Protein AF-A0AA44KVN8-F1 (afdb_monomer_lite)

Sequence (624 aa):
MVNSIFKTYEVTVDTMRDSIVPQNMRYSQNDLNSAKILINVNHNGNEEDFSDATAVRVSFEKSDKKIVYQDCQPINALKGKYQTLLTTQSLTSVGFVTANVHIYFPNGKKVETRSFTFEVVESKMSDGVIESTNEFGVMQKWVEAAEVLKDVEIPPLIESKITAEKALAKSNELGNQFGILSGTKTDKAYVDTKVSAVASGAPKGVYATLTALQTAKPTGDSGVYLVTADGKWYYWNGSAWTPGGTYQATGIADKTIDVAKLQFLNVINLNLHNPATDTAGSYISQAGGLIANASYKVSDYIPIIPLGMYNNSSTLSCAFFDVDKKYISGLPAGFTNPYTAPANAVYVRHSYNATATGVLCEGPVLVDSSATFGSQKIVVTKAEFENMIQEIVVKTNTKTEGKSLLIFADSTGQTANIADDFSSHVDGWKTNWPTFTKEALKIGAIWNYGKDGAGYKERPGLLQTQWITNQIRDAISKNRPGDIIVVATGTNDGITDVGDFDTAMSKTKLEDLDKTKLYEAIRWCYWTLRQNYPNAMFYVGIPLQRTSYSPQVAEPMVTAIKKMANYYNFIIVDCMYESGIVREFEVQGGPGRDLSDGLHPNDSSGKKKHANLFTRVIRNTYTG

Radius of gyration: 52.59 Å; chains: 1; bounding box: 84×86×158 Å

pLDDT: mean 86.78, std 13.87, range [44.0, 98.88]

Structure (mmCIF, N/CA/C/O backbone):
data_AF-A0AA44KVN8-F1
#
_entry.id   AF-A0AA44KVN8-F1
#
loop_
_atom_site.group_PDB
_atom_site.id
_atom_site.type_symbol
_atom_site.label_atom_id
_atom_site.label_alt_id
_atom_site.label_comp_id
_atom_site.label_asym_id
_atom_site.label_entity_id
_atom_site.label_seq_id
_atom_site.pdbx_PDB_ins_code
_atom_site.Cartn_x
_atom_site.Cartn_y
_atom_site.Cartn_z
_atom_site.occupancy
_atom_site.B_iso_or_equiv
_atom_site.auth_seq_id
_atom_site.auth_comp_id
_atom_site.auth_asym_id
_atom_site.auth_atom_id
_atom_site.pdbx_PDB_model_num
ATOM 1 N N . MET A 1 1 ? 17.594 54.214 -74.819 1.00 52.19 1 MET A N 1
ATOM 2 C CA . MET A 1 1 ? 16.127 54.185 -74.615 1.00 52.19 1 MET A CA 1
ATOM 3 C C . MET A 1 1 ? 15.493 53.078 -75.464 1.00 52.19 1 MET A C 1
ATOM 5 O O . MET A 1 1 ? 14.823 53.378 -76.437 1.00 52.19 1 MET A O 1
ATOM 9 N N . VAL A 1 2 ? 15.733 51.800 -75.132 1.00 50.16 2 VAL A N 1
ATOM 10 C CA . VAL A 1 2 ? 15.131 50.643 -75.848 1.00 50.16 2 VAL A CA 1
ATOM 11 C C . VAL A 1 2 ? 14.446 49.653 -74.878 1.00 50.16 2 VAL A C 1
ATOM 13 O O . VAL A 1 2 ? 13.641 48.835 -75.298 1.00 50.16 2 VAL A O 1
ATOM 16 N N . ASN A 1 3 ? 14.645 49.797 -73.560 1.00 49.84 3 ASN A N 1
ATOM 17 C CA . ASN A 1 3 ? 14.081 48.920 -72.516 1.00 49.84 3 ASN A CA 1
ATOM 18 C C . ASN A 1 3 ? 12.597 49.176 -72.155 1.00 49.84 3 ASN A C 1
ATOM 20 O O . ASN A 1 3 ? 12.160 48.776 -71.082 1.00 49.84 3 ASN A O 1
ATOM 24 N N . SER A 1 4 ? 11.810 49.851 -72.998 1.00 57.22 4 SER A N 1
ATOM 25 C CA . SER A 1 4 ? 10.409 50.192 -72.674 1.00 57.22 4 SER A CA 1
ATOM 26 C C . SER A 1 4 ? 9.397 49.864 -73.774 1.00 57.22 4 SER A C 1
ATOM 28 O O . SER A 1 4 ? 8.248 50.297 -73.688 1.00 57.22 4 SER A O 1
ATOM 30 N N . ILE A 1 5 ? 9.800 49.149 -74.827 1.00 72.94 5 ILE A N 1
ATOM 31 C CA . ILE A 1 5 ? 8.906 48.846 -75.949 1.00 72.94 5 ILE A CA 1
ATOM 32 C C . ILE A 1 5 ? 8.111 47.580 -75.623 1.00 72.94 5 ILE A C 1
ATOM 34 O O . ILE A 1 5 ? 8.675 46.493 -75.544 1.00 72.94 5 ILE A O 1
ATOM 38 N N . PHE A 1 6 ? 6.794 47.736 -75.470 1.00 80.56 6 PHE A N 1
ATOM 39 C CA . PHE A 1 6 ? 5.853 46.623 -75.384 1.00 80.56 6 PHE A CA 1
ATOM 40 C C . PHE A 1 6 ? 4.958 46.594 -76.617 1.00 80.56 6 PHE A C 1
ATOM 42 O O . PHE A 1 6 ? 4.286 47.587 -76.914 1.00 80.56 6 PHE A O 1
ATOM 49 N N . LYS A 1 7 ? 4.853 45.434 -77.269 1.00 86.69 7 LYS A N 1
ATOM 50 C CA . LYS A 1 7 ? 3.767 45.156 -78.206 1.00 86.69 7 LYS A CA 1
ATOM 51 C C . LYS A 1 7 ? 2.468 45.131 -77.409 1.00 86.69 7 LYS A C 1
ATOM 53 O O . LYS A 1 7 ? 2.239 44.226 -76.608 1.00 86.69 7 LYS A O 1
ATOM 58 N N . THR A 1 8 ? 1.672 46.181 -77.567 1.00 89.12 8 THR A N 1
ATOM 59 C CA . THR A 1 8 ? 0.491 46.436 -76.743 1.00 89.12 8 THR A CA 1
ATOM 60 C C . THR A 1 8 ? -0.728 46.568 -77.634 1.00 89.12 8 THR A C 1
ATOM 62 O O . THR A 1 8 ? -0.739 47.406 -78.532 1.00 89.12 8 THR A O 1
ATOM 65 N N . TYR A 1 9 ? -1.752 45.769 -77.356 1.00 91.25 9 TYR A N 1
ATOM 66 C CA . TYR A 1 9 ? -3.073 45.910 -77.961 1.00 91.25 9 TYR A CA 1
ATOM 67 C C . TYR A 1 9 ? -4.103 46.135 -76.859 1.00 91.25 9 TYR A C 1
ATOM 69 O O . TYR A 1 9 ? -3.990 45.561 -75.775 1.00 91.25 9 TYR A O 1
ATOM 77 N N . GLU A 1 10 ? -5.081 46.991 -77.132 1.00 92.31 10 GLU A N 1
ATOM 78 C CA . GLU A 1 10 ? -6.171 47.308 -76.213 1.00 92.31 10 GLU A CA 1
ATOM 79 C C . GLU A 1 10 ? -7.449 46.619 -76.682 1.00 92.31 10 GLU A C 1
ATOM 81 O O . GLU A 1 10 ? -7.797 46.702 -77.856 1.00 92.31 10 GLU A O 1
ATOM 86 N N . VAL A 1 11 ? -8.133 45.926 -75.779 1.00 94.12 11 VAL A N 1
ATOM 87 C CA . VAL A 1 11 ? -9.398 45.239 -76.049 1.00 94.12 11 VAL A CA 1
ATOM 88 C C . VAL A 1 11 ? -10.464 45.731 -75.092 1.00 94.12 11 VAL A C 1
ATOM 90 O O . VAL A 1 11 ? -10.177 45.992 -73.923 1.00 94.12 11 VAL A O 1
ATOM 93 N N . THR A 1 12 ? -11.700 45.808 -75.572 1.00 93.94 12 THR A N 1
ATOM 94 C CA . THR A 1 12 ? -12.857 46.060 -74.714 1.00 93.94 12 THR A CA 1
ATOM 95 C C . THR A 1 12 ? -13.694 44.794 -74.647 1.00 93.94 12 THR A C 1
ATOM 97 O O . THR A 1 12 ? -14.232 44.345 -75.656 1.00 93.94 12 THR A O 1
ATOM 100 N N . VAL A 1 13 ? -13.792 44.208 -73.462 1.00 95.19 13 VAL A N 1
ATOM 101 C CA . VAL A 1 13 ? -14.611 43.029 -73.177 1.00 95.19 13 VAL A CA 1
ATOM 102 C C . VAL A 1 13 ? -15.827 43.442 -72.360 1.00 95.19 13 VAL A C 1
ATOM 104 O O . VAL A 1 13 ? -15.779 44.409 -71.601 1.00 95.19 13 VAL A O 1
ATOM 107 N N . ASP A 1 14 ? -16.924 42.708 -72.501 1.00 93.94 14 ASP A N 1
ATOM 108 C CA . ASP A 1 14 ? -18.168 43.016 -71.804 1.00 93.94 14 ASP A CA 1
ATOM 109 C C . ASP A 1 14 ? -18.762 41.755 -71.174 1.00 93.94 14 ASP A C 1
ATOM 111 O O . ASP A 1 14 ? -18.608 40.638 -71.672 1.00 93.94 14 ASP A O 1
ATOM 115 N N . THR A 1 15 ? -19.423 41.933 -70.037 1.00 91.06 15 THR A N 1
ATOM 116 C CA . THR A 1 15 ? -20.079 40.846 -69.289 1.00 91.06 15 THR A CA 1
ATOM 117 C C . THR A 1 15 ? -21.385 40.368 -69.928 1.00 91.06 15 THR A C 1
ATOM 119 O O . THR A 1 15 ? -21.867 39.286 -69.606 1.00 91.06 15 THR A O 1
ATOM 122 N N . MET A 1 16 ? -21.957 41.138 -70.856 1.00 89.06 16 MET A N 1
ATOM 123 C CA . MET A 1 16 ? -23.197 40.799 -71.560 1.00 89.06 16 MET A CA 1
ATOM 124 C C . MET A 1 16 ? -23.076 40.907 -73.084 1.00 89.06 16 MET A C 1
ATOM 126 O O . MET A 1 16 ? -23.687 40.107 -73.798 1.00 89.06 16 MET A O 1
ATOM 130 N N . ARG A 1 17 ? -22.301 41.874 -73.592 1.00 89.19 17 ARG A N 1
ATOM 131 C CA . ARG A 1 17 ? -22.138 42.146 -75.032 1.00 89.19 17 ARG A CA 1
ATOM 132 C C . ARG A 1 17 ? -20.884 41.499 -75.616 1.00 89.19 17 ARG A C 1
ATOM 134 O O . ARG A 1 17 ? -19.986 41.082 -74.891 1.00 89.19 17 ARG A O 1
ATOM 141 N N . ASP A 1 18 ? -20.840 41.391 -76.941 1.00 88.19 18 ASP A N 1
ATOM 142 C CA . ASP A 1 18 ? -19.658 40.888 -77.644 1.00 88.19 18 ASP A CA 1
ATOM 143 C C . ASP A 1 18 ? -18.457 41.813 -77.469 1.00 88.19 18 ASP A C 1
ATOM 145 O O . ASP A 1 18 ? -18.585 43.039 -77.477 1.00 88.19 18 ASP A O 1
ATOM 149 N N . SER A 1 19 ? -17.284 41.200 -77.313 1.00 88.12 19 SER A N 1
ATOM 150 C CA . SER A 1 19 ? -16.023 41.912 -77.144 1.00 88.12 19 SER A CA 1
ATOM 151 C C . SER A 1 19 ? -15.666 42.695 -78.406 1.00 88.12 19 SER A C 1
ATOM 153 O O . SER A 1 19 ? -15.765 42.191 -79.525 1.00 88.12 19 SER A O 1
ATOM 155 N N . ILE A 1 20 ? -15.183 43.918 -78.218 1.00 85.88 20 ILE A N 1
ATOM 156 C CA . ILE A 1 20 ? -14.700 44.791 -79.282 1.00 85.88 20 ILE A CA 1
ATOM 157 C C . ILE A 1 20 ? -13.177 44.702 -79.306 1.00 85.88 20 ILE A C 1
ATOM 159 O O . ILE A 1 20 ? -12.491 45.109 -78.366 1.00 85.88 20 ILE A O 1
ATOM 163 N N . VAL A 1 21 ? -12.652 44.175 -80.408 1.00 82.81 21 VAL A N 1
ATOM 164 C CA . VAL A 1 21 ? -11.217 43.976 -80.619 1.00 82.81 21 VAL A CA 1
ATOM 165 C C . VAL A 1 21 ? -10.773 44.821 -81.815 1.00 82.81 21 VAL A C 1
ATOM 167 O O . VAL A 1 21 ? -11.346 44.667 -82.898 1.00 82.81 21 VAL A O 1
ATOM 170 N N . PRO A 1 22 ? -9.771 45.708 -81.677 1.00 68.88 22 PRO A N 1
ATOM 171 C CA . PRO A 1 22 ? -9.184 46.383 -82.830 1.00 68.88 22 PRO A CA 1
ATOM 172 C C . PRO A 1 22 ? -8.495 45.339 -83.726 1.00 68.88 22 PRO A C 1
ATOM 174 O O . PRO A 1 22 ? -7.828 44.434 -83.227 1.00 68.88 22 PRO A O 1
ATOM 177 N N . GLN A 1 23 ? -8.705 45.407 -85.045 1.00 65.25 23 GLN A N 1
ATOM 178 C CA . GLN A 1 23 ? -8.393 44.297 -85.961 1.00 65.25 23 GLN A CA 1
ATOM 179 C C . GLN A 1 23 ? -6.950 43.745 -85.859 1.00 65.25 23 GLN A C 1
ATOM 181 O O . GLN A 1 23 ? -5.982 44.488 -85.717 1.00 65.25 23 GLN A O 1
ATOM 186 N N . ASN A 1 24 ? -6.845 42.418 -86.030 1.00 70.75 24 ASN A N 1
ATOM 187 C CA . ASN A 1 24 ? -5.644 41.576 -86.164 1.00 70.75 24 ASN A CA 1
ATOM 188 C C . ASN A 1 24 ? -4.585 41.698 -85.050 1.00 70.75 24 ASN A C 1
ATOM 190 O O . ASN A 1 24 ? -3.406 41.945 -85.317 1.00 70.75 24 ASN A O 1
ATOM 194 N N . MET A 1 25 ? -4.982 41.428 -83.801 1.00 90.44 25 MET A N 1
ATOM 195 C CA . MET A 1 25 ? -4.042 41.208 -82.695 1.00 90.44 25 MET A CA 1
ATOM 196 C C . MET A 1 25 ? -3.133 40.004 -82.971 1.00 90.44 25 MET A C 1
ATOM 198 O O . MET A 1 25 ? -3.603 38.867 -83.052 1.00 90.44 25 MET A O 1
ATOM 202 N N . ARG A 1 26 ? -1.826 40.258 -83.094 1.00 89.81 26 ARG A N 1
ATOM 203 C CA . ARG A 1 26 ? -0.809 39.237 -83.382 1.00 89.81 26 ARG A CA 1
ATOM 204 C C . ARG A 1 26 ? 0.392 39.372 -82.462 1.00 89.81 26 ARG A C 1
ATOM 206 O O . ARG A 1 26 ? 0.941 40.466 -82.358 1.00 89.81 26 ARG A O 1
ATOM 213 N N . TYR A 1 27 ? 0.877 38.275 -81.896 1.00 90.56 27 TYR A N 1
ATOM 214 C CA . TYR A 1 27 ? 2.096 38.219 -81.075 1.00 90.56 27 TYR A CA 1
ATOM 215 C C . TYR A 1 27 ? 3.038 37.128 -81.584 1.00 90.56 27 TYR A C 1
ATOM 217 O O . TYR A 1 27 ? 2.565 36.112 -82.078 1.00 90.56 27 TYR A O 1
ATOM 225 N N . SER A 1 28 ? 4.352 37.324 -81.494 1.00 87.62 28 SER A N 1
ATOM 226 C CA . SER A 1 28 ? 5.332 36.303 -81.892 1.00 87.62 28 SER A CA 1
ATOM 227 C C . SER A 1 28 ? 5.640 35.368 -80.718 1.00 87.62 28 SER A C 1
ATOM 229 O O . SER A 1 28 ? 5.698 35.823 -79.578 1.00 87.62 28 SER A O 1
ATOM 231 N N . GLN A 1 29 ? 5.907 34.082 -80.981 1.00 84.00 29 GLN A N 1
ATOM 232 C CA . GLN A 1 29 ? 6.220 33.066 -79.953 1.00 84.00 29 GLN A CA 1
ATOM 233 C C . GLN A 1 29 ? 7.352 33.488 -78.985 1.00 84.00 29 GLN A C 1
ATOM 235 O O . GLN A 1 29 ? 7.325 33.133 -77.808 1.00 84.00 29 GLN A O 1
ATOM 240 N N . ASN A 1 30 ? 8.299 34.307 -79.465 1.00 79.06 30 ASN A N 1
ATOM 241 C CA . ASN A 1 30 ? 9.459 34.793 -78.706 1.00 79.06 30 ASN A CA 1
ATOM 242 C C . ASN A 1 30 ? 9.323 36.238 -78.183 1.00 79.06 30 ASN A C 1
ATOM 244 O O . ASN A 1 30 ? 10.332 36.818 -77.781 1.00 79.06 30 ASN A O 1
ATOM 248 N N . ASP A 1 31 ? 8.121 36.831 -78.146 1.00 81.44 31 ASP A N 1
ATOM 249 C CA . ASP A 1 31 ? 7.885 38.153 -77.527 1.00 81.44 31 ASP A CA 1
ATOM 250 C C . ASP A 1 31 ? 7.958 38.069 -75.973 1.00 81.44 31 ASP A C 1
ATOM 252 O O . ASP A 1 31 ? 7.008 38.374 -75.246 1.00 81.44 31 ASP A O 1
ATOM 256 N N . LEU A 1 32 ? 9.099 37.606 -75.444 1.00 72.31 32 LEU A N 1
ATOM 257 C CA . LEU A 1 32 ? 9.351 37.366 -74.023 1.00 72.31 32 LEU A CA 1
ATOM 258 C C . LEU A 1 32 ? 9.518 38.685 -73.269 1.00 72.31 32 LEU A C 1
ATOM 260 O O . LEU A 1 32 ? 10.409 39.477 -73.569 1.00 72.31 32 LEU A O 1
ATOM 264 N N . ASN A 1 33 ? 8.680 38.905 -72.252 1.00 73.25 33 ASN A N 1
ATOM 265 C CA . ASN A 1 33 ? 8.665 40.125 -71.435 1.00 73.25 33 ASN A CA 1
ATOM 266 C C . ASN A 1 33 ? 8.454 41.426 -72.238 1.00 73.25 33 ASN A C 1
ATOM 268 O O . ASN A 1 33 ? 8.743 42.509 -71.735 1.00 73.25 33 ASN A O 1
ATOM 272 N N . SER A 1 34 ? 7.937 41.331 -73.467 1.00 81.00 34 SER A N 1
ATOM 273 C CA . SER A 1 34 ? 7.766 42.462 -74.387 1.00 81.00 34 SER A CA 1
ATOM 274 C C . SER A 1 34 ? 6.375 42.526 -75.033 1.00 81.00 34 SER A C 1
ATOM 276 O O . SER A 1 34 ? 6.127 43.403 -75.858 1.00 81.00 34 SER A O 1
ATOM 278 N N . ALA A 1 35 ? 5.428 41.670 -74.628 1.00 89.56 35 ALA A N 1
ATOM 279 C CA . ALA A 1 35 ? 4.051 41.646 -75.129 1.00 89.56 35 ALA A CA 1
ATOM 280 C C . ALA A 1 35 ? 3.016 41.758 -74.002 1.00 89.56 35 ALA A C 1
ATOM 282 O O . ALA A 1 35 ? 3.048 40.989 -73.043 1.00 89.56 35 ALA A O 1
ATOM 283 N N . LYS A 1 36 ? 2.057 42.683 -74.127 1.00 91.94 36 LYS A N 1
ATOM 284 C CA . LYS A 1 36 ? 0.962 42.851 -73.157 1.00 91.94 36 LYS A CA 1
ATOM 285 C C . LYS A 1 36 ? -0.371 43.181 -73.825 1.00 91.94 36 LYS A C 1
ATOM 287 O O . LYS A 1 36 ? -0.400 43.684 -74.949 1.00 91.94 36 LYS A O 1
ATOM 292 N N . ILE A 1 37 ? -1.465 42.933 -73.113 1.00 94.00 37 ILE A N 1
ATOM 293 C CA . ILE A 1 37 ? -2.825 43.321 -73.509 1.00 94.00 37 ILE A CA 1
ATOM 294 C C . ILE A 1 37 ? -3.365 44.305 -72.468 1.00 94.00 37 ILE A C 1
ATOM 296 O O . ILE A 1 37 ? -3.269 44.041 -71.267 1.00 94.00 37 ILE A O 1
ATOM 300 N N . LEU A 1 38 ? -3.918 45.430 -72.923 1.00 93.62 38 LEU A N 1
ATOM 301 C CA . LEU A 1 38 ? -4.739 46.326 -72.107 1.00 93.62 38 LEU A CA 1
ATOM 302 C C . LEU A 1 38 ? -6.200 45.907 -72.261 1.00 93.62 38 LEU A C 1
ATOM 304 O O . LEU A 1 38 ? -6.663 45.695 -73.376 1.00 93.62 38 LEU A O 1
ATOM 308 N N . ILE A 1 39 ? -6.913 45.756 -71.153 1.00 96.12 39 ILE A N 1
ATOM 309 C CA . ILE A 1 39 ? -8.268 45.209 -71.118 1.00 96.12 39 ILE A CA 1
ATOM 310 C C . ILE A 1 39 ? -9.180 46.240 -70.455 1.00 96.12 39 ILE A C 1
ATOM 312 O O . ILE A 1 39 ? -9.008 46.541 -69.274 1.00 96.12 39 ILE A O 1
ATOM 316 N N . ASN A 1 40 ? -10.154 46.754 -71.203 1.00 95.31 40 ASN A N 1
ATOM 317 C CA . ASN A 1 40 ? -11.282 47.508 -70.665 1.00 95.31 40 ASN A CA 1
ATOM 318 C C . ASN A 1 40 ? -12.451 46.545 -70.457 1.00 95.31 40 ASN A C 1
ATOM 320 O O . ASN A 1 40 ? -12.878 45.879 -71.398 1.00 95.31 40 ASN A O 1
ATOM 324 N N . VAL A 1 41 ? -12.953 46.457 -69.234 1.00 96.06 41 VAL A N 1
ATOM 325 C CA . VAL A 1 41 ? -14.072 45.600 -68.854 1.00 96.06 41 VAL A CA 1
ATOM 326 C C . VAL A 1 41 ? -15.308 46.467 -68.648 1.00 96.06 41 VAL A C 1
ATOM 328 O O . VAL A 1 41 ? -15.308 47.339 -67.784 1.00 96.06 41 VAL A O 1
ATOM 331 N N . ASN A 1 42 ? -16.363 46.188 -69.412 1.00 94.44 42 ASN A N 1
ATOM 332 C CA . ASN A 1 42 ? -17.639 46.896 -69.354 1.00 94.44 42 ASN A CA 1
ATOM 333 C C . ASN A 1 42 ? -18.786 45.992 -68.870 1.00 94.44 42 ASN A C 1
ATOM 335 O O . ASN A 1 42 ? -18.740 44.755 -68.957 1.00 94.44 42 ASN A O 1
ATOM 339 N N . HIS A 1 43 ? -19.854 46.626 -68.386 1.00 92.88 43 HIS A N 1
ATOM 340 C CA . HIS A 1 43 ? -21.124 45.963 -68.113 1.00 92.88 43 HIS A CA 1
ATOM 341 C C . HIS A 1 43 ? -22.220 46.508 -69.030 1.00 92.88 43 HIS A C 1
ATOM 343 O O . HIS A 1 43 ? -22.612 47.673 -68.953 1.00 92.88 43 HIS A O 1
ATOM 349 N N . ASN A 1 44 ? -22.715 45.650 -69.927 1.00 90.38 44 ASN A N 1
ATOM 350 C CA . ASN A 1 44 ? -23.801 45.952 -70.856 1.00 90.38 44 ASN A CA 1
ATOM 351 C C . ASN A 1 44 ? -23.582 47.246 -71.673 1.00 90.38 44 ASN A C 1
ATOM 353 O O . ASN A 1 44 ? -24.505 48.029 -71.908 1.00 90.38 44 ASN A O 1
ATOM 357 N N . GLY A 1 45 ? -22.356 47.447 -72.147 1.00 87.69 45 GLY A N 1
ATOM 358 C CA . GLY A 1 45 ? -21.945 48.543 -73.017 1.00 87.69 45 GLY A CA 1
ATOM 359 C C . GLY A 1 45 ? -21.419 49.789 -72.305 1.00 87.69 45 GLY A C 1
ATOM 360 O O . GLY A 1 45 ? -20.979 50.698 -73.004 1.00 87.69 45 GLY A O 1
ATOM 361 N N . ASN A 1 46 ? -21.425 49.838 -70.969 1.00 90.31 46 ASN A N 1
ATOM 362 C CA . ASN A 1 46 ? -20.982 51.001 -70.193 1.00 90.31 46 ASN A CA 1
ATOM 363 C C . ASN A 1 46 ? -19.748 50.686 -69.331 1.00 90.31 46 ASN A C 1
ATOM 365 O O . ASN A 1 46 ? -19.554 49.537 -68.928 1.00 90.31 46 ASN A O 1
ATOM 369 N N . GLU A 1 47 ? -18.934 51.712 -69.041 1.00 92.31 47 GLU A N 1
ATOM 370 C CA . GLU A 1 47 ? -17.874 51.624 -68.022 1.00 92.31 47 GLU A CA 1
ATOM 371 C C . GLU A 1 47 ? -18.513 51.325 -66.654 1.00 92.31 47 GLU A C 1
ATOM 373 O O . GLU A 1 47 ? -19.521 51.936 -66.298 1.00 92.31 47 GLU A O 1
ATOM 378 N N . GLU A 1 48 ? -17.926 50.397 -65.899 1.00 92.38 48 GLU A N 1
ATOM 379 C CA . GLU A 1 48 ? -18.445 49.917 -64.612 1.00 92.38 48 GLU A CA 1
ATOM 380 C C . GLU A 1 48 ? -17.323 49.896 -63.561 1.00 92.38 48 GLU A C 1
ATOM 382 O O . GLU A 1 48 ? -16.142 49.738 -63.895 1.00 92.38 48 GLU A O 1
ATOM 387 N N . ASP A 1 49 ? -17.694 50.070 -62.291 1.00 92.31 49 ASP A N 1
ATOM 388 C CA . ASP A 1 49 ? -16.759 50.043 -61.168 1.00 92.31 49 ASP A CA 1
ATOM 389 C C . ASP A 1 49 ? -16.512 48.599 -60.698 1.00 92.31 49 ASP A C 1
ATOM 391 O O . ASP A 1 49 ? -17.418 47.887 -60.264 1.00 92.31 49 ASP A O 1
ATOM 395 N N . PHE A 1 50 ? -15.251 48.171 -60.766 1.00 91.69 50 PHE A N 1
ATOM 396 C CA . PHE A 1 50 ? -14.791 46.857 -60.317 1.00 91.69 50 PHE A CA 1
ATOM 397 C C . PHE A 1 50 ? -13.787 46.946 -59.156 1.00 91.69 50 PHE A C 1
ATOM 399 O O . PHE A 1 50 ? -13.022 46.008 -58.924 1.00 91.69 50 PHE A O 1
ATOM 406 N N . SER A 1 51 ? -13.750 48.062 -58.426 1.00 91.25 51 SER A N 1
ATOM 407 C CA . SER A 1 51 ? -12.818 48.281 -57.308 1.00 91.25 51 SER A CA 1
ATOM 408 C C . SER A 1 51 ? -12.997 47.301 -56.147 1.00 91.25 51 SER A C 1
ATOM 410 O O . SER A 1 51 ? -12.014 46.947 -55.500 1.00 91.25 51 SER A O 1
ATOM 412 N N . ASP A 1 52 ? -14.209 46.779 -55.960 1.00 92.12 52 ASP A N 1
ATOM 413 C CA . ASP A 1 52 ? -14.510 45.748 -54.962 1.00 92.12 52 ASP A CA 1
ATOM 414 C C . ASP A 1 52 ? -14.074 44.330 -55.382 1.00 92.12 52 ASP A C 1
ATOM 416 O O . ASP A 1 52 ? -14.258 43.370 -54.628 1.00 92.12 52 ASP A O 1
ATOM 420 N N . ALA A 1 53 ? -13.519 44.143 -56.585 1.00 93.19 53 ALA A N 1
ATOM 421 C CA . ALA A 1 53 ? -13.032 42.839 -57.021 1.00 93.19 53 ALA A CA 1
ATOM 422 C C . ALA A 1 53 ? -11.783 42.419 -56.223 1.00 93.19 53 ALA A C 1
ATOM 424 O O . ALA A 1 53 ? -10.778 43.125 -56.175 1.00 93.19 53 ALA A O 1
ATOM 425 N N . THR A 1 54 ? -11.804 41.213 -55.652 1.00 94.31 54 THR A N 1
ATOM 426 C CA . THR A 1 54 ? -10.657 40.626 -54.940 1.00 94.31 54 THR A CA 1
ATOM 427 C C . THR A 1 54 ? -9.571 40.124 -55.889 1.00 94.31 54 THR A C 1
ATOM 429 O O . THR A 1 54 ? -8.411 40.034 -55.499 1.00 94.31 54 THR A O 1
ATOM 432 N N . ALA A 1 55 ? -9.939 39.748 -57.118 1.00 94.69 55 ALA A N 1
ATOM 433 C CA . ALA A 1 55 ? -9.000 39.349 -58.162 1.00 94.69 55 ALA A CA 1
ATOM 434 C C . ALA A 1 55 ? -9.641 39.470 -59.550 1.00 94.69 55 ALA A C 1
ATOM 436 O O . ALA A 1 55 ? -10.832 39.200 -59.715 1.00 94.69 55 ALA A O 1
ATOM 437 N N . VAL A 1 56 ? -8.831 39.788 -60.561 1.00 95.81 56 VAL A N 1
ATOM 438 C CA . VAL A 1 56 ? -9.219 39.705 -61.975 1.00 95.81 56 VAL A CA 1
ATOM 439 C C . VAL A 1 56 ? -8.204 38.837 -62.699 1.00 95.81 56 VAL A C 1
ATOM 441 O O . VAL A 1 56 ? -6.999 39.033 -62.552 1.00 95.81 56 VAL A O 1
ATOM 444 N N . ARG A 1 57 ? -8.685 37.846 -63.448 1.00 97.19 57 ARG A N 1
ATOM 445 C CA . ARG A 1 57 ? -7.859 36.866 -64.161 1.00 97.19 57 ARG A CA 1
ATOM 446 C C . ARG A 1 57 ? -8.304 36.723 -65.601 1.00 97.19 57 ARG A C 1
ATOM 448 O O . ARG A 1 57 ? -9.480 36.873 -65.901 1.00 97.19 57 ARG A O 1
ATOM 455 N N . VAL A 1 58 ? -7.390 36.330 -66.472 1.00 96.38 58 VAL A N 1
ATOM 456 C CA . VAL A 1 58 ? -7.681 35.946 -67.852 1.00 96.38 58 VAL A CA 1
ATOM 457 C C . VAL A 1 58 ? -7.275 34.496 -68.080 1.00 96.38 58 VAL A C 1
ATOM 459 O O . VAL A 1 58 ? -6.219 34.052 -67.627 1.00 96.38 58 VAL A O 1
ATOM 462 N N . SER A 1 59 ? -8.131 33.742 -68.759 1.00 95.94 59 SER A N 1
ATOM 463 C CA . SER A 1 59 ? -7.821 32.399 -69.246 1.00 95.94 59 SER A CA 1
ATOM 464 C C . SER A 1 59 ? -7.508 32.459 -70.733 1.00 95.94 59 SER A C 1
ATOM 466 O O . SER A 1 59 ? -8.338 32.957 -71.489 1.00 95.94 59 SER A O 1
ATOM 468 N N . PHE A 1 60 ? -6.370 31.911 -71.146 1.00 96.12 60 PHE A N 1
ATOM 469 C CA . PHE A 1 60 ? -5.959 31.767 -72.538 1.00 96.12 60 PHE A CA 1
ATOM 470 C C . PHE A 1 60 ? -6.035 30.298 -72.950 1.00 96.12 60 PHE A C 1
ATOM 472 O O . PHE A 1 60 ? -5.180 29.506 -72.553 1.00 96.12 60 PHE A O 1
ATOM 479 N N . GLU A 1 61 ? -7.045 29.926 -73.735 1.00 95.56 61 GLU A N 1
ATOM 480 C CA . GLU A 1 61 ? -7.071 28.641 -74.439 1.00 95.56 61 GLU A CA 1
ATOM 481 C C . GLU A 1 61 ? -6.233 28.766 -75.708 1.00 95.56 61 GLU A C 1
ATOM 483 O O . GLU A 1 61 ? -6.566 29.533 -76.614 1.00 95.56 61 GLU A O 1
ATOM 488 N N . LYS A 1 62 ? -5.133 28.020 -75.763 1.00 92.94 62 LYS A N 1
ATOM 489 C CA . LYS A 1 62 ? -4.194 28.041 -76.883 1.00 92.94 62 LYS A CA 1
ATOM 490 C C . LYS A 1 62 ? -4.653 27.119 -78.016 1.00 92.94 62 LYS A C 1
ATOM 492 O O . LYS A 1 62 ? -5.554 26.295 -77.851 1.00 92.94 62 LYS A O 1
ATOM 497 N N . SER A 1 63 ? -3.968 27.192 -79.156 1.00 87.25 63 SER A N 1
ATOM 498 C CA . SER A 1 63 ? -4.236 26.329 -80.316 1.00 87.25 63 SER A CA 1
ATOM 499 C C . SER A 1 63 ? -4.080 24.830 -80.016 1.00 87.25 63 SER A C 1
ATOM 501 O O . SER A 1 63 ? -4.801 24.018 -80.592 1.00 87.25 63 SER A O 1
ATOM 503 N N . ASP A 1 64 ? -3.216 24.461 -79.062 1.00 87.75 64 ASP A N 1
ATOM 504 C CA . ASP A 1 64 ? -3.023 23.085 -78.570 1.00 87.75 64 ASP A CA 1
ATOM 505 C C . ASP A 1 64 ? -4.098 22.615 -77.567 1.00 87.75 64 ASP A C 1
ATOM 507 O O . ASP A 1 64 ? -3.966 21.542 -76.978 1.00 87.75 64 ASP A O 1
ATOM 511 N N . LYS A 1 65 ? -5.149 23.419 -77.357 1.00 87.50 65 LYS A N 1
ATOM 512 C CA . LYS A 1 65 ? -6.258 23.187 -76.418 1.00 87.50 65 LYS A CA 1
ATOM 513 C C . LYS A 1 65 ? -5.888 23.196 -74.937 1.00 87.50 65 LYS A C 1
ATOM 515 O O . LYS A 1 65 ? -6.746 22.934 -74.096 1.00 87.50 65 LYS A O 1
ATOM 520 N N . LYS A 1 66 ? -4.653 23.556 -74.578 1.00 89.38 66 LYS A N 1
ATOM 521 C CA . LYS A 1 66 ? -4.283 23.790 -73.177 1.00 89.38 66 LYS A CA 1
ATOM 522 C C . LYS A 1 66 ? -4.649 25.211 -72.761 1.00 89.38 66 LYS A C 1
ATOM 524 O O . LYS A 1 66 ? -4.501 26.156 -73.536 1.00 89.38 66 LYS A O 1
ATOM 529 N N . ILE A 1 67 ? -5.082 25.351 -71.509 1.00 90.38 67 ILE A N 1
ATOM 530 C CA . ILE A 1 67 ? -5.491 26.630 -70.924 1.00 90.38 67 ILE A CA 1
ATOM 531 C C . ILE A 1 67 ? -4.414 27.132 -69.963 1.00 90.38 67 ILE A C 1
ATOM 533 O O . ILE A 1 67 ? -3.957 26.394 -69.091 1.00 90.38 67 ILE A O 1
ATOM 537 N N . VAL A 1 68 ? -4.043 28.404 -70.103 1.00 90.62 68 VAL A N 1
ATOM 538 C CA . VAL A 1 68 ? -3.160 29.126 -69.178 1.00 90.62 68 VAL A CA 1
ATOM 539 C C . VAL A 1 68 ? -3.967 30.213 -68.474 1.00 90.62 68 VAL A C 1
ATOM 541 O O . VAL A 1 68 ? -4.635 31.005 -69.133 1.00 90.62 68 VAL A O 1
ATOM 544 N N . TYR A 1 69 ? -3.898 30.273 -67.145 1.00 92.31 69 TYR A N 1
ATOM 545 C CA . TYR A 1 69 ? -4.512 31.344 -66.357 1.00 92.31 69 TYR A CA 1
ATOM 546 C C . TYR A 1 69 ? -3.464 32.380 -65.963 1.00 92.31 69 TYR A C 1
ATOM 548 O O . TYR A 1 69 ? -2.370 32.019 -65.530 1.00 92.31 69 TYR A O 1
ATOM 556 N N . GLN A 1 70 ? -3.809 33.659 -66.081 1.00 93.25 70 GLN A N 1
ATOM 557 C CA . GLN A 1 70 ? -2.955 34.765 -65.660 1.00 93.25 70 GLN A CA 1
ATOM 558 C C . GLN A 1 70 ? -3.740 35.798 -64.861 1.00 93.25 70 GLN A C 1
ATOM 560 O O . GLN A 1 70 ? -4.898 36.080 -65.166 1.00 93.25 70 GLN A O 1
ATOM 565 N N . ASP A 1 71 ? -3.092 36.387 -63.860 1.00 94.12 71 ASP A N 1
ATOM 566 C CA . ASP A 1 71 ? -3.643 37.528 -63.135 1.00 94.12 71 ASP A CA 1
ATOM 567 C C . ASP A 1 71 ? -3.561 38.795 -64.000 1.00 94.12 71 ASP A C 1
ATOM 569 O O . ASP A 1 71 ? -2.550 39.080 -64.652 1.00 94.12 71 ASP A O 1
ATOM 573 N N . CYS A 1 72 ? -4.638 39.574 -63.994 1.00 94.38 72 CYS A N 1
ATOM 574 C CA . CYS A 1 72 ? -4.689 40.894 -64.597 1.00 94.38 72 CYS A CA 1
ATOM 575 C C . CYS A 1 72 ? -4.352 41.942 -63.533 1.00 94.38 72 CYS A C 1
ATOM 577 O O . CYS A 1 72 ? -4.951 41.978 -62.461 1.00 94.38 72 CYS A O 1
ATOM 579 N N . GLN A 1 73 ? -3.406 42.822 -63.841 1.00 94.12 73 GLN A N 1
ATOM 580 C CA . GLN A 1 73 ? -3.013 43.912 -62.958 1.00 94.12 73 GLN A CA 1
ATOM 581 C C . GLN A 1 73 ? -3.948 45.111 -63.166 1.00 94.12 73 GLN A C 1
ATOM 583 O O . GLN A 1 73 ? -4.136 45.523 -64.317 1.00 94.12 73 GLN A O 1
ATOM 588 N N . PRO A 1 74 ? -4.540 45.684 -62.103 1.00 92.56 74 PRO A N 1
ATOM 589 C CA . PRO A 1 74 ? -5.405 46.849 -62.232 1.00 92.56 74 PRO A CA 1
ATOM 590 C C . PRO A 1 74 ? -4.599 48.067 -62.685 1.00 92.56 74 PRO A C 1
ATOM 592 O O . PRO A 1 74 ? -3.553 48.383 -62.123 1.00 92.56 74 PRO A O 1
ATOM 595 N N . ILE A 1 75 ? -5.109 48.765 -63.697 1.00 93.56 75 ILE A N 1
ATOM 596 C CA . ILE A 1 75 ? -4.644 50.107 -64.074 1.00 93.56 75 ILE A CA 1
ATOM 597 C C . ILE A 1 75 ? -5.581 51.142 -63.455 1.00 93.56 75 ILE A C 1
ATOM 599 O O . ILE A 1 75 ? -5.133 52.110 -62.848 1.00 93.56 75 ILE A O 1
ATOM 603 N N . ASN A 1 76 ? -6.890 50.931 -63.607 1.00 92.06 76 ASN A N 1
ATOM 604 C CA . ASN A 1 76 ? -7.926 51.728 -62.969 1.00 92.06 76 ASN A CA 1
ATOM 605 C C . ASN A 1 76 ? -9.183 50.869 -62.787 1.00 92.06 76 ASN A C 1
ATOM 607 O O . ASN A 1 76 ? -10.021 50.784 -63.686 1.00 92.06 76 ASN A O 1
ATOM 611 N N . ALA A 1 77 ? -9.299 50.225 -61.625 1.00 89.94 77 ALA A N 1
ATOM 612 C CA . ALA A 1 77 ? -10.416 49.333 -61.320 1.00 89.94 77 ALA A CA 1
ATOM 613 C C . ALA A 1 77 ? -11.772 50.064 -61.267 1.00 89.94 77 ALA A C 1
ATOM 615 O O . ALA A 1 77 ? -12.775 49.486 -61.671 1.00 89.94 77 ALA A O 1
ATOM 616 N N . LEU A 1 78 ? -11.790 51.353 -60.891 1.00 91.38 78 LEU A N 1
ATOM 617 C CA . LEU A 1 78 ? -13.001 52.195 -60.879 1.00 91.38 78 LEU A CA 1
ATOM 618 C C . LEU A 1 78 ? -13.597 52.418 -62.279 1.00 91.38 78 LEU A C 1
ATOM 620 O O . LEU A 1 78 ? -14.720 52.890 -62.407 1.00 91.38 78 LEU A O 1
ATOM 624 N N . LYS A 1 79 ? -12.824 52.132 -63.334 1.00 90.69 79 LYS A N 1
ATOM 625 C CA . LYS A 1 79 ? -13.244 52.227 -64.740 1.00 90.69 79 LYS A CA 1
ATOM 626 C C . LYS A 1 79 ? -13.095 50.903 -65.492 1.00 90.69 79 LYS A C 1
ATOM 628 O O . LYS A 1 79 ? -12.980 50.905 -66.715 1.00 90.69 79 LYS A O 1
ATOM 633 N N . GLY A 1 80 ? -12.955 49.792 -64.769 1.00 92.50 80 GLY A N 1
ATOM 634 C CA . GLY A 1 80 ? -12.764 48.467 -65.357 1.00 92.50 80 GLY A CA 1
ATOM 635 C C . GLY A 1 80 ? -11.498 48.296 -66.205 1.00 92.50 80 GLY A C 1
ATOM 636 O O . GLY A 1 80 ? -11.488 47.464 -67.107 1.00 92.50 80 GLY A O 1
ATOM 637 N N . LYS A 1 81 ? -10.421 49.055 -65.960 1.00 95.88 81 LYS A N 1
ATOM 638 C CA . LYS A 1 81 ? -9.192 48.993 -66.775 1.00 95.88 81 LYS A CA 1
ATOM 639 C C . LYS A 1 81 ? -8.101 48.149 -66.132 1.00 95.88 81 LYS A C 1
ATOM 641 O O . LYS A 1 81 ? -7.626 48.461 -65.036 1.00 95.88 81 LYS A O 1
ATOM 646 N N . TYR A 1 82 ? -7.626 47.150 -66.867 1.00 96.62 82 TYR A N 1
ATOM 647 C CA . TYR A 1 82 ? -6.609 46.194 -66.435 1.00 96.62 82 TYR A CA 1
ATOM 648 C C . TYR A 1 82 ? -5.546 45.971 -67.515 1.00 96.62 82 TYR A C 1
ATOM 650 O O . TYR A 1 82 ? -5.723 46.329 -68.677 1.00 96.62 82 TYR A O 1
ATOM 658 N N . GLN A 1 83 ? -4.431 45.346 -67.143 1.00 94.94 83 GLN A N 1
ATOM 659 C CA . GLN A 1 83 ? -3.436 44.845 -68.089 1.00 94.94 83 GLN A CA 1
ATOM 660 C C . GLN A 1 83 ? -2.957 43.446 -67.730 1.00 94.94 83 GLN A C 1
ATOM 662 O O . GLN A 1 83 ? -2.955 43.051 -66.567 1.00 94.94 83 GLN A O 1
ATOM 667 N N . THR A 1 84 ? -2.476 42.716 -68.726 1.00 93.62 84 THR A N 1
ATOM 668 C CA . THR A 1 84 ? -1.818 41.425 -68.526 1.00 93.62 84 THR A CA 1
ATOM 669 C C . THR A 1 84 ? -0.592 41.309 -69.426 1.00 93.62 84 THR A C 1
ATOM 671 O O . THR A 1 84 ? -0.630 41.707 -70.593 1.00 93.62 84 THR A O 1
ATOM 674 N N . LEU A 1 85 ? 0.515 40.826 -68.860 1.00 90.69 85 LEU A N 1
ATOM 675 C CA . LEU A 1 85 ? 1.761 40.578 -69.582 1.00 90.69 85 LEU A CA 1
ATOM 676 C C . LEU A 1 85 ? 1.753 39.134 -70.086 1.00 90.69 85 LEU A C 1
ATOM 678 O O . LEU A 1 85 ? 1.655 38.200 -69.290 1.00 90.69 85 LEU A O 1
ATOM 682 N N . LEU A 1 86 ? 1.884 38.943 -71.398 1.00 91.00 86 LEU A N 1
ATOM 683 C CA . LEU A 1 86 ? 1.891 37.609 -71.985 1.00 91.00 86 LEU A CA 1
ATOM 684 C C . LEU A 1 86 ? 3.187 36.884 -71.605 1.00 91.00 86 LEU A C 1
ATOM 686 O O . LEU A 1 86 ? 4.283 37.434 -71.705 1.00 91.00 86 LEU A O 1
ATOM 690 N N . THR A 1 87 ? 3.055 35.641 -71.142 1.00 88.31 87 THR A N 1
ATOM 691 C CA . THR A 1 87 ? 4.197 34.804 -70.754 1.00 88.31 87 THR A CA 1
ATOM 692 C C . THR A 1 87 ? 4.578 33.874 -71.895 1.00 88.31 87 THR A C 1
ATOM 694 O O . THR A 1 87 ? 3.776 33.632 -72.799 1.00 88.31 87 THR A O 1
ATOM 697 N N . THR A 1 88 ? 5.764 33.263 -71.808 1.00 83.44 88 THR A N 1
ATOM 698 C CA . THR A 1 88 ? 6.188 32.186 -72.718 1.00 83.44 88 THR A CA 1
ATOM 699 C C . THR A 1 88 ? 5.102 31.130 -72.873 1.00 83.44 88 THR A C 1
ATOM 701 O O . THR A 1 88 ? 4.812 30.703 -73.980 1.00 83.44 88 THR A O 1
ATOM 704 N N . GLN A 1 89 ? 4.439 30.752 -71.777 1.00 83.31 89 GLN A N 1
ATOM 705 C CA . GLN A 1 89 ? 3.392 29.734 -71.807 1.00 83.31 89 GLN A CA 1
ATOM 706 C C . GLN A 1 89 ? 2.150 30.175 -72.585 1.00 83.31 89 GLN A C 1
ATOM 708 O O . GLN A 1 89 ? 1.576 29.356 -73.293 1.00 83.31 89 GLN A O 1
ATOM 713 N N . SER A 1 90 ? 1.764 31.451 -72.522 1.00 84.00 90 SER A N 1
ATOM 714 C CA . SER A 1 90 ? 0.635 31.983 -73.304 1.00 84.00 90 SER A CA 1
ATOM 715 C C . SER A 1 90 ? 0.958 32.141 -74.793 1.00 84.00 90 SER A C 1
ATOM 717 O O . SER A 1 90 ? 0.039 32.198 -75.605 1.00 84.00 90 SER A O 1
ATOM 719 N N . LEU A 1 91 ? 2.246 32.190 -75.151 1.00 87.62 91 LEU A N 1
ATOM 720 C CA . LEU A 1 91 ? 2.738 32.379 -76.519 1.00 87.62 91 LEU A CA 1
ATOM 721 C C . LEU A 1 91 ? 3.379 31.119 -77.126 1.00 87.62 91 LEU A C 1
ATOM 723 O O . LEU A 1 91 ? 3.782 31.148 -78.278 1.00 87.62 91 LEU A O 1
ATOM 727 N N . THR A 1 92 ? 3.482 30.005 -76.392 1.00 84.06 92 THR A N 1
ATOM 728 C CA . THR A 1 92 ? 4.275 28.833 -76.818 1.00 84.06 92 THR A CA 1
ATOM 729 C C . THR A 1 92 ? 3.660 28.050 -77.983 1.00 84.06 92 THR A C 1
ATOM 731 O O . THR A 1 92 ? 4.375 27.329 -78.671 1.00 84.06 92 THR A O 1
ATOM 734 N N . SER A 1 93 ? 2.355 28.179 -78.230 1.00 82.44 93 SER A N 1
ATOM 735 C CA . SER A 1 93 ? 1.650 27.429 -79.277 1.00 82.44 93 SER A CA 1
ATOM 736 C C . SER A 1 93 ? 1.227 28.368 -80.402 1.00 82.44 93 SER A C 1
ATOM 738 O O . SER A 1 93 ? 0.387 29.240 -80.191 1.00 82.44 93 SER A O 1
ATOM 740 N N . VAL A 1 94 ? 1.794 28.176 -81.595 1.00 85.81 94 VAL A N 1
ATOM 741 C CA . VAL A 1 94 ? 1.448 28.943 -82.803 1.00 85.81 94 VAL A CA 1
ATOM 742 C C . VAL A 1 94 ? -0.016 28.685 -83.187 1.00 85.81 94 VAL A C 1
ATOM 744 O O . VAL A 1 94 ? -0.481 27.542 -83.155 1.00 85.81 94 VAL A O 1
ATOM 747 N N . GLY A 1 95 ? -0.755 29.740 -83.534 1.00 88.31 95 GLY A N 1
ATOM 748 C CA . GLY A 1 95 ? -2.175 29.698 -83.900 1.00 88.31 95 GLY A CA 1
ATOM 749 C C . GLY A 1 95 ? -3.061 30.629 -83.064 1.00 88.31 95 GLY A C 1
ATOM 750 O O . GLY A 1 95 ? -2.577 31.479 -82.319 1.00 88.31 95 GLY A O 1
ATOM 751 N N . PHE A 1 96 ? -4.383 30.494 -83.205 1.00 90.88 96 PHE A N 1
ATOM 752 C CA . PHE A 1 96 ? -5.345 31.338 -82.488 1.00 90.88 96 PHE A CA 1
ATOM 753 C C . PHE A 1 96 ? -5.458 30.964 -81.007 1.00 90.88 96 PHE A C 1
ATOM 755 O O . PHE A 1 96 ? -5.581 29.790 -80.654 1.00 90.88 96 PHE A O 1
ATOM 762 N N . VAL A 1 97 ? -5.476 31.990 -80.158 1.00 93.25 97 VAL A N 1
ATOM 763 C CA . VAL A 1 97 ? -5.695 31.914 -78.714 1.00 93.25 97 VAL A CA 1
ATOM 764 C C . VAL A 1 97 ? -7.026 32.585 -78.389 1.00 93.25 97 VAL A C 1
ATOM 766 O O . VAL A 1 97 ? -7.261 33.726 -78.791 1.00 93.25 97 VAL A O 1
ATOM 769 N N . THR A 1 98 ? -7.889 31.889 -77.647 1.00 94.25 98 THR A N 1
ATOM 770 C CA . THR A 1 98 ? -9.174 32.422 -77.166 1.00 94.25 98 THR A CA 1
ATOM 771 C C . THR A 1 98 ? -9.058 32.814 -75.698 1.00 94.25 98 THR A C 1
ATOM 773 O O . THR A 1 98 ? -8.642 32.012 -74.864 1.00 94.25 98 THR A O 1
ATOM 776 N N . ALA A 1 99 ? -9.427 34.050 -75.378 1.00 95.12 99 ALA A N 1
ATOM 777 C CA . ALA A 1 99 ? -9.269 34.662 -74.069 1.00 95.12 99 ALA A CA 1
ATOM 778 C C . ALA A 1 99 ? -10.623 34.996 -73.430 1.00 95.12 99 ALA A C 1
ATOM 780 O O . ALA A 1 99 ? -11.489 35.545 -74.105 1.00 95.12 99 ALA A O 1
ATOM 781 N N . ASN A 1 100 ? -10.803 34.696 -72.139 1.00 94.56 100 ASN A N 1
ATOM 782 C CA . ASN A 1 100 ? -11.980 35.087 -71.340 1.00 94.56 100 ASN A CA 1
ATOM 783 C C . ASN A 1 100 ? -11.518 35.716 -70.022 1.00 94.56 100 ASN A C 1
ATOM 785 O O . ASN A 1 100 ? -10.570 35.217 -69.409 1.00 94.56 100 ASN A O 1
ATOM 789 N N . VAL A 1 101 ? -12.175 36.794 -69.587 1.00 96.81 101 VAL A N 1
ATOM 790 C CA . VAL A 1 101 ? -11.833 37.501 -68.346 1.00 96.81 101 VAL A CA 1
ATOM 791 C C . VAL A 1 101 ? -12.790 37.089 -67.230 1.00 96.81 101 VAL A C 1
ATOM 793 O O . VAL A 1 101 ? -14.001 37.015 -67.416 1.00 96.81 101 VAL A O 1
ATOM 796 N N . HIS A 1 102 ? -12.217 36.827 -66.059 1.00 96.88 102 HIS A N 1
ATOM 797 C CA . HIS A 1 102 ? -12.855 36.300 -64.859 1.00 96.88 102 HIS A CA 1
ATOM 798 C C . HIS A 1 102 ? -12.650 37.281 -63.708 1.00 96.88 102 HIS A C 1
ATOM 800 O O . HIS A 1 102 ? -11.512 37.549 -63.318 1.00 96.88 102 HIS A O 1
ATOM 806 N N . ILE A 1 103 ? -13.739 37.784 -63.139 1.00 96.50 103 ILE A N 1
ATOM 807 C CA . ILE A 1 103 ? -13.741 38.784 -62.068 1.00 96.50 103 ILE A CA 1
ATOM 808 C C . ILE A 1 103 ? -14.288 38.125 -60.807 1.00 96.50 103 ILE A C 1
ATOM 810 O O . ILE A 1 103 ? -15.389 37.569 -60.814 1.00 96.50 103 ILE A O 1
ATOM 814 N N . TYR A 1 104 ? -13.519 38.182 -59.726 1.00 95.69 104 TYR A N 1
ATOM 815 C CA . TYR A 1 104 ? -13.849 37.576 -58.441 1.00 95.69 104 TYR A CA 1
ATOM 816 C C . TYR A 1 104 ? -14.118 38.670 -57.415 1.00 95.69 104 TYR A C 1
ATOM 818 O O . TYR A 1 104 ? -13.324 39.598 -57.288 1.00 95.69 104 TYR A O 1
ATOM 826 N N . PHE A 1 105 ? -15.206 38.534 -56.666 1.00 94.25 105 PHE A N 1
ATOM 827 C CA . PHE A 1 105 ? -15.624 39.443 -55.600 1.00 94.25 105 PHE A CA 1
ATOM 828 C C . PHE A 1 105 ? -15.669 38.707 -54.247 1.00 94.25 105 PHE A C 1
ATOM 830 O O . PHE A 1 105 ? -15.675 37.468 -54.215 1.00 94.25 105 PHE A O 1
ATOM 837 N N . PRO A 1 106 ? -15.761 39.437 -53.117 1.00 91.88 106 PRO A N 1
ATOM 838 C CA . PRO A 1 106 ? -15.990 38.835 -51.810 1.00 91.88 106 PRO A CA 1
ATOM 839 C C . PRO A 1 106 ? -17.238 37.939 -51.792 1.00 91.88 106 PRO A C 1
ATOM 841 O O . PRO A 1 106 ? -18.153 38.079 -52.606 1.00 91.88 106 PRO A O 1
ATOM 844 N N . ASN A 1 107 ? -17.287 37.014 -50.832 1.00 86.12 107 ASN A N 1
ATOM 845 C CA . ASN A 1 107 ? -18.395 36.067 -50.637 1.00 86.12 107 ASN A CA 1
ATOM 846 C C . ASN A 1 107 ? -18.615 35.081 -51.803 1.00 86.12 107 ASN A C 1
ATOM 848 O O . ASN A 1 107 ? -19.700 34.527 -51.953 1.00 86.12 107 ASN A O 1
ATOM 852 N N . GLY A 1 108 ? -17.587 34.848 -52.627 1.00 84.12 108 GLY A N 1
ATOM 853 C CA . GLY A 1 108 ? -17.611 33.840 -53.691 1.00 84.12 108 GLY A CA 1
ATOM 854 C C . GLY A 1 108 ? -18.368 34.254 -54.957 1.00 84.12 108 GLY A C 1
ATOM 855 O O . GLY A 1 108 ? -18.543 33.425 -55.849 1.00 84.12 108 GLY A O 1
ATOM 856 N N . LYS A 1 109 ? -18.802 35.519 -55.072 1.00 92.00 109 LYS A N 1
ATOM 857 C CA . LYS A 1 109 ? -19.430 36.040 -56.296 1.00 92.00 109 LYS A CA 1
ATOM 858 C C . LYS A 1 109 ? -18.388 36.122 -57.421 1.00 92.00 109 LYS A C 1
ATOM 860 O O . LYS A 1 109 ? -17.319 36.702 -57.242 1.00 92.00 109 LYS A O 1
ATOM 865 N N . LYS A 1 110 ? -18.721 35.577 -58.595 1.00 92.75 110 LYS A N 1
ATOM 866 C CA . LYS A 1 110 ? -17.878 35.590 -59.801 1.00 92.75 110 LYS A CA 1
ATOM 867 C C . LYS A 1 110 ? -18.670 36.104 -61.001 1.00 92.75 110 LYS A C 1
ATOM 869 O O . LYS A 1 110 ? -19.839 35.757 -61.153 1.00 92.75 110 LYS A O 1
ATOM 874 N N . VAL A 1 111 ? -18.029 36.906 -61.845 1.00 92.88 111 VAL A N 1
ATOM 875 C CA . VAL A 1 111 ? -18.573 37.374 -63.127 1.00 92.88 111 VAL A CA 1
ATOM 876 C C . VAL A 1 111 ? -17.560 37.079 -64.231 1.00 92.88 111 VAL A C 1
ATOM 878 O O . VAL A 1 111 ? -16.360 37.254 -64.030 1.00 92.88 111 VAL A O 1
ATOM 881 N N . GLU A 1 112 ? -18.032 36.623 -65.388 1.00 93.38 112 GLU A N 1
ATOM 882 C CA . GLU A 1 112 ? -17.200 36.362 -66.567 1.00 93.38 112 GLU A CA 1
ATOM 883 C C . GLU A 1 112 ? -17.608 37.275 -67.723 1.00 93.38 112 GLU A C 1
ATOM 885 O O . GLU A 1 112 ? -18.772 37.662 -67.848 1.00 93.38 112 GLU A O 1
ATOM 890 N N . THR A 1 113 ? -16.638 37.642 -68.557 1.00 95.06 113 THR A N 1
ATOM 891 C CA . THR A 1 113 ? -16.881 38.399 -69.788 1.00 95.06 113 THR A CA 1
ATOM 892 C C . THR A 1 113 ? -17.074 37.466 -70.971 1.00 95.06 113 THR A C 1
ATOM 894 O O . THR A 1 113 ? -16.651 36.311 -70.939 1.00 95.06 113 THR A O 1
ATOM 897 N N . ARG A 1 114 ? -17.622 37.983 -72.073 1.00 91.75 114 ARG A N 1
ATOM 898 C CA . ARG A 1 114 ? -17.495 37.298 -73.361 1.00 91.75 114 ARG A CA 1
ATOM 899 C C . ARG A 1 114 ? -16.028 37.194 -73.785 1.00 91.75 114 ARG A C 1
ATOM 901 O O . ARG A 1 114 ? -15.161 37.946 -73.326 1.00 91.75 114 ARG A O 1
ATOM 908 N N . SER A 1 115 ? -15.759 36.233 -74.663 1.00 92.12 115 SER A N 1
ATOM 909 C CA . SER A 1 115 ? -14.415 35.926 -75.134 1.00 92.12 115 SER A CA 1
ATOM 910 C C . SER A 1 115 ? -13.907 36.918 -76.181 1.00 92.12 115 SER A C 1
ATOM 912 O O . SER A 1 115 ? -14.695 37.568 -76.869 1.00 92.12 115 SER A O 1
ATOM 914 N N . PHE A 1 116 ? -12.593 36.976 -76.369 1.00 93.50 116 PHE A N 1
ATOM 915 C CA . PHE A 1 116 ? -11.940 37.595 -77.525 1.00 93.50 116 PHE A CA 1
ATOM 916 C C . PHE A 1 116 ? -10.775 36.725 -78.013 1.00 93.50 116 PHE A C 1
ATOM 918 O O . PHE A 1 116 ? -10.344 35.821 -77.301 1.00 93.50 116 PHE A O 1
ATOM 925 N N . THR A 1 117 ? -10.258 36.967 -79.219 1.00 93.12 117 THR A N 1
ATOM 926 C CA . THR A 1 117 ? -9.198 36.134 -79.815 1.00 93.12 117 THR A CA 1
ATOM 927 C C . THR A 1 117 ? -8.011 36.951 -80.306 1.00 93.12 117 THR A C 1
ATOM 929 O O . THR A 1 117 ? -8.190 38.051 -80.828 1.00 93.12 117 THR A O 1
ATOM 932 N N . PHE A 1 118 ? -6.813 36.374 -80.227 1.00 93.25 118 PHE A N 1
ATOM 933 C CA . PHE A 1 118 ? -5.611 36.870 -80.903 1.00 93.25 118 PHE A CA 1
ATOM 934 C C . PHE A 1 118 ? -4.812 35.712 -81.512 1.00 93.25 118 PHE A C 1
ATOM 936 O O . PHE A 1 118 ? -5.057 34.552 -81.193 1.00 93.25 118 PHE A O 1
ATOM 943 N N . GLU A 1 119 ? -3.868 36.008 -82.400 1.00 92.56 119 GLU A N 1
ATOM 944 C CA . GLU A 1 119 ? -3.051 35.001 -83.087 1.00 92.56 119 GLU A CA 1
ATOM 945 C C . GLU A 1 119 ? -1.595 35.036 -82.601 1.00 92.56 119 GLU A C 1
ATOM 947 O O . GLU A 1 119 ? -0.978 36.099 -82.496 1.00 92.56 119 GLU A O 1
ATOM 952 N N . VAL A 1 120 ? -1.037 33.861 -82.321 1.00 91.12 120 VAL A N 1
ATOM 953 C CA . VAL A 1 120 ? 0.390 33.663 -82.060 1.00 91.12 120 VAL A CA 1
ATOM 954 C C . VAL A 1 120 ? 1.066 33.211 -83.349 1.00 91.12 120 VAL A C 1
ATOM 956 O O . VAL A 1 120 ? 0.677 32.195 -83.925 1.00 91.12 120 VAL A O 1
ATOM 959 N N . VAL A 1 121 ? 2.089 33.941 -83.790 1.00 88.69 121 VAL A N 1
ATOM 960 C CA . VAL A 1 121 ? 2.857 33.650 -85.007 1.00 88.69 121 VAL A CA 1
ATOM 961 C C . VAL A 1 121 ? 4.233 33.067 -84.678 1.00 88.69 121 VAL A C 1
ATOM 963 O O . VAL A 1 121 ? 4.858 33.418 -83.674 1.00 88.69 121 VAL A O 1
ATOM 966 N N . GLU A 1 122 ? 4.701 32.161 -85.534 1.00 82.19 122 GLU A N 1
ATOM 967 C CA . GLU A 1 122 ? 5.991 31.477 -85.399 1.00 82.19 122 GLU A CA 1
ATOM 968 C C . GLU A 1 122 ? 7.178 32.458 -85.443 1.00 82.19 122 GLU A C 1
ATOM 970 O O . GLU A 1 122 ? 7.210 33.388 -86.254 1.00 82.19 122 GLU A O 1
ATOM 975 N N . SER A 1 123 ? 8.176 32.232 -84.582 1.00 73.12 123 SER A N 1
ATOM 976 C CA . SER A 1 123 ? 9.452 32.957 -84.588 1.00 73.12 123 SER A CA 1
ATOM 977 C C . SER A 1 123 ? 10.497 32.178 -85.396 1.00 73.12 123 SER A C 1
ATOM 979 O O . SER A 1 123 ? 10.718 31.005 -85.134 1.00 73.12 123 SER A O 1
ATOM 981 N N . LYS A 1 124 ? 11.184 32.818 -86.355 1.00 60.72 124 LYS A N 1
ATOM 982 C CA . LYS A 1 124 ? 12.194 32.163 -87.220 1.00 60.72 124 LYS A CA 1
ATOM 983 C C . LYS A 1 124 ? 13.621 32.103 -86.633 1.00 60.72 124 LYS A C 1
ATOM 985 O O . LYS A 1 124 ? 14.570 31.894 -87.386 1.00 60.72 124 LYS A O 1
ATOM 990 N N . MET A 1 125 ? 13.814 32.314 -85.326 1.00 58.06 125 MET A N 1
ATOM 991 C CA . MET A 1 125 ? 15.110 32.018 -84.687 1.00 58.06 125 MET A CA 1
ATOM 992 C C . MET A 1 125 ? 15.292 30.494 -84.612 1.00 58.06 125 MET A C 1
ATOM 994 O O . MET A 1 125 ? 14.434 29.820 -84.062 1.00 58.06 125 MET A O 1
ATOM 998 N N . SER A 1 126 ? 16.371 29.944 -85.177 1.00 44.12 126 SER A N 1
ATOM 999 C CA . SER A 1 126 ? 16.604 28.493 -85.218 1.00 44.12 126 SER A CA 1
ATOM 1000 C C . SER A 1 126 ? 17.334 27.986 -83.964 1.00 44.12 126 SER A C 1
ATOM 1002 O O . SER A 1 126 ? 18.497 28.334 -83.750 1.00 44.12 126 SER A O 1
ATOM 1004 N N . ASP A 1 127 ? 16.677 27.117 -83.194 1.00 50.56 127 ASP A N 1
ATOM 1005 C CA . ASP A 1 127 ? 17.113 26.597 -81.884 1.00 50.56 127 ASP A CA 1
ATOM 1006 C C . ASP A 1 127 ? 18.357 25.681 -81.896 1.00 50.56 127 ASP A C 1
ATOM 1008 O O . ASP A 1 127 ? 18.961 25.438 -80.855 1.00 50.56 127 ASP A O 1
ATOM 1012 N N . GLY A 1 128 ? 18.833 25.231 -83.060 1.00 51.81 128 GLY A N 1
ATOM 1013 C CA . GLY A 1 128 ? 19.905 24.226 -83.140 1.00 51.81 128 GLY A CA 1
ATOM 1014 C C . GLY A 1 128 ? 21.309 24.661 -82.680 1.00 51.81 128 GLY A C 1
ATOM 1015 O O . GLY A 1 128 ? 22.187 23.814 -82.573 1.00 51.81 128 GLY A O 1
ATOM 1016 N N . VAL A 1 129 ? 21.561 25.952 -82.430 1.00 44.00 129 VAL A N 1
ATOM 1017 C CA . VAL A 1 129 ? 22.907 26.464 -82.069 1.00 44.00 129 VAL A CA 1
ATOM 1018 C C . VAL A 1 129 ? 23.000 26.918 -80.602 1.00 44.00 129 VAL A C 1
ATOM 1020 O O . VAL A 1 129 ? 24.096 27.026 -80.056 1.00 44.00 129 VAL A O 1
ATOM 1023 N N . ILE A 1 130 ? 21.871 27.149 -79.922 1.00 51.78 130 ILE A N 1
ATOM 1024 C CA . ILE A 1 130 ? 21.850 27.702 -78.555 1.00 51.78 130 ILE A CA 1
ATOM 1025 C C . ILE A 1 130 ? 21.758 26.598 -77.480 1.00 51.78 130 ILE A C 1
ATOM 1027 O O . ILE A 1 130 ? 22.300 26.780 -76.388 1.00 51.78 130 ILE A O 1
ATOM 1031 N N . GLU A 1 131 ? 21.167 25.434 -77.777 1.00 52.47 131 GLU A N 1
ATOM 1032 C CA . GLU A 1 131 ? 20.969 24.358 -76.786 1.00 52.47 131 GLU A CA 1
ATOM 1033 C C . GLU A 1 131 ? 22.286 23.780 -76.230 1.00 52.47 131 GLU A C 1
ATOM 1035 O O . GLU A 1 131 ? 22.455 23.712 -75.011 1.00 52.47 131 GLU A O 1
ATOM 1040 N N . SER A 1 132 ? 23.290 23.496 -77.069 1.00 46.72 132 SER A N 1
ATOM 1041 C CA . SER A 1 132 ? 24.538 22.857 -76.604 1.00 46.72 132 SER A CA 1
ATOM 1042 C C . SER A 1 132 ? 25.423 23.737 -75.706 1.00 46.72 132 SER A C 1
ATOM 1044 O O . SER A 1 132 ? 26.264 23.220 -74.972 1.00 46.72 132 SER A O 1
ATOM 1046 N N . THR A 1 133 ? 25.248 25.064 -75.725 1.00 54.81 133 THR A N 1
ATOM 1047 C CA . THR A 1 133 ? 26.063 25.982 -74.900 1.00 54.81 133 THR A CA 1
ATOM 1048 C C . THR A 1 133 ? 25.490 26.137 -73.486 1.00 54.81 133 THR A C 1
ATOM 1050 O O . THR A 1 133 ? 26.238 26.292 -72.520 1.00 54.81 133 THR A O 1
ATOM 1053 N N . ASN A 1 134 ? 24.165 26.036 -73.334 1.00 56.34 134 ASN A N 1
ATOM 1054 C CA . ASN A 1 134 ? 23.497 26.154 -72.035 1.00 56.34 134 ASN A CA 1
ATOM 1055 C C . ASN A 1 134 ? 23.624 24.873 -71.197 1.00 56.34 134 ASN A C 1
ATOM 1057 O O . ASN A 1 134 ? 23.777 24.947 -69.978 1.00 56.34 134 ASN A O 1
ATOM 1061 N N . GLU A 1 135 ? 23.627 23.704 -71.838 1.00 57.31 135 GLU A N 1
ATOM 1062 C CA . GLU A 1 135 ? 23.773 22.413 -71.155 1.00 57.31 135 GLU A CA 1
ATOM 1063 C C . GLU A 1 135 ? 25.162 22.240 -70.518 1.00 57.31 135 GLU A C 1
ATOM 1065 O O . GLU A 1 135 ? 25.278 21.703 -69.414 1.00 57.31 135 GLU A O 1
ATOM 1070 N N . PHE A 1 136 ? 26.212 22.785 -71.143 1.00 59.59 136 PHE A N 1
ATOM 1071 C CA . PHE A 1 136 ? 27.575 22.738 -70.603 1.00 59.59 136 PHE A CA 1
ATOM 1072 C C . PHE A 1 136 ? 27.731 23.577 -69.320 1.00 59.59 136 PHE A C 1
ATOM 1074 O O . PHE A 1 136 ? 28.351 23.136 -68.350 1.00 59.59 136 PHE A O 1
ATOM 1081 N N . GLY A 1 137 ? 27.105 24.759 -69.266 1.00 65.00 137 GLY A N 1
ATOM 1082 C CA . GLY A 1 137 ? 27.106 25.612 -68.070 1.00 65.00 137 GLY A CA 1
ATOM 1083 C C . GLY A 1 137 ? 26.285 25.037 -66.912 1.00 65.00 137 GLY A C 1
ATOM 1084 O O . GLY A 1 137 ? 26.620 25.241 -65.744 1.00 65.00 137 GLY A O 1
ATOM 1085 N N . VAL A 1 138 ? 25.229 24.275 -67.215 1.00 62.38 138 VAL A N 1
ATOM 1086 C CA . VAL A 1 138 ? 24.483 23.522 -66.201 1.00 62.38 138 VAL A CA 1
ATOM 1087 C C . VAL A 1 138 ? 25.372 22.417 -65.631 1.00 62.38 138 VAL A C 1
ATOM 1089 O O . VAL A 1 138 ? 25.510 22.354 -64.412 1.00 62.38 138 VAL A O 1
ATOM 1092 N N . MET A 1 139 ? 26.059 21.623 -66.462 1.00 59.00 139 MET A N 1
ATOM 1093 C CA . MET A 1 139 ? 26.963 20.573 -65.969 1.00 59.00 139 MET A CA 1
ATOM 1094 C C . MET A 1 139 ? 28.085 21.102 -65.060 1.00 59.00 139 MET A C 1
ATOM 1096 O O . MET A 1 139 ? 28.360 20.479 -64.039 1.00 59.00 139 MET A O 1
ATOM 1100 N N . GLN A 1 140 ? 28.681 22.266 -65.349 1.00 68.75 140 GLN A N 1
ATOM 1101 C CA . GLN A 1 140 ? 29.675 22.878 -64.449 1.00 68.75 140 GLN A CA 1
ATOM 1102 C C . GLN A 1 140 ? 29.108 23.188 -63.056 1.00 68.75 140 GLN A C 1
ATOM 1104 O O . GLN A 1 140 ? 29.755 22.892 -62.055 1.00 68.75 140 GLN A O 1
ATOM 1109 N N . LYS A 1 141 ? 27.875 23.702 -62.973 1.00 67.81 141 LYS A N 1
ATOM 1110 C CA . LYS A 1 141 ? 27.213 23.955 -61.682 1.00 67.81 141 LYS A CA 1
ATOM 1111 C C . LYS A 1 141 ? 26.899 22.671 -60.918 1.00 67.81 141 LYS A C 1
ATOM 1113 O O . LYS A 1 141 ? 26.955 22.667 -59.692 1.00 67.81 141 LYS A O 1
ATOM 1118 N N . TRP A 1 142 ? 26.570 21.585 -61.621 1.00 67.69 142 TRP A N 1
ATOM 1119 C CA . TRP A 1 142 ? 26.381 20.273 -60.993 1.00 67.69 142 TRP A CA 1
ATOM 1120 C C . TRP A 1 142 ? 27.690 19.721 -60.425 1.00 67.69 142 TRP A C 1
ATOM 1122 O O . TRP A 1 142 ? 27.676 19.161 -59.332 1.00 67.69 142 TRP A O 1
ATOM 1132 N N . VAL A 1 143 ? 28.813 19.917 -61.123 1.00 74.00 143 VAL A N 1
ATOM 1133 C CA . VAL A 1 143 ? 30.144 19.521 -60.638 1.00 74.00 143 VAL A CA 1
ATOM 1134 C C . VAL A 1 143 ? 30.537 20.342 -59.404 1.00 74.00 143 VAL A C 1
ATOM 1136 O O . VAL A 1 143 ? 30.873 19.751 -58.384 1.00 74.00 143 VAL A O 1
ATOM 1139 N N . GLU A 1 144 ? 30.377 21.670 -59.428 1.00 74.94 144 GLU A N 1
ATOM 1140 C CA . GLU A 1 144 ? 30.639 22.529 -58.258 1.00 74.94 144 GLU A CA 1
ATOM 1141 C C . GLU A 1 144 ? 29.758 22.168 -57.047 1.00 74.94 144 GLU A C 1
ATOM 1143 O O . GLU A 1 144 ? 30.245 22.104 -55.918 1.00 74.94 144 GLU A O 1
ATOM 1148 N N . ALA A 1 145 ? 28.470 21.876 -57.261 1.00 65.81 145 ALA A N 1
ATOM 1149 C CA . ALA A 1 145 ? 27.570 21.447 -56.190 1.00 65.81 145 ALA A CA 1
ATOM 1150 C C . ALA A 1 145 ? 27.947 20.067 -55.619 1.00 65.81 145 ALA A C 1
ATOM 1152 O O . ALA A 1 145 ? 27.855 19.859 -54.409 1.00 65.81 145 ALA A O 1
ATOM 1153 N N . ALA A 1 146 ? 28.391 19.133 -56.466 1.00 67.62 146 ALA A N 1
ATOM 1154 C CA . ALA A 1 146 ? 28.864 17.822 -56.031 1.00 67.62 146 ALA A CA 1
ATOM 1155 C C . ALA A 1 146 ? 30.170 17.921 -55.223 1.00 67.62 146 ALA A C 1
ATOM 1157 O O . ALA A 1 146 ? 30.320 17.222 -54.224 1.00 67.62 146 ALA A O 1
ATOM 1158 N N . GLU A 1 147 ? 31.077 18.825 -55.602 1.00 74.94 147 GLU A N 1
ATOM 1159 C CA . GLU A 1 147 ? 32.326 19.092 -54.878 1.00 74.94 147 GLU A CA 1
ATOM 1160 C C . GLU A 1 147 ? 32.058 19.640 -53.465 1.00 74.94 147 GLU A C 1
ATOM 1162 O O . GLU A 1 147 ? 32.668 19.189 -52.496 1.00 74.94 147 GLU A O 1
ATOM 1167 N N . VAL A 1 148 ? 31.100 20.567 -53.333 1.00 71.06 148 VAL A N 1
ATOM 1168 C CA . VAL A 1 148 ? 30.693 21.170 -52.048 1.00 71.06 148 VAL A CA 1
ATOM 1169 C C . VAL A 1 148 ? 30.003 20.159 -51.123 1.00 71.06 148 VAL A C 1
ATOM 1171 O O . VAL A 1 148 ? 30.086 20.281 -49.902 1.00 71.06 148 VAL A O 1
ATOM 1174 N N . LEU A 1 149 ? 29.327 19.154 -51.683 1.00 69.62 149 LEU A N 1
ATOM 1175 C CA . LEU A 1 149 ? 28.577 18.149 -50.925 1.00 69.62 149 LEU A CA 1
ATOM 1176 C C . LEU A 1 149 ? 29.361 16.858 -50.656 1.00 69.62 149 LEU A C 1
ATOM 1178 O O . LEU A 1 149 ? 28.863 16.006 -49.923 1.00 69.62 149 LEU A O 1
ATOM 1182 N N . LYS A 1 150 ? 30.570 16.695 -51.213 1.00 72.06 150 LYS A N 1
ATOM 1183 C CA . LYS A 1 150 ? 31.300 15.415 -51.179 1.00 72.06 150 LYS A CA 1
ATOM 1184 C C . LYS A 1 150 ? 31.642 14.939 -49.759 1.00 72.06 150 LYS A C 1
ATOM 1186 O O . LYS A 1 150 ? 31.696 13.737 -49.525 1.00 72.06 150 LYS A O 1
ATOM 1191 N N . ASP A 1 151 ? 31.845 15.879 -48.837 1.00 68.06 151 ASP A N 1
ATOM 1192 C CA . ASP A 1 151 ? 32.222 15.612 -47.442 1.00 68.06 151 ASP A CA 1
ATOM 1193 C C . ASP A 1 151 ? 31.059 15.891 -46.464 1.00 68.06 151 ASP A C 1
ATOM 1195 O O . ASP A 1 151 ? 31.241 15.900 -45.246 1.00 68.06 151 ASP A O 1
ATOM 1199 N N . VAL A 1 152 ? 29.849 16.144 -46.982 1.00 69.19 152 VAL A N 1
ATOM 1200 C CA . VAL A 1 152 ? 28.657 16.424 -46.174 1.00 69.19 152 VAL A CA 1
ATOM 1201 C C . VAL A 1 152 ? 27.871 15.134 -45.964 1.00 69.19 152 VAL A C 1
ATOM 1203 O O . VAL A 1 152 ? 27.215 14.626 -46.874 1.00 69.19 152 VAL A O 1
ATOM 1206 N N . GLU A 1 153 ? 27.874 14.618 -44.737 1.00 75.56 153 GLU A N 1
ATOM 1207 C CA . GLU A 1 153 ? 27.017 13.491 -44.370 1.00 75.56 153 GLU A CA 1
ATOM 1208 C C . GLU A 1 153 ? 25.545 13.942 -44.312 1.00 75.56 153 GLU A C 1
ATOM 1210 O O . GLU A 1 153 ? 25.069 14.527 -43.336 1.00 75.56 153 GLU A O 1
ATOM 1215 N N . ILE A 1 154 ? 24.799 13.677 -45.386 1.00 69.94 154 ILE A N 1
ATOM 1216 C CA . ILE A 1 154 ? 23.387 14.070 -45.513 1.00 69.94 154 ILE A CA 1
ATOM 1217 C C . ILE A 1 154 ? 22.445 13.314 -44.548 1.00 69.94 154 ILE A C 1
ATOM 1219 O O . ILE A 1 154 ? 21.556 13.964 -43.989 1.00 69.94 154 ILE A O 1
ATOM 1223 N N . PRO A 1 155 ? 22.599 11.997 -44.285 1.00 79.25 155 PRO A N 1
ATOM 1224 C CA . PRO A 1 155 ? 21.706 11.293 -43.359 1.00 79.25 155 PRO A CA 1
ATOM 1225 C C . PRO A 1 155 ? 21.727 11.854 -41.918 1.00 79.25 155 PRO A C 1
ATOM 1227 O O . PRO A 1 155 ? 20.647 12.138 -41.394 1.00 79.25 155 PRO A O 1
ATOM 1230 N N . PRO A 1 156 ? 22.893 12.151 -41.304 1.00 76.81 156 PRO A N 1
ATOM 1231 C CA . PRO A 1 156 ? 22.956 12.817 -39.998 1.00 76.81 156 PRO A CA 1
ATOM 1232 C C . PRO A 1 156 ? 22.324 14.213 -39.961 1.00 76.81 156 PRO A C 1
ATOM 1234 O O . PRO A 1 156 ? 21.750 14.601 -38.945 1.00 76.81 156 PRO A O 1
ATOM 1237 N N . LEU A 1 157 ? 22.382 14.986 -41.052 1.00 76.44 157 LEU A N 1
ATOM 1238 C CA . LEU A 1 157 ? 21.732 16.303 -41.120 1.00 76.44 157 LEU A CA 1
ATOM 1239 C C . LEU A 1 157 ? 20.202 16.192 -41.116 1.00 76.44 157 LEU A C 1
ATOM 1241 O O . LEU A 1 157 ? 19.522 17.000 -40.478 1.00 76.44 157 LEU A O 1
ATOM 1245 N N . ILE A 1 158 ? 19.657 15.174 -41.785 1.00 76.88 158 ILE A N 1
ATOM 1246 C CA . ILE A 1 158 ? 18.221 14.869 -41.760 1.00 76.88 158 ILE A CA 1
ATOM 1247 C C . ILE A 1 158 ? 17.802 14.436 -40.349 1.00 76.88 158 ILE A C 1
ATOM 1249 O O . ILE A 1 158 ? 16.814 14.946 -39.817 1.00 76.88 158 ILE A O 1
ATOM 1253 N N . GLU A 1 159 ? 18.577 13.559 -39.707 1.00 80.19 159 GLU A N 1
ATOM 1254 C CA . GLU A 1 159 ? 18.330 13.136 -38.323 1.00 80.19 159 GLU A CA 1
ATOM 1255 C C . GLU A 1 159 ? 18.436 14.298 -37.329 1.00 80.19 159 GLU A C 1
ATOM 1257 O O . GLU A 1 159 ? 17.612 14.412 -36.418 1.00 80.19 159 GLU A O 1
ATOM 1262 N N . SER A 1 160 ? 19.393 15.206 -37.529 1.00 76.56 160 SER A N 1
ATOM 1263 C CA . SER A 1 160 ? 19.569 16.413 -36.718 1.00 76.56 160 SER A CA 1
ATOM 1264 C C . SER A 1 160 ? 18.366 17.351 -36.832 1.00 76.56 160 SER A C 1
ATOM 1266 O O . SER A 1 160 ? 17.845 17.808 -35.813 1.00 76.56 160 SER A O 1
ATOM 1268 N N . LYS A 1 161 ? 17.833 17.563 -38.045 1.00 85.19 161 LYS A N 1
ATOM 1269 C CA . LYS A 1 161 ? 16.602 18.342 -38.254 1.00 85.19 161 LYS A CA 1
ATOM 1270 C C . LYS A 1 161 ? 15.402 17.710 -37.545 1.00 85.19 161 LYS A C 1
ATOM 1272 O O . LYS A 1 161 ? 14.703 18.401 -36.807 1.00 85.19 161 LYS A O 1
ATOM 1277 N N . ILE A 1 162 ? 15.194 16.403 -37.713 1.00 85.19 162 ILE A N 1
ATOM 1278 C CA . ILE A 1 162 ? 14.106 15.670 -37.043 1.00 85.19 162 ILE A CA 1
ATOM 1279 C C . ILE A 1 162 ? 14.255 15.765 -35.517 1.00 85.19 162 ILE A C 1
ATOM 1281 O O . ILE A 1 162 ? 13.271 15.932 -34.795 1.00 85.19 162 ILE A O 1
ATOM 1285 N N . THR A 1 163 ? 15.486 15.681 -35.009 1.00 85.25 163 THR A N 1
ATOM 1286 C CA . THR A 1 163 ? 15.789 15.808 -33.579 1.00 85.25 163 THR A CA 1
ATOM 1287 C C . THR A 1 163 ? 15.505 17.220 -33.067 1.00 85.25 163 THR A C 1
ATOM 1289 O O . THR A 1 163 ? 14.890 17.366 -32.012 1.00 85.25 163 THR A O 1
ATOM 1292 N N . ALA A 1 164 ? 15.872 18.258 -33.823 1.00 81.12 164 ALA A N 1
ATOM 1293 C CA . ALA A 1 164 ? 15.592 19.652 -33.486 1.00 81.12 164 ALA A CA 1
ATOM 1294 C C . ALA A 1 164 ? 14.084 19.958 -33.480 1.00 81.12 164 ALA A C 1
ATOM 1296 O O . ALA A 1 164 ? 13.591 20.605 -32.557 1.00 81.12 164 ALA A O 1
ATOM 1297 N N . GLU A 1 165 ? 13.329 19.439 -34.451 1.00 88.25 165 GLU A N 1
ATOM 1298 C CA . GLU A 1 165 ? 11.868 19.580 -34.509 1.00 88.25 165 GLU A CA 1
ATOM 1299 C C . GLU A 1 165 ? 11.183 18.874 -33.324 1.00 88.25 165 GLU A C 1
ATOM 1301 O O . GLU A 1 165 ? 10.301 19.448 -32.679 1.00 88.25 165 GLU A O 1
ATOM 1306 N N . LYS A 1 166 ? 11.641 17.667 -32.958 1.00 86.44 166 LYS A N 1
ATOM 1307 C CA . LYS A 1 166 ? 11.174 16.954 -31.753 1.00 86.44 166 LYS A CA 1
ATOM 1308 C C . LYS A 1 166 ? 11.523 17.702 -30.462 1.00 86.44 166 LYS A C 1
ATOM 1310 O O . LYS A 1 166 ? 10.699 17.762 -29.548 1.00 86.44 166 LYS A O 1
ATOM 1315 N N . ALA A 1 167 ? 12.719 18.282 -30.376 1.00 83.06 167 ALA A N 1
ATOM 1316 C CA . ALA A 1 167 ? 13.142 19.079 -29.226 1.00 83.06 167 ALA A CA 1
ATOM 1317 C C . ALA A 1 167 ? 12.303 20.360 -29.081 1.00 83.06 167 ALA A C 1
ATOM 1319 O O . ALA A 1 167 ? 11.900 20.697 -27.968 1.00 83.06 167 ALA A O 1
ATOM 1320 N N . LEU A 1 168 ? 11.974 21.030 -30.192 1.00 90.00 168 LEU A N 1
ATOM 1321 C CA . LEU A 1 168 ? 11.097 22.202 -30.203 1.00 90.00 168 LEU A CA 1
ATOM 1322 C C . LEU A 1 168 ? 9.681 21.856 -29.717 1.00 90.00 168 LEU A C 1
ATOM 1324 O O . LEU A 1 168 ? 9.132 22.567 -28.876 1.00 90.00 168 LEU A O 1
ATOM 1328 N N . ALA A 1 169 ? 9.113 20.735 -30.174 1.00 88.06 169 ALA A N 1
ATOM 1329 C CA . ALA A 1 169 ? 7.815 20.256 -29.696 1.00 88.06 169 ALA A CA 1
ATOM 1330 C C . ALA A 1 169 ? 7.823 20.005 -28.177 1.00 88.06 169 ALA A C 1
ATOM 1332 O O . ALA A 1 169 ? 6.948 20.491 -27.460 1.00 88.06 169 ALA A O 1
ATOM 1333 N N . LYS A 1 170 ? 8.866 19.339 -27.667 1.00 86.44 170 LYS A N 1
ATOM 1334 C CA . LYS A 1 170 ? 9.011 19.057 -26.232 1.00 86.44 170 LYS A CA 1
ATOM 1335 C C . LYS A 1 170 ? 9.268 20.317 -25.399 1.00 86.44 170 LYS A C 1
ATOM 1337 O O . LYS A 1 170 ? 8.808 20.407 -24.264 1.00 86.44 170 LYS A O 1
ATOM 1342 N N . SER A 1 171 ? 9.957 21.312 -25.961 1.00 84.31 171 SER A N 1
ATOM 1343 C CA . SER A 1 171 ? 10.142 22.629 -25.339 1.00 84.31 171 SER A CA 1
ATOM 1344 C C . SER A 1 171 ? 8.813 23.377 -25.186 1.00 84.31 171 SER A C 1
ATOM 1346 O O . SER A 1 171 ? 8.554 23.934 -24.119 1.00 84.31 171 SER A O 1
ATOM 1348 N N . ASN A 1 172 ? 7.936 23.319 -26.193 1.00 84.19 172 ASN A N 1
ATOM 1349 C CA . ASN A 1 172 ? 6.595 23.905 -26.123 1.00 84.19 172 ASN A CA 1
ATOM 1350 C C . ASN A 1 172 ? 5.704 23.189 -25.093 1.00 84.19 172 ASN A C 1
ATOM 1352 O O . ASN A 1 172 ? 5.019 23.844 -24.308 1.00 84.19 172 ASN A O 1
ATOM 1356 N N . GLU A 1 173 ? 5.747 21.852 -25.040 1.00 83.75 173 GLU A N 1
ATOM 1357 C CA . GLU A 1 173 ? 5.057 21.069 -24.003 1.00 83.75 173 GLU A CA 1
ATOM 1358 C C . GLU A 1 173 ? 5.539 21.438 -22.594 1.00 83.75 173 GLU A C 1
ATOM 1360 O O . GLU A 1 173 ? 4.722 21.652 -21.696 1.00 83.75 173 GLU A O 1
ATOM 1365 N N . LEU A 1 174 ? 6.854 21.573 -22.405 1.00 81.81 174 LEU A N 1
ATOM 1366 C CA . LEU A 1 174 ? 7.441 21.980 -21.131 1.00 81.81 174 LEU A CA 1
ATOM 1367 C C . LEU A 1 174 ? 7.014 23.405 -20.743 1.00 81.81 174 LEU A C 1
ATOM 1369 O O . LEU A 1 174 ? 6.688 23.649 -19.583 1.00 81.81 174 LEU A O 1
ATOM 1373 N N . GLY A 1 175 ? 6.951 24.334 -21.703 1.00 78.38 175 GLY A N 1
ATOM 1374 C CA . GLY A 1 175 ? 6.426 25.689 -21.496 1.00 78.38 175 GLY A CA 1
ATOM 1375 C C . GLY A 1 175 ? 4.968 25.695 -21.021 1.00 78.38 175 GLY A C 1
ATOM 1376 O O . GLY A 1 175 ? 4.632 26.387 -20.058 1.00 78.38 175 GLY A O 1
ATOM 1377 N N . ASN A 1 176 ? 4.120 24.854 -21.618 1.00 75.56 176 ASN A N 1
ATOM 1378 C CA . ASN A 1 176 ? 2.726 24.682 -21.199 1.00 75.56 176 ASN A CA 1
ATOM 1379 C C . ASN A 1 176 ? 2.620 24.074 -19.790 1.00 75.56 176 ASN A C 1
ATOM 1381 O O . ASN A 1 176 ? 1.822 24.539 -18.974 1.00 75.56 176 ASN A O 1
ATOM 1385 N N . GLN A 1 177 ? 3.458 23.083 -19.468 1.00 75.62 177 GLN A N 1
ATOM 1386 C CA . GLN A 1 177 ? 3.532 22.508 -18.122 1.00 75.62 177 GLN A CA 1
ATOM 1387 C C . GLN A 1 177 ? 3.996 23.540 -17.083 1.00 75.62 177 GLN A C 1
ATOM 1389 O O . GLN A 1 177 ? 3.406 23.612 -16.007 1.00 75.62 177 GLN A O 1
ATOM 1394 N N . PHE A 1 178 ? 4.981 24.390 -17.400 1.00 69.00 178 PHE A N 1
ATOM 1395 C CA . PHE A 1 178 ? 5.393 25.504 -16.535 1.00 69.00 178 PHE A CA 1
ATOM 1396 C C . PHE A 1 178 ? 4.267 26.518 -16.308 1.00 69.00 178 PHE A C 1
ATOM 1398 O O . PHE A 1 178 ? 4.097 26.990 -15.182 1.00 69.00 178 PHE A O 1
ATOM 1405 N N . GLY A 1 179 ? 3.473 26.818 -17.341 1.00 68.94 179 GLY A N 1
ATOM 1406 C CA . GLY A 1 179 ? 2.264 27.636 -17.231 1.00 68.94 179 GLY A CA 1
ATOM 1407 C C . GLY A 1 179 ? 1.271 27.063 -16.214 1.00 68.94 179 GLY A C 1
ATOM 1408 O O . GLY A 1 179 ? 0.867 27.764 -15.285 1.00 68.94 179 GLY A O 1
ATOM 1409 N N . ILE A 1 180 ? 0.973 25.764 -16.312 1.00 68.31 180 ILE A N 1
ATOM 1410 C CA . ILE A 1 180 ? 0.095 25.038 -15.376 1.00 68.31 180 ILE A CA 1
ATOM 1411 C C . ILE A 1 180 ? 0.677 25.043 -13.950 1.00 68.31 180 ILE A C 1
ATOM 1413 O O . ILE A 1 180 ? -0.013 25.422 -13.004 1.00 68.31 180 ILE A O 1
ATOM 1417 N N . LEU A 1 181 ? 1.967 24.716 -13.798 1.00 63.44 181 LEU A N 1
ATOM 1418 C CA . LEU A 1 181 ? 2.687 24.727 -12.516 1.00 63.44 181 LEU A CA 1
ATOM 1419 C C . LEU A 1 181 ? 2.705 26.116 -11.858 1.00 63.44 181 LEU A C 1
ATOM 1421 O O . LEU A 1 181 ? 2.635 26.224 -10.631 1.00 63.44 181 LEU A O 1
ATOM 1425 N N . SER A 1 182 ? 2.783 27.189 -12.651 1.00 61.38 182 SER A N 1
ATOM 1426 C CA . SER A 1 182 ? 2.710 28.562 -12.143 1.00 61.38 182 SER A CA 1
ATOM 1427 C C . SER A 1 182 ? 1.311 28.932 -11.632 1.00 61.38 182 SER A C 1
ATOM 1429 O O . SER A 1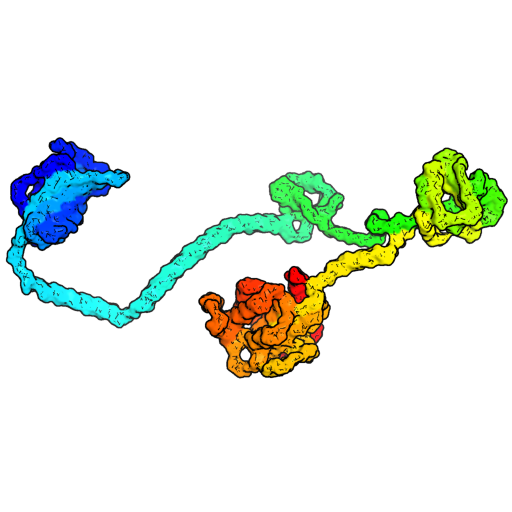 182 ? 1.222 29.627 -10.622 1.00 61.38 182 SER A O 1
ATOM 1431 N N . GLY A 1 183 ? 0.240 28.400 -12.237 1.00 59.78 183 GLY A N 1
ATOM 1432 C CA . GLY A 1 183 ? -1.144 28.581 -11.778 1.00 59.78 183 GLY A CA 1
ATOM 1433 C C . GLY A 1 183 ? -1.454 27.864 -10.457 1.00 59.78 183 GLY A C 1
ATOM 1434 O O . GLY A 1 183 ? -2.157 28.406 -9.604 1.00 59.78 183 GLY A O 1
ATOM 1435 N N . THR A 1 184 ? -0.847 26.697 -10.217 1.00 56.44 184 THR A N 1
ATOM 1436 C CA . THR A 1 184 ? -0.935 25.963 -8.935 1.00 56.44 184 THR A CA 1
ATOM 1437 C C . THR A 1 184 ? -0.176 26.612 -7.771 1.00 56.44 184 THR A C 1
ATOM 1439 O O . THR A 1 184 ? -0.361 26.216 -6.623 1.00 56.44 184 THR A O 1
ATOM 1442 N N . LYS A 1 185 ? 0.650 27.648 -7.990 1.00 55.84 185 LYS A N 1
ATOM 1443 C CA . LYS A 1 185 ? 1.314 28.372 -6.879 1.00 55.84 185 LYS A CA 1
ATOM 1444 C C . LYS A 1 185 ? 0.334 29.127 -5.972 1.00 55.84 185 LYS A C 1
ATOM 1446 O O . LYS A 1 185 ? 0.702 29.479 -4.852 1.00 55.84 185 LYS A O 1
ATOM 1451 N N . THR A 1 186 ? -0.909 29.307 -6.409 1.00 52.50 186 THR A N 1
ATOM 1452 C CA . THR A 1 186 ? -2.017 29.800 -5.581 1.00 52.50 186 THR A CA 1
ATOM 1453 C C . THR A 1 186 ? -2.290 28.859 -4.392 1.00 52.50 186 THR A C 1
ATOM 1455 O O . THR A 1 186 ? -2.550 29.332 -3.285 1.00 52.50 186 THR A O 1
ATOM 1458 N N . ASP A 1 187 ? -2.079 27.544 -4.558 1.00 57.50 187 ASP A N 1
ATOM 1459 C CA . ASP A 1 187 ? -2.192 26.558 -3.474 1.00 57.50 187 ASP A CA 1
ATOM 1460 C C . ASP A 1 187 ? -1.016 26.626 -2.499 1.00 57.50 187 ASP A C 1
ATOM 1462 O O . ASP A 1 187 ? -1.202 26.403 -1.307 1.00 57.50 187 ASP A O 1
ATOM 1466 N N . LYS A 1 188 ? 0.189 27.013 -2.947 1.00 59.91 188 LYS A N 1
ATOM 1467 C CA . LYS A 1 188 ? 1.318 27.240 -2.031 1.00 59.91 188 LYS A CA 1
ATOM 1468 C C . LYS A 1 188 ? 1.041 28.420 -1.101 1.00 59.91 188 LYS A C 1
ATOM 1470 O O . LYS A 1 188 ? 1.332 28.312 0.076 1.00 59.91 188 LYS A O 1
ATOM 1475 N N . ALA A 1 189 ? 0.440 29.510 -1.582 1.00 62.84 189 ALA A N 1
ATOM 1476 C CA . ALA A 1 189 ? 0.062 30.635 -0.720 1.00 62.84 189 ALA A CA 1
ATOM 1477 C C . ALA A 1 189 ? -1.023 30.242 0.301 1.00 62.84 189 ALA A C 1
ATOM 1479 O O . ALA A 1 189 ? -0.957 30.643 1.465 1.00 62.84 189 ALA A O 1
ATOM 1480 N N . TYR A 1 190 ? -1.989 29.411 -0.105 1.00 63.06 190 TYR A N 1
ATOM 1481 C CA . TYR A 1 190 ? -3.000 28.846 0.791 1.00 63.06 190 TYR A CA 1
ATOM 1482 C C . TYR A 1 190 ? -2.383 27.899 1.835 1.00 63.06 190 TYR A C 1
ATOM 1484 O O . TYR A 1 190 ? -2.661 28.025 3.029 1.00 63.06 190 TYR A O 1
ATOM 1492 N N . VAL A 1 191 ? -1.494 26.999 1.407 1.00 64.38 191 VAL A N 1
ATOM 1493 C CA . VAL A 1 191 ? -0.765 26.069 2.278 1.00 64.38 191 VAL A CA 1
ATOM 1494 C C . VAL A 1 191 ? 0.189 26.822 3.203 1.00 64.38 191 VAL A C 1
ATOM 1496 O O . VAL A 1 191 ? 0.160 26.563 4.395 1.00 64.38 191 VAL A O 1
ATOM 1499 N N . ASP A 1 192 ? 0.951 27.802 2.721 1.00 65.62 192 ASP A N 1
ATOM 1500 C CA . ASP A 1 192 ? 1.836 28.648 3.531 1.00 65.62 192 ASP A CA 1
ATOM 1501 C C . ASP A 1 192 ? 1.024 29.444 4.568 1.00 65.62 192 ASP A C 1
ATOM 1503 O O . ASP A 1 192 ? 1.402 29.488 5.733 1.00 65.62 192 ASP A O 1
ATOM 1507 N N . THR A 1 193 ? -0.143 29.990 4.201 1.00 62.59 193 THR A N 1
ATOM 1508 C CA . THR A 1 193 ? -1.037 30.694 5.142 1.00 62.59 193 THR A CA 1
ATOM 1509 C C . THR A 1 193 ? -1.568 29.753 6.230 1.00 62.59 193 THR A C 1
ATOM 1511 O O . THR A 1 193 ? -1.611 30.117 7.407 1.00 62.59 193 THR A O 1
ATOM 1514 N N . LYS A 1 194 ? -1.947 28.520 5.868 1.00 62.12 194 LYS A N 1
ATOM 1515 C CA . LYS A 1 194 ? -2.408 27.497 6.822 1.00 62.12 194 LYS A CA 1
ATOM 1516 C C . LYS A 1 194 ? -1.266 26.939 7.676 1.00 62.12 194 LYS A C 1
ATOM 1518 O O . LYS A 1 194 ? -1.467 26.709 8.863 1.00 62.12 194 LYS A O 1
ATOM 1523 N N . VAL A 1 195 ? -0.074 26.766 7.111 1.00 65.81 195 VAL A N 1
ATOM 1524 C CA . VAL A 1 195 ? 1.120 26.269 7.806 1.00 65.81 195 VAL A CA 1
ATOM 1525 C C . VAL A 1 195 ? 1.645 27.330 8.769 1.00 65.81 195 VAL A C 1
ATOM 1527 O O . VAL A 1 195 ? 1.842 27.020 9.937 1.00 65.81 195 VAL A O 1
ATOM 1530 N N . SER A 1 196 ? 1.764 28.597 8.364 1.00 60.19 196 SER A N 1
ATOM 1531 C CA . SER A 1 196 ? 2.164 29.696 9.256 1.00 60.19 196 SER A CA 1
ATOM 1532 C C . SER A 1 196 ? 1.182 29.930 10.412 1.00 60.19 196 SER A C 1
ATOM 1534 O O . SER A 1 196 ? 1.601 30.378 11.477 1.00 60.19 196 SER A O 1
ATOM 1536 N N . ALA A 1 197 ? -0.102 29.588 10.252 1.00 57.28 197 ALA A N 1
ATOM 1537 C CA . ALA A 1 197 ? -1.088 29.669 11.331 1.00 57.28 197 ALA A CA 1
ATOM 1538 C C . ALA A 1 197 ? -0.949 28.556 12.394 1.00 57.28 197 ALA A C 1
ATOM 1540 O O . ALA A 1 197 ? -1.467 28.723 13.496 1.00 57.28 197 ALA A O 1
ATOM 1541 N N . VAL A 1 198 ? -0.254 27.446 12.100 1.00 58.66 198 VAL A N 1
ATOM 1542 C CA . VAL A 1 198 ? -0.159 26.256 12.982 1.00 58.66 198 VAL A CA 1
ATOM 1543 C C . VAL A 1 198 ? 1.300 25.857 13.306 1.00 58.66 198 VAL A C 1
ATOM 1545 O O . VAL A 1 198 ? 1.543 25.054 14.204 1.00 58.66 198 VAL A O 1
ATOM 1548 N N . ALA A 1 199 ? 2.298 26.447 12.636 1.00 57.00 199 ALA A N 1
ATOM 1549 C CA . ALA A 1 199 ? 3.703 26.015 12.660 1.00 57.00 199 ALA A CA 1
ATOM 1550 C C . ALA A 1 199 ? 4.428 26.113 14.015 1.00 57.00 199 ALA A C 1
ATOM 1552 O O . ALA A 1 199 ? 5.468 25.480 14.173 1.00 57.00 199 ALA A O 1
ATOM 1553 N N . SER A 1 200 ? 3.933 26.873 14.999 1.00 59.53 200 SER A N 1
ATOM 1554 C CA . SER A 1 200 ? 4.655 27.023 16.272 1.00 59.53 200 SER A CA 1
ATOM 1555 C C . SER A 1 200 ? 4.557 25.804 17.189 1.00 59.53 200 SER A C 1
ATOM 1557 O O . SER A 1 200 ? 5.341 25.719 18.130 1.00 59.53 200 SER A O 1
ATOM 1559 N N . GLY A 1 201 ? 3.602 24.885 16.975 1.00 59.72 201 GLY A N 1
ATOM 1560 C CA . GLY A 1 201 ? 3.348 23.718 17.839 1.00 59.72 201 GLY A CA 1
ATOM 1561 C C . GLY A 1 201 ? 2.879 24.049 19.270 1.00 59.72 201 GLY A C 1
ATOM 1562 O O . GLY A 1 201 ? 2.152 23.265 19.873 1.00 59.72 201 GLY A O 1
ATOM 1563 N N . ALA A 1 202 ? 3.233 25.225 19.794 1.00 74.31 202 ALA A N 1
ATOM 1564 C CA . ALA A 1 202 ? 2.842 25.768 21.085 1.00 74.31 202 ALA A CA 1
ATOM 1565 C C . ALA A 1 202 ? 1.830 26.924 20.924 1.00 74.31 202 ALA A C 1
ATOM 1567 O O . ALA A 1 202 ? 1.996 27.756 20.018 1.00 74.31 202 ALA A O 1
ATOM 1568 N N . PRO A 1 203 ? 0.815 27.022 21.807 1.00 86.00 203 PRO A N 1
ATOM 1569 C CA . PRO A 1 203 ? -0.092 28.158 21.870 1.00 86.00 203 PRO A CA 1
ATOM 1570 C C . PRO A 1 203 ? 0.657 29.461 22.139 1.00 86.00 203 PRO A C 1
ATOM 1572 O O . PRO A 1 203 ? 1.448 29.549 23.076 1.00 86.00 203 PRO A O 1
ATOM 1575 N N . LYS A 1 204 ? 0.361 30.501 21.356 1.00 88.62 204 LYS A N 1
ATOM 1576 C CA . LYS A 1 204 ? 0.898 31.859 21.556 1.00 88.62 204 LYS A CA 1
ATOM 1577 C C . LYS A 1 204 ? 0.299 32.564 22.774 1.00 88.62 204 LYS A C 1
ATOM 1579 O O . LYS A 1 204 ? 0.827 33.581 23.213 1.00 88.62 204 LYS A O 1
ATOM 1584 N N . GLY A 1 205 ? -0.811 32.057 23.300 1.00 89.50 205 GLY A N 1
ATOM 1585 C CA . GLY A 1 205 ? -1.468 32.590 24.483 1.00 89.50 205 GLY A CA 1
ATOM 1586 C C . GLY A 1 205 ? -2.593 31.685 24.962 1.00 89.50 205 GLY A C 1
ATOM 1587 O O . GLY A 1 205 ? -3.053 30.800 24.236 1.00 89.50 205 GLY A O 1
ATOM 1588 N N . VAL A 1 206 ? -3.026 31.927 26.196 1.00 92.06 206 VAL A N 1
ATOM 1589 C CA . VAL A 1 206 ? -4.095 31.187 26.867 1.00 92.06 206 VAL A CA 1
ATOM 1590 C C . VAL A 1 206 ? -5.140 32.186 27.357 1.00 92.06 206 VAL A C 1
ATOM 1592 O O . VAL A 1 206 ? -4.793 33.174 28.000 1.00 92.06 206 VAL A O 1
ATOM 1595 N N . TYR A 1 207 ? -6.409 31.929 27.058 1.00 95.12 207 TYR A N 1
ATOM 1596 C CA . TYR A 1 207 ? -7.550 32.753 27.446 1.00 95.12 207 TYR A CA 1
ATOM 1597 C C . TYR A 1 207 ? -8.599 31.901 28.159 1.00 95.12 207 TYR A C 1
ATOM 1599 O O . TYR A 1 207 ? -8.789 30.732 27.834 1.00 95.12 207 TYR A O 1
ATOM 1607 N N . ALA A 1 208 ? -9.308 32.488 29.124 1.00 93.00 208 ALA A N 1
ATOM 1608 C CA . ALA A 1 208 ? -10.333 31.763 29.871 1.00 93.00 208 ALA A CA 1
ATOM 1609 C C . ALA A 1 208 ? -11.535 31.380 28.992 1.00 93.00 208 ALA A C 1
ATOM 1611 O O . ALA A 1 208 ? -12.028 30.264 29.076 1.00 93.00 208 ALA A O 1
ATOM 1612 N N . THR A 1 209 ? -11.991 32.287 28.123 1.00 96.06 209 THR A N 1
ATOM 1613 C CA . THR A 1 209 ? -13.169 32.099 27.261 1.00 96.06 209 THR A CA 1
ATOM 1614 C C . THR A 1 209 ? -12.895 32.578 25.837 1.00 96.06 209 THR A C 1
ATOM 1616 O O . THR A 1 209 ? -12.005 33.402 25.609 1.00 96.06 209 THR A O 1
ATOM 1619 N N . LEU A 1 210 ? -13.696 32.112 24.871 1.00 93.94 210 LEU A N 1
ATOM 1620 C CA . LEU A 1 210 ? -13.619 32.589 23.487 1.00 93.94 210 LEU A CA 1
ATOM 1621 C C . LEU A 1 210 ? -13.892 34.097 23.392 1.00 93.94 210 LEU A C 1
ATOM 1623 O O . LEU A 1 210 ? -13.210 34.797 22.650 1.00 93.94 210 LEU A O 1
ATOM 1627 N N . THR A 1 211 ? -14.822 34.618 24.195 1.00 96.75 211 THR A N 1
ATOM 1628 C CA . THR A 1 211 ? -15.089 36.060 24.274 1.00 96.75 211 THR A CA 1
ATOM 1629 C C . THR A 1 211 ? -13.855 36.835 24.727 1.00 96.75 211 THR A C 1
ATOM 1631 O O . THR A 1 211 ? -13.554 37.874 24.154 1.00 96.75 211 THR A O 1
ATOM 1634 N N . ALA A 1 212 ? -13.095 36.330 25.705 1.00 96.75 212 ALA A N 1
ATOM 1635 C CA . ALA A 1 212 ? -11.863 36.987 26.142 1.00 96.75 212 ALA A CA 1
ATOM 1636 C C . ALA A 1 212 ? -10.805 37.032 25.024 1.00 96.75 212 ALA A C 1
ATOM 1638 O O . ALA A 1 212 ? -10.152 38.060 24.847 1.00 96.75 212 ALA A O 1
ATOM 1639 N N . LEU A 1 213 ? -10.680 35.957 24.235 1.00 95.94 213 LEU A N 1
ATOM 1640 C CA . LEU A 1 213 ? -9.819 35.927 23.047 1.00 95.94 213 LEU A CA 1
ATOM 1641 C C . LEU A 1 213 ? -10.298 36.924 21.977 1.00 95.94 213 LEU A C 1
ATOM 1643 O O . LEU A 1 213 ? -9.499 37.706 21.471 1.00 95.94 213 LEU A O 1
ATOM 1647 N N . GLN A 1 214 ? -11.596 36.941 21.666 1.00 96.12 214 GLN A N 1
ATOM 1648 C CA . GLN A 1 214 ? -12.195 37.857 20.688 1.00 96.12 214 GLN A CA 1
ATOM 1649 C C . GLN A 1 214 ? -12.027 39.325 21.095 1.00 96.12 214 GLN A C 1
ATOM 1651 O O . GLN A 1 214 ? -11.665 40.148 20.262 1.00 96.12 214 GLN A O 1
ATOM 1656 N N . THR A 1 215 ? -12.219 39.652 22.374 1.00 95.69 215 THR A N 1
ATOM 1657 C CA . THR A 1 215 ? -12.017 41.009 22.901 1.00 95.69 215 THR A CA 1
ATOM 1658 C C . THR A 1 215 ? -10.550 41.420 22.852 1.00 95.69 215 THR A C 1
ATOM 1660 O O . THR A 1 215 ? -10.237 42.544 22.470 1.00 95.69 215 THR A O 1
ATOM 1663 N N . ALA A 1 216 ? -9.633 40.519 23.215 1.00 94.94 216 ALA A N 1
ATOM 1664 C CA . ALA A 1 216 ? -8.202 40.805 23.168 1.00 94.94 216 ALA A CA 1
ATOM 1665 C C . ALA A 1 216 ? -7.669 40.914 21.729 1.00 94.94 216 ALA A C 1
ATOM 1667 O O . ALA A 1 216 ? -6.675 41.604 21.497 1.00 94.94 216 ALA A O 1
ATOM 1668 N N . LYS A 1 217 ? -8.298 40.212 20.775 1.00 93.25 217 LYS A N 1
ATOM 1669 C CA . LYS A 1 217 ? -7.868 40.089 19.375 1.00 93.25 217 LYS A CA 1
ATOM 1670 C C . LYS A 1 217 ? -9.061 40.192 18.403 1.00 93.25 217 LYS A C 1
ATOM 1672 O O . LYS A 1 217 ? -9.409 39.202 17.747 1.00 93.25 217 LYS A O 1
ATOM 1677 N N . PRO A 1 218 ? -9.674 41.382 18.271 1.00 92.81 218 PRO A N 1
ATOM 1678 C CA . PRO A 1 218 ? -10.930 41.559 17.535 1.00 92.81 218 PRO A CA 1
ATOM 1679 C C . PRO A 1 218 ? -10.797 41.375 16.019 1.00 92.81 218 PRO A C 1
ATOM 1681 O O . PRO A 1 218 ? -11.744 40.948 15.368 1.00 92.81 218 PRO A O 1
ATOM 1684 N N . THR A 1 219 ? -9.620 41.642 15.453 1.00 91.88 219 THR A N 1
ATOM 1685 C CA . THR A 1 219 ? -9.320 41.468 14.019 1.00 91.88 219 THR A CA 1
ATOM 1686 C C . THR A 1 219 ? -8.539 40.183 13.720 1.00 91.88 219 THR A C 1
ATOM 1688 O O . THR A 1 219 ? -8.009 40.031 12.621 1.00 91.88 219 THR A O 1
ATOM 1691 N N . GLY A 1 220 ? -8.416 39.282 14.701 1.00 89.12 220 GLY A N 1
ATOM 1692 C CA . GLY A 1 220 ? -7.585 38.085 14.596 1.00 89.12 220 GLY A CA 1
ATOM 1693 C C . GLY A 1 220 ? -6.104 38.295 14.914 1.00 89.12 220 GLY A C 1
ATOM 1694 O O . GLY A 1 220 ? -5.638 39.413 15.127 1.00 89.12 220 GLY A O 1
ATOM 1695 N N . ASP A 1 221 ? -5.361 37.190 14.958 1.00 88.19 221 ASP A N 1
ATOM 1696 C CA . ASP A 1 221 ? -3.898 37.147 15.055 1.00 88.19 221 ASP A CA 1
ATOM 1697 C C . ASP A 1 221 ? -3.393 35.861 14.377 1.00 88.19 221 ASP A C 1
ATOM 1699 O O . ASP A 1 221 ? -4.135 34.892 14.200 1.00 88.19 221 ASP A O 1
ATOM 1703 N N . SER A 1 222 ? -2.121 35.853 14.000 1.00 83.88 222 SER A N 1
ATOM 1704 C CA . SER A 1 222 ? -1.420 34.668 13.502 1.00 83.88 222 SER A CA 1
ATOM 1705 C C . SER A 1 222 ? -1.149 33.672 14.637 1.00 83.88 222 SER A C 1
ATOM 1707 O O . SER A 1 222 ? -0.843 34.081 15.758 1.00 83.88 222 SER A O 1
ATOM 1709 N N . GLY A 1 223 ? -1.192 32.369 14.350 1.00 83.31 223 GLY A N 1
ATOM 1710 C CA . GLY A 1 223 ? -0.902 31.301 15.315 1.00 83.31 223 GLY A CA 1
ATOM 1711 C C . GLY A 1 223 ? -2.134 30.744 16.038 1.00 83.31 223 GLY A C 1
ATOM 1712 O O . GLY A 1 223 ? -3.274 31.096 15.729 1.00 83.31 223 GLY A O 1
ATOM 1713 N N . VAL A 1 224 ? -1.888 29.862 17.013 1.00 88.38 224 VAL A N 1
ATOM 1714 C CA . VAL A 1 224 ? -2.935 29.187 17.795 1.00 88.38 224 VAL A CA 1
ATOM 1715 C C . VAL A 1 224 ? -2.999 29.704 19.233 1.00 88.38 224 VAL A C 1
ATOM 1717 O O . VAL A 1 224 ? -1.973 30.010 19.841 1.00 88.38 224 VAL A O 1
ATOM 1720 N N . TYR A 1 225 ? -4.206 29.777 19.788 1.00 91.38 225 TYR A N 1
ATOM 1721 C CA . TYR A 1 225 ? -4.490 30.257 21.144 1.00 91.38 225 TYR A CA 1
ATOM 1722 C C . TYR A 1 225 ? -5.344 29.246 21.890 1.00 91.38 225 TYR A C 1
ATOM 1724 O O . TYR A 1 225 ? -6.297 28.721 21.330 1.00 91.38 225 TYR A O 1
ATOM 1732 N N . LEU A 1 226 ? -5.031 28.966 23.149 1.00 90.88 226 LEU A N 1
ATOM 1733 C CA . LEU A 1 226 ? -5.796 28.020 23.957 1.00 90.88 226 LEU A CA 1
ATOM 1734 C C . LEU A 1 226 ? -6.950 28.735 24.660 1.00 90.88 226 LEU A C 1
ATOM 1736 O O . LEU A 1 226 ? -6.721 29.735 25.337 1.00 90.88 226 LEU A O 1
ATOM 1740 N N . VAL A 1 227 ? -8.165 28.205 24.545 1.00 92.00 227 VAL A N 1
ATOM 1741 C CA . VAL A 1 227 ? -9.310 28.615 25.361 1.00 92.00 227 VAL A CA 1
ATOM 1742 C C . VAL A 1 227 ? -9.546 27.543 26.422 1.00 92.00 227 VAL A C 1
ATOM 1744 O O . VAL A 1 227 ? -9.802 26.385 26.107 1.00 92.00 227 VAL A O 1
ATOM 1747 N N . THR A 1 228 ? -9.414 27.896 27.701 1.00 89.44 228 THR A N 1
ATOM 1748 C CA . THR A 1 228 ? -9.467 26.898 28.783 1.00 89.44 228 THR A CA 1
ATOM 1749 C C . THR A 1 228 ? -10.885 26.469 29.146 1.00 89.44 228 THR A C 1
ATOM 1751 O O . THR A 1 228 ? -11.051 25.346 29.611 1.00 89.44 228 THR A O 1
ATOM 1754 N N . ALA A 1 229 ? -11.906 27.301 28.905 1.00 88.50 229 ALA A N 1
ATOM 1755 C CA . ALA A 1 229 ? -13.300 26.947 29.190 1.00 88.50 229 ALA A CA 1
ATOM 1756 C C . ALA A 1 229 ? -13.807 25.734 28.392 1.00 88.50 229 ALA A C 1
ATOM 1758 O O . ALA A 1 229 ? -14.645 24.995 28.901 1.00 88.50 229 ALA A O 1
ATOM 1759 N N . ASP A 1 230 ? -13.322 25.521 27.165 1.00 85.94 230 ASP A N 1
ATOM 1760 C CA . ASP A 1 230 ? -13.698 24.376 26.322 1.00 85.94 230 ASP A CA 1
ATOM 1761 C C . ASP A 1 230 ? -12.523 23.430 26.009 1.00 85.94 230 ASP A C 1
ATOM 1763 O O . ASP A 1 230 ? -12.715 22.389 25.377 1.00 85.94 230 ASP A O 1
ATOM 1767 N N . GLY A 1 231 ? -11.311 23.774 26.459 1.00 85.06 231 GLY A N 1
ATOM 1768 C CA . GLY A 1 231 ? -10.094 22.987 26.265 1.00 85.06 231 GLY A CA 1
ATOM 1769 C C . GLY A 1 231 ? -9.599 22.948 24.818 1.00 85.06 231 GLY A C 1
ATOM 1770 O O . GLY A 1 231 ? -8.759 22.108 24.480 1.00 85.06 231 GLY A O 1
ATOM 1771 N N . LYS A 1 232 ? -10.117 23.812 23.938 1.00 88.94 232 LYS A N 1
ATOM 1772 C CA . LYS A 1 232 ? -9.763 23.820 22.517 1.00 88.94 232 LYS A CA 1
ATOM 1773 C C . LYS A 1 232 ? -8.712 24.872 22.221 1.00 88.94 232 LYS A C 1
ATOM 1775 O O . LYS A 1 232 ? -8.686 25.951 22.813 1.00 88.94 232 LYS A O 1
ATOM 1780 N N . TRP A 1 233 ? -7.856 24.582 21.250 1.00 90.12 233 TRP A N 1
ATOM 1781 C CA . TRP A 1 233 ? -7.075 25.638 20.619 1.00 90.12 233 TRP A CA 1
ATOM 1782 C C . TRP A 1 233 ? -7.902 26.308 19.515 1.00 90.12 233 TRP A C 1
ATOM 1784 O O . TRP A 1 233 ? -8.742 25.671 18.891 1.00 90.12 233 TRP A O 1
ATOM 1794 N N . TYR A 1 234 ? -7.672 27.591 19.273 1.00 91.38 234 TYR A N 1
ATOM 1795 C CA . TYR A 1 234 ? -8.356 28.424 18.292 1.00 91.38 234 TYR A CA 1
ATOM 1796 C C . TYR A 1 234 ? -7.335 29.084 17.370 1.00 91.38 234 TYR A C 1
ATOM 1798 O O . TYR A 1 234 ? -6.253 29.467 17.814 1.00 91.38 234 TYR A O 1
ATOM 1806 N N . TYR A 1 235 ? -7.689 29.248 16.099 1.00 89.69 235 TYR A N 1
ATOM 1807 C CA . TYR A 1 235 ? -6.881 29.956 15.104 1.00 89.69 235 TYR A CA 1
ATOM 1808 C C . TYR A 1 235 ? -7.739 30.954 14.327 1.00 89.69 235 TYR A C 1
ATOM 1810 O O . TYR A 1 235 ? -8.951 30.772 14.183 1.00 89.69 235 TYR A O 1
ATOM 1818 N N . TRP A 1 236 ? -7.124 32.016 13.811 1.00 89.81 236 TRP A N 1
ATOM 1819 C CA . TRP A 1 236 ? -7.819 32.965 12.948 1.00 89.81 236 TRP A CA 1
ATOM 1820 C C . TRP A 1 236 ? -7.858 32.448 11.509 1.00 89.81 236 TRP A C 1
ATOM 1822 O O . TRP A 1 236 ? -6.817 32.168 10.915 1.00 89.81 236 TRP A O 1
ATOM 1832 N N . ASN A 1 237 ? -9.052 32.320 10.924 1.00 79.69 237 ASN A N 1
ATOM 1833 C CA . ASN A 1 237 ? -9.210 31.814 9.553 1.00 79.69 237 ASN A CA 1
ATOM 1834 C C . ASN A 1 237 ? -9.215 32.913 8.469 1.00 79.69 237 ASN A C 1
ATOM 1836 O O . ASN A 1 237 ? -9.411 32.595 7.299 1.00 79.69 237 ASN A O 1
ATOM 1840 N N . GLY A 1 238 ? -9.036 34.180 8.862 1.00 82.56 238 GLY A N 1
ATOM 1841 C CA . GLY A 1 238 ? -9.168 35.363 8.003 1.00 82.56 238 GLY A CA 1
ATOM 1842 C C . GLY A 1 238 ? -10.436 36.183 8.267 1.00 82.56 238 GLY A C 1
ATOM 1843 O O . GLY A 1 238 ? -10.455 37.371 7.967 1.00 82.56 238 GLY A O 1
ATOM 1844 N N . SER A 1 239 ? -11.459 35.581 8.878 1.00 86.19 239 SER A N 1
ATOM 1845 C CA . SER A 1 239 ? -12.760 36.217 9.153 1.00 86.19 239 SER A CA 1
ATOM 1846 C C . SER A 1 239 ? -13.298 35.966 10.564 1.00 86.19 239 SER A C 1
ATOM 1848 O O . SER A 1 239 ? -14.030 36.797 11.096 1.00 86.19 239 SER A O 1
ATOM 1850 N N . ALA A 1 240 ? -12.941 34.835 11.180 1.00 89.25 240 ALA A N 1
ATOM 1851 C CA . ALA A 1 240 ? -13.391 34.455 12.511 1.00 89.25 240 ALA A CA 1
ATOM 1852 C C . ALA A 1 240 ? -12.368 33.567 13.235 1.00 89.25 240 ALA A C 1
ATOM 1854 O O . ALA A 1 240 ? -11.592 32.823 12.620 1.00 89.25 240 ALA A O 1
ATOM 1855 N N . TRP A 1 241 ? -12.427 33.600 14.568 1.00 92.12 241 TRP A N 1
ATOM 1856 C CA . TRP A 1 241 ? -11.752 32.634 15.429 1.00 92.12 241 TRP A CA 1
ATOM 1857 C C . TRP A 1 241 ? -12.425 31.271 15.271 1.00 92.12 241 TRP A C 1
ATOM 1859 O O . TRP A 1 241 ? -13.598 31.108 15.598 1.00 92.12 241 TRP A O 1
ATOM 1869 N N . THR A 1 242 ? -11.684 30.302 14.740 1.00 91.38 242 THR A N 1
ATOM 1870 C CA . THR A 1 242 ? -12.173 28.950 14.455 1.00 91.38 242 THR A CA 1
ATOM 1871 C C . THR A 1 242 ? -11.618 27.969 15.487 1.00 91.38 242 THR A C 1
ATOM 1873 O O . THR A 1 242 ? -10.406 27.991 15.724 1.00 91.38 242 THR A O 1
ATOM 1876 N N . PRO A 1 243 ? -12.459 27.112 16.096 1.00 90.75 243 PRO A N 1
ATOM 1877 C CA . PRO A 1 243 ? -11.992 26.091 17.021 1.00 90.75 243 PRO A CA 1
ATOM 1878 C C . PRO A 1 243 ? -11.258 24.976 16.273 1.00 90.75 243 PRO A C 1
ATOM 1880 O O . PRO A 1 243 ? -11.728 24.467 15.256 1.00 90.75 243 PRO A O 1
ATOM 1883 N N . GLY A 1 244 ? -10.117 24.575 16.811 1.00 85.31 244 GLY A N 1
ATOM 1884 C CA . GLY A 1 244 ? -9.418 23.348 16.477 1.00 85.31 244 GLY A CA 1
ATOM 1885 C C . GLY A 1 244 ? -9.799 22.197 17.411 1.00 85.31 244 GLY A C 1
ATOM 1886 O O . GLY A 1 244 ? -10.885 22.157 17.997 1.00 85.31 244 GLY A O 1
ATOM 1887 N N . GLY A 1 245 ? -8.886 21.235 17.532 1.00 80.94 245 GLY A N 1
ATOM 1888 C CA . GLY A 1 245 ? -9.027 20.102 18.446 1.00 80.94 245 GLY A CA 1
ATOM 1889 C C . GLY A 1 245 ? -8.802 20.474 19.915 1.00 80.94 245 GLY A C 1
ATOM 1890 O O . GLY A 1 245 ? -8.410 21.591 20.256 1.00 80.94 245 GLY A O 1
ATOM 1891 N N . THR A 1 246 ? -9.016 19.503 20.796 1.00 81.25 246 THR A N 1
ATOM 1892 C CA . THR A 1 246 ? -8.653 19.620 22.212 1.00 81.25 246 THR A CA 1
ATOM 1893 C C . THR A 1 246 ? -7.131 19.654 22.349 1.00 81.25 246 THR A C 1
ATOM 1895 O O . THR A 1 246 ? -6.437 18.783 21.824 1.00 81.25 246 THR A O 1
ATOM 1898 N N . TYR A 1 247 ? -6.599 20.668 23.030 1.00 72.94 247 TYR A N 1
ATOM 1899 C CA . TYR A 1 247 ? -5.167 20.789 23.303 1.00 72.94 247 TYR A CA 1
ATOM 1900 C C . TYR A 1 247 ? -4.871 20.158 24.664 1.00 72.94 247 TYR A C 1
ATOM 1902 O O . TYR A 1 247 ? -5.461 20.577 25.654 1.00 72.94 247 TYR A O 1
ATOM 1910 N N . GLN A 1 248 ? -3.969 19.168 24.711 1.00 64.50 248 GLN A N 1
ATOM 1911 C CA . GLN A 1 248 ? -3.720 18.338 25.900 1.00 64.50 248 GLN A CA 1
ATOM 1912 C C . GLN A 1 248 ? -5.019 17.710 26.421 1.00 64.50 248 GLN A C 1
ATOM 1914 O O . GLN A 1 248 ? -5.517 18.088 27.478 1.00 64.50 248 GLN A O 1
ATOM 1919 N N . ALA A 1 249 ? -5.587 16.760 25.667 1.00 55.03 249 ALA A N 1
ATOM 1920 C CA . ALA A 1 249 ? -6.670 15.937 26.192 1.00 55.03 249 ALA A CA 1
ATOM 1921 C C . ALA A 1 249 ? -6.193 15.330 27.517 1.00 55.03 249 ALA A C 1
ATOM 1923 O O . ALA A 1 249 ? -5.303 14.479 27.522 1.00 55.03 249 ALA A O 1
ATOM 1924 N N . THR A 1 250 ? -6.732 15.809 28.638 1.00 53.72 250 THR A N 1
ATOM 1925 C CA . THR A 1 250 ? -6.502 15.180 29.930 1.00 53.72 250 THR A CA 1
ATOM 1926 C C . THR A 1 250 ? -6.947 13.740 29.747 1.00 53.72 250 THR A C 1
ATOM 1928 O O . THR A 1 250 ? -8.113 13.491 29.430 1.00 53.72 250 THR A O 1
ATOM 1931 N N . GLY A 1 251 ? -6.014 12.793 29.858 1.00 54.56 251 GLY A N 1
ATOM 1932 C CA . GLY A 1 251 ? -6.380 11.386 29.915 1.00 54.56 251 GLY A CA 1
ATOM 1933 C C . GLY A 1 251 ? -7.466 11.194 30.972 1.00 54.56 251 GLY A C 1
ATOM 1934 O O . GLY A 1 251 ? -7.611 12.008 31.888 1.00 54.56 251 GLY A O 1
ATOM 1935 N N . ILE A 1 252 ? -8.248 10.126 30.852 1.00 62.41 252 ILE A N 1
ATOM 1936 C CA . ILE A 1 252 ? -9.148 9.732 31.934 1.00 62.41 252 ILE A CA 1
ATOM 1937 C C . ILE A 1 252 ? -8.261 9.493 33.155 1.00 62.41 252 ILE A C 1
ATOM 1939 O O . ILE A 1 252 ? -7.477 8.547 33.174 1.00 62.41 252 ILE A O 1
ATOM 1943 N N . ALA A 1 253 ? -8.319 10.399 34.128 1.00 55.66 253 ALA A N 1
ATOM 1944 C CA . ALA A 1 253 ? -7.489 10.286 35.312 1.00 55.66 253 ALA A CA 1
ATOM 1945 C C . ALA A 1 253 ? -7.899 9.036 36.098 1.00 55.66 253 ALA A C 1
ATOM 1947 O O . ALA A 1 253 ? -9.066 8.616 36.058 1.00 55.66 253 ALA A O 1
ATOM 1948 N N . ASP A 1 254 ? -6.944 8.449 36.814 1.00 49.84 254 ASP A N 1
ATOM 1949 C CA . ASP A 1 254 ? -7.194 7.271 37.636 1.00 49.84 254 ASP A CA 1
ATOM 1950 C C . ASP A 1 254 ? -8.441 7.476 38.506 1.00 49.84 254 ASP A C 1
ATOM 1952 O O . ASP A 1 254 ? -8.588 8.488 39.192 1.00 49.84 254 ASP A O 1
ATOM 1956 N N . LYS A 1 255 ? -9.347 6.490 38.469 1.00 57.09 255 LYS A N 1
ATOM 1957 C CA . LYS A 1 255 ? -10.582 6.443 39.274 1.00 57.09 255 LYS A CA 1
ATOM 1958 C C . LYS A 1 255 ? -11.617 7.546 38.976 1.00 57.09 255 LYS A C 1
ATOM 1960 O O . LYS A 1 255 ? -12.458 7.822 39.824 1.00 57.09 255 LYS A O 1
ATOM 1965 N N . THR A 1 256 ? -11.606 8.155 37.786 1.00 63.44 256 THR A N 1
ATOM 1966 C CA . THR A 1 256 ? -12.591 9.202 37.413 1.00 63.44 256 THR A CA 1
ATOM 1967 C C . THR A 1 256 ? -13.828 8.711 36.648 1.00 63.44 256 THR A C 1
ATOM 1969 O O . THR A 1 256 ? -14.788 9.473 36.461 1.00 63.44 256 THR A O 1
ATOM 1972 N N . ILE A 1 257 ? -13.843 7.441 36.230 1.00 68.12 257 ILE A N 1
ATOM 1973 C CA . ILE A 1 257 ? -15.027 6.793 35.653 1.00 68.12 257 ILE A CA 1
ATOM 1974 C C . ILE A 1 257 ? -15.869 6.219 36.789 1.00 68.12 257 ILE A C 1
ATOM 1976 O O . ILE A 1 257 ? -15.484 5.242 37.427 1.00 68.12 257 ILE A O 1
ATOM 1980 N N . ASP A 1 258 ? -17.006 6.857 37.048 1.00 63.31 258 ASP A N 1
ATOM 1981 C CA . ASP A 1 258 ? -18.030 6.352 37.958 1.00 63.31 258 ASP A CA 1
ATOM 1982 C C . ASP A 1 258 ? -18.994 5.409 37.219 1.00 63.31 258 ASP A C 1
ATOM 1984 O O . ASP A 1 258 ? -18.995 5.317 35.989 1.00 63.31 258 ASP A O 1
ATOM 1988 N N . VAL A 1 259 ? -19.829 4.699 37.978 1.00 56.38 259 VAL A N 1
ATOM 1989 C CA . VAL A 1 259 ? -20.788 3.731 37.424 1.00 56.38 259 VAL A CA 1
ATOM 1990 C C . VAL A 1 259 ? -21.819 4.404 36.507 1.00 56.38 259 VAL A C 1
ATOM 1992 O O . VAL A 1 259 ? -22.261 3.794 35.539 1.00 56.38 259 VAL A O 1
ATOM 1995 N N . ALA A 1 260 ? -22.143 5.684 36.727 1.00 58.03 260 ALA A N 1
ATOM 1996 C CA . ALA A 1 260 ? -23.070 6.428 35.870 1.00 58.03 260 ALA A CA 1
ATOM 1997 C C . ALA A 1 260 ? -22.513 6.660 34.453 1.00 58.03 260 ALA A C 1
ATOM 1999 O O . ALA A 1 260 ? -23.285 6.789 33.503 1.00 58.03 260 ALA A O 1
ATOM 2000 N N . LYS A 1 261 ? -21.184 6.665 34.294 1.00 64.44 261 LYS A N 1
ATOM 2001 C CA . LYS A 1 261 ? -20.493 6.715 32.996 1.00 64.44 261 LYS A CA 1
ATOM 2002 C C . LYS A 1 261 ? -20.399 5.349 32.299 1.00 64.44 261 LYS A C 1
ATOM 2004 O O . LYS A 1 261 ? -19.959 5.291 31.154 1.00 64.44 261 LYS A O 1
ATOM 2009 N N . LEU A 1 262 ? -20.833 4.260 32.942 1.00 66.69 262 LEU A N 1
ATOM 2010 C CA . LEU A 1 262 ? -20.837 2.895 32.397 1.00 66.69 262 LEU A CA 1
ATOM 2011 C C . LEU A 1 262 ? -22.227 2.487 31.876 1.00 66.69 262 LEU A C 1
ATOM 2013 O O . LEU A 1 262 ? -22.676 1.371 32.111 1.00 66.69 262 LEU A O 1
ATOM 2017 N N . GLN A 1 263 ? -22.916 3.380 31.155 1.00 59.72 263 GLN A N 1
ATOM 2018 C CA . GLN A 1 263 ? -24.316 3.180 30.725 1.00 59.72 263 GLN A CA 1
ATOM 2019 C C . GLN A 1 263 ? -24.556 1.978 29.795 1.00 59.72 263 GLN A C 1
ATOM 2021 O O . GLN A 1 263 ? -25.699 1.618 29.542 1.00 59.72 263 GLN A O 1
ATOM 2026 N N . PHE A 1 264 ? -23.492 1.361 29.284 1.00 60.12 264 PHE A N 1
ATOM 2027 C CA . PHE A 1 264 ? -23.552 0.140 28.481 1.00 60.12 264 PHE A CA 1
ATOM 2028 C C . PHE A 1 264 ? -23.593 -1.146 29.326 1.00 60.12 264 PHE A C 1
ATOM 2030 O O . PHE A 1 264 ? -23.787 -2.225 28.775 1.00 60.12 264 PHE A O 1
ATOM 2037 N N . LEU A 1 265 ? -23.390 -1.057 30.644 1.00 56.78 265 LEU A N 1
ATOM 2038 C CA . LEU A 1 265 ? -23.532 -2.178 31.567 1.00 56.78 265 LEU A CA 1
ATOM 2039 C C . LEU A 1 265 ? -24.928 -2.150 32.191 1.00 56.78 265 LEU A C 1
ATOM 2041 O O . LEU A 1 265 ? -25.391 -1.105 32.646 1.00 56.78 265 LEU A O 1
ATOM 2045 N N . ASN A 1 266 ? -25.579 -3.312 32.265 1.00 55.62 266 ASN A N 1
ATOM 2046 C CA . ASN A 1 266 ? -26.813 -3.470 33.029 1.00 55.62 266 ASN A CA 1
ATOM 2047 C C . ASN A 1 266 ? -26.505 -3.326 34.528 1.00 55.62 266 ASN A C 1
ATOM 2049 O O . ASN A 1 266 ? -26.109 -4.278 35.204 1.00 55.62 266 ASN A O 1
ATOM 2053 N N . VAL A 1 267 ? -26.672 -2.113 35.054 1.00 54.88 267 VAL A N 1
ATOM 2054 C CA . VAL A 1 267 ? -26.611 -1.840 36.492 1.00 54.88 267 VAL A CA 1
ATOM 2055 C C . VAL A 1 267 ? -27.937 -2.281 37.100 1.00 54.88 267 VAL A C 1
ATOM 2057 O O . VAL A 1 267 ? -28.924 -1.554 37.077 1.00 54.88 267 VAL A O 1
ATOM 2060 N N . ILE A 1 268 ? -27.964 -3.498 37.627 1.00 59.38 268 ILE A N 1
ATOM 2061 C CA . ILE A 1 268 ? -29.090 -4.036 38.393 1.00 59.38 268 ILE A CA 1
ATOM 2062 C C . ILE A 1 268 ? -28.627 -4.353 39.816 1.00 59.38 268 ILE A C 1
ATOM 2064 O O . ILE A 1 268 ? -27.458 -4.681 40.030 1.00 59.38 268 ILE A O 1
ATOM 2068 N N . ASN A 1 269 ? -29.555 -4.314 40.780 1.00 69.50 269 ASN A N 1
ATOM 2069 C CA . ASN A 1 269 ? -29.347 -4.655 42.194 1.00 69.50 269 ASN A CA 1
ATOM 2070 C C . ASN A 1 269 ? -28.701 -3.525 43.026 1.00 69.50 269 ASN A C 1
ATOM 2072 O O . ASN A 1 269 ? -27.599 -3.665 43.551 1.00 69.50 269 ASN A O 1
ATOM 2076 N N . LEU A 1 270 ? -29.388 -2.386 43.156 1.00 75.00 270 LEU A N 1
ATOM 2077 C CA . LEU A 1 270 ? -29.057 -1.360 44.155 1.00 75.00 270 LEU A CA 1
ATOM 2078 C C . LEU A 1 270 ? -29.517 -1.828 45.545 1.00 75.00 270 LEU A C 1
ATOM 2080 O O . LEU A 1 270 ? -30.686 -2.181 45.702 1.00 75.00 270 LEU A O 1
ATOM 2084 N N . ASN A 1 271 ? -28.637 -1.799 46.554 1.00 86.38 271 ASN A N 1
ATOM 2085 C CA . ASN A 1 271 ? -29.056 -2.005 47.944 1.00 86.38 271 ASN A CA 1
ATOM 2086 C C . ASN A 1 271 ? -29.779 -0.759 48.479 1.00 86.38 271 ASN A C 1
ATOM 2088 O O . ASN A 1 271 ? -29.153 0.272 48.743 1.00 86.38 271 ASN A O 1
ATOM 2092 N N . LEU A 1 272 ? -31.090 -0.880 48.676 1.00 88.88 272 LEU A N 1
ATOM 2093 C CA . LEU A 1 272 ? -31.969 0.170 49.188 1.00 88.88 272 LEU A CA 1
ATOM 2094 C C . LEU A 1 272 ? -32.022 0.221 50.723 1.00 88.88 272 LEU A C 1
ATOM 2096 O O . LEU A 1 272 ? -32.600 1.146 51.290 1.00 88.88 272 LEU A O 1
ATOM 2100 N N . HIS A 1 273 ? -31.452 -0.765 51.419 1.00 90.50 273 HIS A N 1
ATOM 2101 C CA . HIS A 1 273 ? -31.558 -0.867 52.870 1.00 90.50 273 HIS A CA 1
ATOM 2102 C C . HIS A 1 273 ? -30.468 -0.066 53.595 1.00 90.50 273 HIS A C 1
ATOM 2104 O O . HIS A 1 273 ? -29.274 -0.311 53.412 1.00 90.50 273 HIS A O 1
ATOM 2110 N N . ASN A 1 274 ? -30.889 0.853 54.469 1.00 89.69 274 ASN A N 1
ATOM 2111 C CA . ASN A 1 274 ? -30.010 1.585 55.375 1.00 89.69 274 ASN A CA 1
ATOM 2112 C C . ASN A 1 274 ? -30.134 1.042 56.814 1.00 89.69 274 ASN A C 1
ATOM 2114 O O . ASN A 1 274 ? -31.079 1.412 57.511 1.00 89.69 274 ASN A O 1
ATOM 2118 N N . PRO A 1 275 ? -29.172 0.241 57.305 1.00 87.81 275 PRO A N 1
ATOM 2119 C CA . PRO A 1 275 ? -29.276 -0.381 58.626 1.00 87.81 275 PRO A CA 1
ATOM 2120 C C . PRO A 1 275 ? -29.155 0.620 59.787 1.00 87.81 275 PRO A C 1
ATOM 2122 O O . PRO A 1 275 ? -29.484 0.291 60.925 1.00 87.81 275 PRO A O 1
ATOM 2125 N N . ALA A 1 276 ? -28.685 1.850 59.532 1.00 87.44 276 ALA A N 1
ATOM 2126 C CA . ALA A 1 276 ? -28.542 2.880 60.563 1.00 87.44 276 ALA A CA 1
ATOM 2127 C C . ALA A 1 276 ? -29.892 3.412 61.080 1.00 87.44 276 ALA A C 1
ATOM 2129 O O . ALA A 1 276 ? -29.937 4.032 62.140 1.00 87.44 276 ALA A O 1
ATOM 2130 N N . THR A 1 277 ? -30.978 3.184 60.337 1.00 91.06 277 THR A N 1
ATOM 2131 C CA . THR A 1 277 ? -32.332 3.665 60.666 1.00 91.06 277 THR A CA 1
ATOM 2132 C C . THR A 1 277 ? -33.236 2.581 61.253 1.00 91.06 277 THR A C 1
ATOM 2134 O O . THR A 1 277 ? -34.430 2.795 61.453 1.00 91.06 277 THR A O 1
ATOM 2137 N N . ASP A 1 278 ? -32.687 1.401 61.520 1.00 94.31 278 ASP A N 1
ATOM 2138 C CA . ASP A 1 278 ? -33.485 0.243 61.888 1.00 94.31 278 ASP A CA 1
ATOM 2139 C C . ASP A 1 278 ? -33.990 0.299 63.326 1.00 94.31 278 ASP A C 1
ATOM 2141 O O . ASP A 1 278 ? -33.306 0.728 64.256 1.00 94.31 278 ASP A O 1
ATOM 2145 N N . THR A 1 279 ? -35.198 -0.222 63.528 1.00 95.69 279 THR A N 1
ATOM 2146 C CA . THR A 1 279 ? -35.747 -0.420 64.869 1.00 95.69 279 THR A CA 1
ATOM 2147 C C . THR A 1 279 ? -35.343 -1.804 65.372 1.00 95.69 279 THR A C 1
ATOM 2149 O O . THR A 1 279 ? -35.735 -2.826 64.805 1.00 95.69 279 THR A O 1
ATOM 2152 N N . ALA A 1 280 ? -34.549 -1.848 66.442 1.00 95.50 280 ALA A N 1
ATOM 2153 C CA . ALA A 1 280 ? -34.139 -3.092 67.085 1.00 95.50 280 ALA A CA 1
ATOM 2154 C C . ALA A 1 280 ? -35.215 -3.636 68.036 1.00 95.50 280 ALA A C 1
ATOM 2156 O O . ALA A 1 280 ? -36.008 -2.886 68.604 1.00 95.50 280 ALA A O 1
ATOM 2157 N N . GLY A 1 281 ? -35.209 -4.952 68.246 1.00 96.19 281 GLY A N 1
ATOM 2158 C CA . GLY A 1 281 ? -36.070 -5.612 69.224 1.00 96.19 281 GLY A CA 1
ATOM 2159 C C . GLY A 1 281 ? -37.519 -5.770 68.776 1.00 96.19 281 GLY A C 1
ATOM 2160 O O . GLY A 1 281 ? -38.411 -5.935 69.608 1.00 96.19 281 GLY A O 1
ATOM 2161 N N . SER A 1 282 ? -37.778 -5.698 67.473 1.00 95.94 282 SER A N 1
ATOM 2162 C CA . SER A 1 282 ? -39.099 -5.898 66.878 1.00 95.94 282 SER A CA 1
ATOM 2163 C C . SER A 1 282 ? -38.978 -6.452 65.461 1.00 95.94 282 SER A C 1
ATOM 2165 O O . SER A 1 282 ? -37.961 -6.266 64.796 1.00 95.94 282 SER A O 1
ATOM 2167 N N . TYR A 1 283 ? -40.044 -7.089 64.985 1.00 95.75 283 TYR A N 1
ATOM 2168 C CA . TYR A 1 283 ? -40.231 -7.424 63.574 1.00 95.75 283 TYR A CA 1
ATOM 2169 C C . TYR A 1 283 ? -41.555 -6.844 63.061 1.00 95.75 283 TYR A C 1
ATOM 2171 O O . TYR A 1 283 ? -42.489 -6.618 63.833 1.00 95.75 283 TYR A O 1
ATOM 2179 N N . ILE A 1 284 ? -41.642 -6.590 61.756 1.00 96.75 284 ILE A N 1
ATOM 2180 C CA . ILE A 1 284 ? -42.877 -6.200 61.071 1.00 96.75 284 ILE A CA 1
ATOM 2181 C C . ILE A 1 284 ? -43.674 -7.451 60.729 1.00 96.75 284 ILE A C 1
ATOM 2183 O O . ILE A 1 284 ? -43.175 -8.339 60.052 1.00 96.75 284 ILE A O 1
ATOM 2187 N N . SER A 1 285 ? -44.910 -7.565 61.193 1.00 94.50 285 SER A N 1
ATOM 2188 C CA . SER A 1 285 ? -45.768 -8.693 60.820 1.00 94.50 285 SER A CA 1
ATOM 2189 C C . SER A 1 285 ? -46.285 -8.558 59.386 1.00 94.50 285 SER A C 1
ATOM 2191 O O . SER A 1 285 ? -46.317 -7.462 58.822 1.00 94.50 285 SER A O 1
ATOM 2193 N N . GLN A 1 286 ? -46.789 -9.661 58.822 1.00 93.31 286 GLN A N 1
ATOM 2194 C CA . GLN A 1 286 ? -47.496 -9.623 57.540 1.00 93.31 286 GLN A CA 1
ATOM 2195 C C . GLN A 1 286 ? -48.680 -8.639 57.561 1.00 93.31 286 GLN A C 1
ATOM 2197 O O . GLN A 1 286 ? -49.001 -8.068 56.527 1.00 93.31 286 GLN A O 1
ATOM 2202 N N . ALA A 1 287 ? -49.294 -8.400 58.726 1.00 93.38 287 ALA A N 1
ATOM 2203 C CA . ALA A 1 287 ? -50.410 -7.473 58.923 1.00 93.38 287 ALA A CA 1
ATOM 2204 C C . ALA A 1 287 ? -49.987 -5.993 59.076 1.00 93.38 287 ALA A C 1
ATOM 2206 O O . ALA A 1 287 ? -50.826 -5.144 59.359 1.00 93.38 287 ALA A O 1
ATOM 2207 N N . GLY A 1 288 ? -48.693 -5.670 58.943 1.00 91.31 288 GLY A N 1
ATOM 2208 C CA . GLY A 1 288 ? -48.185 -4.292 58.979 1.00 91.31 288 GLY A CA 1
ATOM 2209 C C . GLY A 1 288 ? -47.933 -3.710 60.370 1.00 91.31 288 GLY A C 1
ATOM 2210 O O . GLY A 1 288 ? -47.403 -2.607 60.479 1.00 91.31 288 GLY A O 1
ATOM 2211 N N . GLY A 1 289 ? -48.272 -4.439 61.437 1.00 92.88 289 GLY A N 1
ATOM 2212 C CA . GLY A 1 289 ? -47.970 -4.052 62.817 1.00 92.88 289 GLY A CA 1
ATOM 2213 C C . GLY A 1 289 ? -46.590 -4.530 63.272 1.00 92.88 289 GLY A C 1
ATOM 2214 O O . GLY A 1 289 ? -46.160 -5.621 62.885 1.00 92.88 289 GLY A O 1
ATOM 2215 N N . LEU A 1 290 ? -45.917 -3.738 64.112 1.00 96.00 290 LEU A N 1
ATOM 2216 C CA . LEU A 1 290 ? -44.677 -4.137 64.784 1.00 96.00 290 LEU A CA 1
ATOM 2217 C C . LEU A 1 290 ? -44.973 -5.044 65.979 1.00 96.00 290 LEU A C 1
ATOM 2219 O O . LEU A 1 290 ? -45.841 -4.738 66.795 1.00 96.00 290 LEU A O 1
ATOM 2223 N N . ILE A 1 291 ? -44.221 -6.135 66.097 1.00 95.75 291 ILE A N 1
ATOM 2224 C CA . ILE A 1 291 ? -44.317 -7.086 67.205 1.00 95.75 291 ILE A CA 1
ATOM 2225 C C . ILE A 1 291 ? -42.955 -7.170 67.894 1.00 95.75 291 ILE A C 1
ATOM 2227 O O . ILE A 1 291 ? -41.933 -7.384 67.238 1.00 95.75 291 ILE A O 1
ATOM 2231 N N . ALA A 1 292 ? -42.945 -7.011 69.219 1.00 96.94 292 ALA A N 1
ATOM 2232 C CA . ALA A 1 292 ? -41.729 -7.025 70.024 1.00 96.94 292 ALA A CA 1
ATOM 2233 C C . ALA A 1 292 ? -41.058 -8.408 70.008 1.00 96.94 292 ALA A C 1
ATOM 2235 O O . ALA A 1 292 ? -41.682 -9.420 70.329 1.00 96.94 292 ALA A O 1
ATOM 2236 N N . ASN A 1 293 ? -39.777 -8.443 69.643 1.00 96.38 293 ASN A N 1
ATOM 2237 C CA . ASN A 1 293 ? -38.925 -9.626 69.688 1.00 96.38 293 ASN A CA 1
ATOM 2238 C C . ASN A 1 293 ? -37.443 -9.215 69.597 1.00 96.38 293 ASN A C 1
ATOM 2240 O O . ASN A 1 293 ? -37.001 -8.691 68.575 1.00 96.38 293 ASN A O 1
ATOM 2244 N N . ALA A 1 294 ? -36.666 -9.489 70.648 1.00 95.38 294 ALA A N 1
ATOM 2245 C CA . ALA A 1 294 ? -35.252 -9.114 70.749 1.00 95.38 294 ALA A CA 1
ATOM 2246 C C . ALA A 1 294 ? -34.346 -9.746 69.672 1.00 95.38 294 ALA A C 1
ATOM 2248 O O . ALA A 1 294 ? -33.270 -9.221 69.394 1.00 95.38 294 ALA A O 1
ATOM 2249 N N . SER A 1 295 ? -34.767 -10.852 69.052 1.00 95.81 295 SER A N 1
ATOM 2250 C CA . SER A 1 295 ? -33.993 -11.551 68.021 1.00 95.81 295 SER A CA 1
ATOM 2251 C C . SER A 1 295 ? -34.037 -10.880 66.648 1.00 95.81 295 SER A C 1
ATOM 2253 O O . SER A 1 295 ? -33.329 -11.329 65.747 1.00 95.81 295 SER A O 1
ATOM 2255 N N . TYR A 1 296 ? -34.844 -9.829 66.462 1.00 96.00 296 TYR A N 1
ATOM 2256 C CA . TYR A 1 296 ? -35.082 -9.225 65.152 1.00 96.00 296 TYR A CA 1
ATOM 2257 C C . TYR A 1 296 ? -34.857 -7.712 65.124 1.00 96.00 296 TYR A C 1
ATOM 2259 O O . TYR A 1 296 ? -34.908 -7.012 66.141 1.00 96.00 296 TYR A O 1
ATOM 2267 N N . LYS A 1 297 ? -34.600 -7.229 63.910 1.00 95.94 297 LYS A N 1
ATOM 2268 C CA . LYS A 1 297 ? -34.598 -5.820 63.525 1.00 95.94 297 LYS A CA 1
ATOM 2269 C C . LYS A 1 297 ? -35.591 -5.629 62.387 1.00 95.94 297 LYS A C 1
ATOM 2271 O O . LYS A 1 297 ? -35.811 -6.542 61.588 1.00 95.94 297 LYS A O 1
ATOM 2276 N N . VAL A 1 298 ? -36.150 -4.431 62.299 1.00 96.19 298 VAL A N 1
ATOM 2277 C CA . VAL A 1 298 ? -37.013 -4.006 61.197 1.00 96.19 298 VAL A CA 1
ATOM 2278 C C . VAL A 1 298 ? -36.441 -2.749 60.564 1.00 96.19 298 VAL A C 1
ATOM 2280 O O . VAL A 1 298 ? -36.014 -1.833 61.270 1.00 96.19 298 VAL A O 1
ATOM 2283 N N . SER A 1 299 ? -36.475 -2.688 59.236 1.00 96.06 299 SER A N 1
ATOM 2284 C CA . SER A 1 299 ? -36.066 -1.483 58.527 1.00 96.06 299 SER A CA 1
ATOM 2285 C C . SER A 1 299 ? -36.971 -0.284 58.817 1.00 96.06 299 SER A C 1
ATOM 2287 O O . SER A 1 299 ? -38.138 -0.425 59.221 1.00 96.06 299 SER A O 1
ATOM 2289 N N . ASP A 1 300 ? -36.467 0.913 58.526 1.00 95.69 300 ASP A N 1
ATOM 2290 C CA . ASP A 1 300 ? -37.340 2.059 58.263 1.00 95.69 300 ASP A CA 1
ATOM 2291 C C . ASP A 1 300 ? -38.159 1.828 56.972 1.00 95.69 300 ASP A C 1
ATOM 2293 O O . ASP A 1 300 ? -38.034 0.793 56.305 1.00 95.69 300 ASP A O 1
ATOM 2297 N N . TYR A 1 301 ? -39.040 2.765 56.635 1.00 96.50 301 TYR A N 1
ATOM 2298 C CA . TYR A 1 301 ? -39.779 2.795 55.378 1.00 96.50 301 TYR A CA 1
ATOM 2299 C C . TYR A 1 301 ? -38.815 3.002 54.207 1.00 96.50 301 TYR A C 1
ATOM 2301 O O . TYR A 1 301 ? -38.393 4.123 53.929 1.00 96.50 301 TYR A O 1
ATOM 2309 N N . ILE A 1 302 ? -38.480 1.916 53.510 1.00 95.81 302 ILE A N 1
ATOM 2310 C CA . ILE A 1 302 ? -37.587 1.956 52.354 1.00 95.81 302 ILE A CA 1
ATOM 2311 C C . ILE A 1 302 ? -38.408 2.334 51.116 1.00 95.81 302 ILE A C 1
ATOM 2313 O O . ILE A 1 302 ? -39.376 1.627 50.820 1.00 95.81 302 ILE A O 1
ATOM 2317 N N . PRO A 1 303 ? -38.063 3.420 50.396 1.00 94.81 303 PRO A N 1
ATOM 2318 C CA . PRO A 1 303 ? -38.739 3.791 49.157 1.00 94.81 303 PRO A CA 1
ATOM 2319 C C . PRO A 1 303 ? -38.599 2.696 48.098 1.00 94.81 303 PRO A C 1
ATOM 2321 O O . PRO A 1 303 ? -37.506 2.174 47.882 1.00 94.81 303 PRO A O 1
ATOM 2324 N N . ILE A 1 304 ? -39.702 2.378 47.428 1.00 94.06 304 ILE A N 1
ATOM 2325 C CA . ILE A 1 304 ? -39.773 1.411 46.332 1.00 94.06 304 ILE A CA 1
ATOM 2326 C C . ILE A 1 304 ? -40.643 1.948 45.194 1.00 94.06 304 ILE A C 1
ATOM 2328 O O . ILE A 1 304 ? -41.418 2.889 45.361 1.00 94.06 304 ILE A O 1
ATOM 2332 N N . ILE A 1 305 ? -40.509 1.333 44.026 1.00 91.81 305 ILE A N 1
ATOM 2333 C CA . ILE A 1 305 ? -41.296 1.615 42.834 1.00 91.81 305 ILE A CA 1
ATOM 2334 C C . ILE A 1 305 ? -42.472 0.624 42.798 1.00 91.81 305 ILE A C 1
ATOM 2336 O O . ILE A 1 305 ? -42.258 -0.584 42.965 1.00 91.81 305 ILE A O 1
ATOM 2340 N N . PRO A 1 306 ? -43.713 1.090 42.562 1.00 93.56 306 PRO A N 1
ATOM 2341 C CA . PRO A 1 306 ? -44.854 0.200 42.394 1.00 93.56 306 PRO A CA 1
ATOM 2342 C C . PRO A 1 306 ? -44.637 -0.812 41.265 1.00 93.56 306 PRO A C 1
ATOM 2344 O O . PRO A 1 306 ? -44.109 -0.460 40.212 1.00 93.56 306 PRO A O 1
ATOM 2347 N N . LEU A 1 307 ? -45.048 -2.069 41.474 1.00 93.62 307 LEU A N 1
ATOM 2348 C CA . LEU A 1 307 ? -44.763 -3.200 40.569 1.00 93.62 307 LEU A CA 1
ATOM 2349 C C . LEU A 1 307 ? -43.266 -3.501 40.352 1.00 93.62 307 LEU A C 1
ATOM 2351 O O . LEU A 1 307 ? -42.926 -4.333 39.510 1.00 93.62 307 LEU A O 1
ATOM 2355 N N . GLY A 1 308 ? -42.369 -2.879 41.121 1.00 89.50 308 GLY A N 1
ATOM 2356 C CA . GLY A 1 308 ? -40.944 -3.189 41.103 1.00 89.50 308 GLY A CA 1
ATOM 2357 C C . GLY A 1 308 ? -40.661 -4.609 41.600 1.00 89.50 308 GLY A C 1
ATOM 2358 O O . GLY A 1 308 ? -41.394 -5.156 42.430 1.00 89.50 308 GLY A O 1
ATOM 2359 N N . MET A 1 309 ? -39.589 -5.213 41.088 1.00 91.12 309 MET A N 1
ATOM 2360 C CA . MET A 1 309 ? -39.079 -6.497 41.571 1.00 91.12 309 MET A CA 1
ATOM 2361 C C . MET A 1 309 ? -38.025 -6.288 42.653 1.00 91.12 309 MET A C 1
ATOM 2363 O O . MET A 1 309 ? -37.123 -5.470 42.490 1.00 91.12 309 MET A O 1
ATOM 2367 N N . TYR A 1 310 ? -38.106 -7.080 43.717 1.00 91.94 310 TYR A N 1
ATOM 2368 C CA . TYR A 1 310 ? -37.252 -6.949 44.888 1.00 91.94 310 TYR A CA 1
ATOM 2369 C C . TYR A 1 310 ? -36.762 -8.295 45.413 1.00 91.94 310 TYR A C 1
ATOM 2371 O O . TYR A 1 310 ? -37.426 -9.324 45.270 1.00 91.94 310 TYR A O 1
ATOM 2379 N N . ASN A 1 311 ? -35.598 -8.273 46.059 1.00 91.06 311 ASN A N 1
ATOM 2380 C CA . ASN A 1 311 ? -34.990 -9.445 46.675 1.00 91.06 311 ASN A CA 1
ATOM 2381 C C . ASN A 1 311 ? -34.398 -9.079 48.050 1.00 91.06 311 ASN A C 1
ATOM 2383 O O . ASN A 1 311 ? -33.619 -8.130 48.147 1.00 91.06 311 ASN A O 1
ATOM 2387 N N . ASN A 1 312 ? -34.772 -9.811 49.107 1.00 91.06 312 ASN A N 1
ATOM 2388 C CA . ASN A 1 312 ? -34.315 -9.567 50.488 1.00 91.06 312 ASN A CA 1
ATOM 2389 C C . ASN A 1 312 ? -33.272 -10.579 50.965 1.00 91.06 312 ASN A C 1
ATOM 2391 O O . ASN A 1 312 ? -33.408 -11.771 50.699 1.00 91.06 312 ASN A O 1
ATOM 2395 N N . SER A 1 313 ? -32.293 -10.150 51.770 1.00 88.69 313 SER A N 1
ATOM 2396 C CA . SER A 1 313 ? -31.366 -11.084 52.440 1.00 88.69 313 SER A CA 1
ATOM 2397 C C . SER A 1 313 ? -32.053 -11.987 53.466 1.00 88.69 313 SER A C 1
ATOM 2399 O O . SER A 1 313 ? -31.501 -13.015 53.855 1.00 88.69 313 SER A O 1
ATOM 2401 N N . SER A 1 314 ? -33.256 -11.618 53.909 1.00 90.19 314 SER A N 1
ATOM 2402 C CA . SER A 1 314 ? -34.059 -12.387 54.847 1.00 90.19 314 SER A CA 1
ATOM 2403 C C . SER A 1 314 ? -35.498 -12.514 54.368 1.00 90.19 314 SER A C 1
ATOM 2405 O O . SER A 1 314 ? -36.106 -11.544 53.926 1.00 90.19 314 SER A O 1
ATOM 2407 N N . THR A 1 315 ? -36.063 -13.710 54.508 1.00 92.44 315 THR A N 1
ATOM 2408 C CA . THR A 1 315 ? -37.465 -13.995 54.181 1.00 92.44 315 THR A CA 1
ATOM 2409 C C . THR A 1 315 ? -38.353 -14.041 55.430 1.00 92.44 315 THR A C 1
ATOM 2411 O O . THR A 1 315 ? -39.373 -14.721 55.455 1.00 92.44 315 THR A O 1
ATOM 2414 N N . LEU A 1 316 ? -37.962 -13.331 56.496 1.00 92.44 316 LEU A N 1
ATOM 2415 C CA . LEU A 1 316 ? -38.635 -13.339 57.802 1.00 92.44 316 LEU A CA 1
ATOM 2416 C C . LEU A 1 316 ? -40.033 -12.717 57.762 1.00 92.44 316 LEU A C 1
ATOM 2418 O O . LEU A 1 316 ? -40.974 -13.318 58.261 1.00 92.44 316 LEU A O 1
ATOM 2422 N N . SER A 1 317 ? -40.169 -11.524 57.190 1.00 93.69 317 SER A N 1
ATOM 2423 C CA . SER A 1 317 ? -41.458 -10.883 56.901 1.00 93.69 317 SER A CA 1
ATOM 2424 C C . SER A 1 317 ? -41.244 -9.524 56.242 1.00 93.69 317 SER A C 1
ATOM 2426 O O . SER A 1 317 ? -40.217 -8.869 56.447 1.00 93.69 317 SER A O 1
ATOM 2428 N N . CYS A 1 318 ? -42.226 -9.081 55.458 1.00 95.44 318 CYS A N 1
ATOM 2429 C CA . CYS A 1 318 ? -42.258 -7.743 54.866 1.00 95.44 318 CYS A CA 1
ATOM 2430 C C . CYS A 1 318 ? -43.662 -7.146 54.943 1.00 95.44 318 CYS A C 1
ATOM 2432 O O . CYS A 1 318 ? -44.647 -7.879 54.885 1.00 95.44 318 CYS A O 1
ATOM 2434 N N . ALA A 1 319 ? -43.757 -5.822 54.996 1.00 97.56 319 ALA A N 1
ATOM 2435 C CA . ALA A 1 319 ? -45.010 -5.096 54.829 1.00 97.56 319 ALA A CA 1
ATOM 2436 C C . ALA A 1 319 ? -44.825 -3.926 53.859 1.00 97.56 319 ALA A C 1
ATOM 2438 O O . ALA A 1 319 ? -43.790 -3.260 53.869 1.00 97.56 319 ALA A O 1
ATOM 2439 N N . PHE A 1 320 ? -45.840 -3.687 53.038 1.00 98.38 320 PHE A N 1
ATOM 2440 C CA . PHE A 1 320 ? -45.887 -2.642 52.025 1.00 98.38 320 PHE A CA 1
ATOM 2441 C C . PHE A 1 320 ? -46.835 -1.529 52.447 1.00 98.38 320 PHE A C 1
ATOM 2443 O O . PHE A 1 320 ? -47.894 -1.794 53.023 1.00 98.38 320 PHE A O 1
ATOM 2450 N N . PHE A 1 321 ? -46.470 -0.294 52.117 1.00 98.19 321 PHE A N 1
ATOM 2451 C CA . PHE A 1 321 ? -47.199 0.901 52.514 1.00 98.19 321 PHE A CA 1
ATOM 2452 C C . PHE A 1 321 ? -47.340 1.884 51.351 1.00 98.19 321 PHE A C 1
ATOM 2454 O O . PHE A 1 321 ? -46.499 1.914 50.447 1.00 98.19 321 PHE A O 1
ATOM 2461 N N . ASP A 1 322 ? -48.409 2.673 51.372 1.00 97.31 322 ASP A N 1
ATOM 2462 C CA . ASP A 1 322 ? -48.658 3.734 50.393 1.00 97.31 322 ASP A CA 1
ATOM 2463 C C . ASP A 1 322 ? -47.825 4.997 50.686 1.00 97.31 322 ASP A C 1
ATOM 2465 O O . ASP A 1 322 ? -47.011 5.026 51.611 1.00 97.31 322 ASP A O 1
ATOM 2469 N N . VAL A 1 323 ? -48.027 6.057 49.896 1.00 95.38 323 VAL A N 1
ATOM 2470 C CA . VAL A 1 323 ? -47.326 7.346 50.054 1.00 95.38 323 VAL A CA 1
ATOM 2471 C C . VAL A 1 323 ? -47.548 7.994 51.430 1.00 95.38 323 VAL A C 1
ATOM 2473 O O . VAL A 1 323 ? -46.656 8.672 51.937 1.00 95.38 323 VAL A O 1
ATOM 2476 N N . ASP A 1 324 ? -48.690 7.728 52.071 1.00 96.38 324 ASP A N 1
ATOM 2477 C CA . ASP A 1 324 ? -49.046 8.222 53.405 1.00 96.38 324 ASP A CA 1
ATOM 2478 C C . ASP A 1 324 ? -48.543 7.287 54.525 1.00 96.38 324 ASP A C 1
ATOM 2480 O O . ASP A 1 324 ? -48.887 7.473 55.696 1.00 96.38 324 ASP A O 1
ATOM 2484 N N . LYS A 1 325 ? -47.744 6.262 54.187 1.00 94.75 325 LYS A N 1
ATOM 2485 C CA . LYS A 1 325 ? -47.279 5.191 55.085 1.00 94.75 325 LYS A CA 1
ATOM 2486 C C . LYS A 1 325 ? -48.417 4.358 55.692 1.00 94.75 325 LYS A C 1
ATOM 2488 O O . LYS A 1 325 ? -48.239 3.747 56.748 1.00 94.75 325 LYS A O 1
ATOM 2493 N N . LYS A 1 326 ? -49.581 4.284 55.040 1.00 96.06 326 LYS A N 1
ATOM 2494 C CA . LYS A 1 326 ? -50.672 3.380 55.432 1.00 96.06 326 LYS A CA 1
ATOM 2495 C C . LYS A 1 326 ? -50.412 1.990 54.871 1.00 96.06 326 LYS A C 1
ATOM 2497 O O . LYS A 1 326 ? -49.937 1.835 53.749 1.00 96.06 326 LYS A O 1
ATOM 2502 N N . TYR A 1 327 ? -50.705 0.974 55.674 1.00 97.62 327 TYR A N 1
ATOM 2503 C CA . TYR A 1 327 ? -50.488 -0.422 55.308 1.00 97.62 327 TYR A CA 1
ATOM 2504 C C . TYR A 1 327 ? -51.348 -0.835 54.105 1.00 97.62 327 TYR A C 1
ATOM 2506 O O . TYR A 1 327 ? -52.539 -0.533 54.057 1.00 97.62 327 TYR A O 1
ATOM 2514 N N . ILE A 1 328 ? -50.740 -1.565 53.168 1.00 97.81 328 ILE A N 1
ATOM 2515 C CA . ILE A 1 328 ? -51.398 -2.124 51.979 1.00 97.81 328 ILE A CA 1
ATOM 2516 C C . ILE A 1 328 ? -51.523 -3.644 52.101 1.00 97.81 328 ILE A C 1
ATOM 2518 O O . ILE A 1 328 ? -52.607 -4.203 51.969 1.00 97.81 328 ILE A O 1
ATOM 2522 N N . SER A 1 329 ? -50.389 -4.323 52.272 1.00 97.75 329 SER A N 1
ATOM 2523 C CA . SER A 1 329 ? -50.283 -5.785 52.305 1.00 97.75 329 SER A CA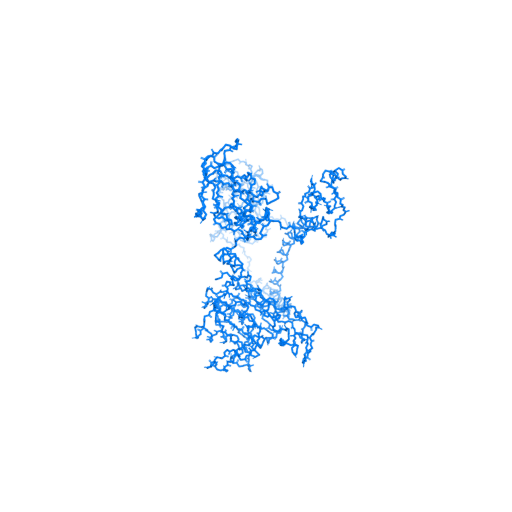 1
ATOM 2524 C C . SER A 1 329 ? -48.940 -6.196 52.911 1.00 97.75 329 SER A C 1
ATOM 2526 O O . SER A 1 329 ? -48.081 -5.349 53.158 1.00 97.75 329 SER A O 1
ATOM 2528 N N . GLY A 1 330 ? -48.719 -7.489 53.136 1.00 96.06 330 GLY A N 1
ATOM 2529 C CA . GLY A 1 330 ? -47.418 -7.987 53.568 1.00 96.06 330 GLY A CA 1
ATOM 2530 C C . GLY A 1 330 ? -47.130 -9.403 53.098 1.00 96.06 330 GLY A C 1
ATOM 2531 O O . GLY A 1 330 ? -48.031 -10.146 52.698 1.00 96.06 330 GLY A O 1
ATOM 2532 N N . LEU A 1 331 ? -45.860 -9.783 53.199 1.00 96.38 331 LEU A N 1
ATOM 2533 C CA . LEU A 1 331 ? -45.366 -11.130 52.935 1.00 96.38 331 LEU A CA 1
ATOM 2534 C C . LEU A 1 331 ? -45.106 -11.866 54.261 1.00 96.38 331 LEU A C 1
ATOM 2536 O O . LEU A 1 331 ? -44.514 -11.274 55.173 1.00 96.38 331 LEU A O 1
ATOM 2540 N N . PRO A 1 332 ? -45.557 -13.128 54.393 1.00 93.75 332 PRO A N 1
ATOM 2541 C CA . PRO A 1 332 ? -45.386 -13.916 55.611 1.00 93.75 332 PRO A CA 1
ATOM 2542 C C . PRO A 1 332 ? -43.953 -14.434 55.743 1.00 93.75 332 PRO A C 1
ATOM 2544 O O . PRO A 1 332 ? -43.188 -14.413 54.783 1.00 93.75 332 PRO A O 1
ATOM 2547 N N . ALA A 1 333 ? -43.610 -14.977 56.911 1.00 93.50 333 ALA A N 1
ATOM 2548 C CA . ALA A 1 333 ? -42.348 -15.685 57.089 1.00 93.50 333 ALA A CA 1
ATOM 2549 C C . ALA A 1 333 ? -42.201 -16.854 56.107 1.00 93.50 333 ALA A C 1
ATOM 2551 O O . ALA A 1 333 ? -43.118 -17.656 55.942 1.00 93.50 333 ALA A O 1
ATOM 2552 N N . GLY A 1 334 ? -41.034 -16.940 55.467 1.00 91.69 334 GLY A N 1
ATOM 2553 C CA . GLY A 1 334 ? -40.718 -17.924 54.435 1.00 91.69 334 GLY A CA 1
ATOM 2554 C C . GLY A 1 334 ? -41.137 -17.529 53.015 1.00 91.69 334 GLY A C 1
ATOM 2555 O O . GLY A 1 334 ? -41.201 -18.408 52.159 1.00 91.69 334 GLY A O 1
ATOM 2556 N N . PHE A 1 335 ? -41.428 -16.249 52.740 1.00 93.75 335 PHE A N 1
ATOM 2557 C CA . PHE A 1 335 ? -41.767 -15.801 51.382 1.00 93.75 335 PHE A CA 1
ATOM 2558 C C . PHE A 1 335 ? -40.646 -16.087 50.369 1.00 93.75 335 PHE A C 1
ATOM 2560 O O . PHE A 1 335 ? -39.465 -16.142 50.711 1.00 93.75 335 PHE A O 1
ATOM 2567 N N . THR A 1 336 ? -41.015 -16.273 49.102 1.00 94.06 336 THR A N 1
ATOM 2568 C CA . THR A 1 336 ? -40.064 -16.569 48.025 1.00 94.06 336 THR A CA 1
ATOM 2569 C C . THR A 1 336 ? -39.476 -15.286 47.446 1.00 94.06 336 THR A C 1
ATOM 2571 O O . THR A 1 336 ? -40.202 -14.340 47.151 1.00 94.06 336 THR A O 1
ATOM 2574 N N . ASN A 1 337 ? -38.159 -15.279 47.255 1.00 91.75 337 ASN A N 1
ATOM 2575 C CA . ASN A 1 337 ? -37.452 -14.261 46.485 1.00 91.75 337 ASN A CA 1
ATOM 2576 C C . ASN A 1 337 ? -37.217 -14.731 45.031 1.00 91.75 337 ASN A C 1
ATOM 2578 O O . ASN A 1 337 ? -37.001 -15.928 44.824 1.00 91.75 337 ASN A O 1
ATOM 2582 N N . PRO A 1 338 ? -37.132 -13.808 44.052 1.00 92.50 338 PRO A N 1
ATOM 2583 C CA . PRO A 1 338 ? -37.547 -12.408 44.153 1.00 92.50 338 PRO A CA 1
ATOM 2584 C C . PRO A 1 338 ? -39.080 -12.286 44.197 1.00 92.50 338 PRO A C 1
ATOM 2586 O O . PRO A 1 338 ? -39.793 -13.203 43.794 1.00 92.50 338 PRO A O 1
ATOM 2589 N N . TYR A 1 339 ? -39.585 -11.145 44.659 1.00 93.88 339 TYR A N 1
ATOM 2590 C CA . TYR A 1 339 ? -41.016 -10.836 44.699 1.00 93.88 339 TYR A CA 1
ATOM 2591 C C . TYR A 1 339 ? -41.323 -9.509 43.997 1.00 93.88 339 TYR A C 1
ATOM 2593 O O . TYR A 1 339 ? -40.450 -8.656 43.840 1.00 93.88 339 TYR A O 1
ATOM 2601 N N . THR A 1 340 ? -42.579 -9.322 43.594 1.00 96.00 340 THR A N 1
ATOM 2602 C CA . THR A 1 340 ? -43.070 -8.077 42.985 1.00 96.00 340 THR A CA 1
ATOM 2603 C C . THR A 1 340 ? -43.845 -7.263 44.017 1.00 96.00 340 THR A C 1
ATOM 2605 O O . THR A 1 340 ? -44.719 -7.797 44.702 1.00 96.00 340 THR A O 1
ATOM 2608 N N . ALA A 1 341 ? -43.535 -5.972 44.140 1.00 95.81 341 ALA A N 1
ATOM 2609 C CA . ALA A 1 341 ? -44.265 -5.068 45.021 1.00 95.81 341 ALA A CA 1
ATOM 2610 C C . ALA A 1 341 ? -45.700 -4.801 44.509 1.00 95.81 341 ALA A C 1
ATOM 2612 O O . ALA A 1 341 ? -45.924 -4.768 43.297 1.00 95.81 341 ALA A O 1
ATOM 2613 N N . PRO A 1 342 ? -46.682 -4.555 45.397 1.00 96.75 342 PRO A N 1
ATOM 2614 C CA . PRO A 1 342 ? -48.034 -4.162 44.996 1.00 96.75 342 PRO A CA 1
ATOM 2615 C C . PRO A 1 342 ? -48.070 -2.875 44.154 1.00 96.75 342 PRO A C 1
ATOM 2617 O O . PRO A 1 342 ? -47.228 -1.990 44.305 1.00 96.75 342 PRO A O 1
ATOM 2620 N N . ALA A 1 343 ? -49.096 -2.731 43.309 1.00 95.62 343 ALA A N 1
ATOM 2621 C CA . ALA A 1 343 ? -49.235 -1.616 42.359 1.00 95.62 343 ALA A CA 1
ATOM 2622 C C . ALA A 1 343 ? -49.401 -0.221 42.992 1.00 95.62 343 ALA A C 1
ATOM 2624 O O . ALA A 1 343 ? -49.273 0.785 42.303 1.00 95.62 343 ALA A O 1
ATOM 2625 N N . ASN A 1 344 ? -49.699 -0.148 44.286 1.00 95.06 344 ASN A N 1
ATOM 2626 C CA . ASN A 1 344 ? -49.861 1.090 45.049 1.00 95.06 344 ASN A CA 1
ATOM 2627 C C . ASN A 1 344 ? -48.826 1.241 46.177 1.00 95.06 344 ASN A C 1
ATOM 2629 O O . ASN A 1 344 ? -48.938 2.165 46.981 1.00 95.06 344 ASN A O 1
ATOM 2633 N N . ALA A 1 345 ? -47.837 0.344 46.259 1.00 97.06 345 ALA A N 1
ATOM 2634 C CA . ALA A 1 345 ? -46.809 0.389 47.289 1.00 97.06 345 ALA A CA 1
ATOM 2635 C C . ALA A 1 345 ? -45.702 1.386 46.931 1.00 97.06 345 ALA A C 1
ATOM 2637 O O . ALA A 1 345 ? -45.058 1.262 45.893 1.00 97.06 345 ALA A O 1
ATOM 2638 N N . VAL A 1 346 ? -45.480 2.349 47.824 1.00 97.44 346 VAL A N 1
ATOM 2639 C CA . VAL A 1 346 ? -44.411 3.358 47.737 1.00 97.44 346 VAL A CA 1
ATOM 2640 C C . VAL A 1 346 ? -43.295 3.057 48.734 1.00 97.44 346 VAL A C 1
ATOM 2642 O O . VAL A 1 346 ? -42.145 3.427 48.509 1.00 97.44 346 VAL A O 1
ATOM 2645 N N . TYR A 1 347 ? -43.607 2.336 49.814 1.00 97.44 347 TYR A N 1
ATOM 2646 C CA . TYR A 1 347 ? -42.620 1.901 50.793 1.00 97.44 347 TYR A CA 1
ATOM 2647 C C . TYR A 1 347 ? -42.732 0.413 51.100 1.00 97.44 347 TYR A C 1
ATOM 2649 O O . TYR A 1 347 ? -43.821 -0.164 51.099 1.00 97.44 347 TYR A O 1
ATOM 2657 N N . VAL A 1 348 ? -41.601 -0.189 51.454 1.00 97.44 348 VAL A N 1
ATOM 2658 C CA . VAL A 1 348 ? -41.539 -1.506 52.085 1.00 97.44 348 VAL A CA 1
ATOM 2659 C C . VAL A 1 348 ? -40.779 -1.414 53.399 1.00 97.44 348 VAL A C 1
ATOM 2661 O O . VAL A 1 348 ? -39.828 -0.647 53.547 1.00 97.44 348 VAL A O 1
ATOM 2664 N N . ARG A 1 349 ? -41.198 -2.222 54.366 1.00 97.31 349 ARG A N 1
ATOM 2665 C CA . ARG A 1 349 ? -40.420 -2.526 55.563 1.00 97.31 349 ARG A CA 1
ATOM 2666 C C . ARG A 1 349 ? -40.184 -4.018 55.611 1.00 97.31 349 ARG A C 1
ATOM 2668 O O . ARG A 1 349 ? -41.121 -4.782 55.387 1.00 97.31 349 ARG A O 1
ATOM 2675 N N . HIS A 1 350 ? -38.966 -4.434 55.928 1.00 95.50 350 HIS A N 1
ATOM 2676 C CA . HIS A 1 350 ? -38.613 -5.850 56.036 1.00 95.50 350 HIS A CA 1
ATOM 2677 C C . HIS A 1 350 ? -37.941 -6.155 57.367 1.00 95.50 350 HIS A C 1
ATOM 2679 O O . HIS A 1 350 ? -37.365 -5.269 57.999 1.00 95.50 350 HIS A O 1
ATOM 2685 N N . SER A 1 351 ? -38.085 -7.397 57.825 1.00 95.50 351 SER A N 1
ATOM 2686 C CA . SER A 1 351 ? -37.471 -7.886 59.061 1.00 95.50 351 SER A CA 1
ATOM 2687 C C . SER A 1 351 ? -36.383 -8.901 58.794 1.00 95.50 351 SER A C 1
ATOM 2689 O O . SER A 1 351 ? -36.476 -9.701 57.867 1.00 95.50 351 SER A O 1
ATOM 2691 N N . TYR A 1 352 ? -35.372 -8.886 59.655 1.00 94.06 352 TYR A N 1
ATOM 2692 C CA . TYR A 1 352 ? -34.232 -9.787 59.585 1.00 94.06 352 TYR A CA 1
ATOM 2693 C C . TYR A 1 352 ? -33.666 -10.060 60.989 1.00 94.06 352 TYR A C 1
ATOM 2695 O O . TYR A 1 352 ? -34.034 -9.405 61.969 1.00 94.06 352 TYR A O 1
ATOM 2703 N N . ASN A 1 353 ? -32.802 -11.072 61.113 1.00 93.62 353 ASN A N 1
ATOM 2704 C CA . ASN A 1 353 ? -32.199 -11.446 62.395 1.00 93.62 353 ASN A CA 1
ATOM 2705 C C . ASN A 1 353 ? -31.273 -10.339 62.915 1.00 93.62 353 ASN A C 1
ATOM 2707 O O . ASN A 1 353 ? -30.478 -9.793 62.156 1.00 93.62 353 ASN A O 1
ATOM 2711 N N . ALA A 1 354 ? -31.330 -10.036 64.211 1.00 91.81 354 ALA A N 1
ATOM 2712 C CA . ALA A 1 354 ? -30.517 -8.997 64.832 1.00 91.81 354 ALA A CA 1
ATOM 2713 C C . ALA A 1 354 ? -29.001 -9.223 64.664 1.00 91.81 354 ALA A C 1
ATOM 2715 O O . ALA A 1 354 ? -28.250 -8.242 64.666 1.00 91.81 354 ALA A O 1
ATOM 2716 N N . THR A 1 355 ? -28.571 -10.482 64.494 1.00 90.12 355 THR A N 1
ATOM 2717 C CA . THR A 1 355 ? -27.175 -10.879 64.233 1.00 90.12 355 THR A CA 1
ATOM 2718 C C . THR A 1 355 ? -26.785 -10.884 62.751 1.00 90.12 355 THR A C 1
ATOM 2720 O O . THR A 1 355 ? -25.612 -11.080 62.443 1.00 90.12 355 THR A O 1
ATOM 2723 N N . ALA A 1 356 ? -27.736 -10.681 61.835 1.00 87.88 356 ALA A N 1
ATOM 2724 C CA . ALA A 1 356 ? -27.508 -10.656 60.393 1.00 87.88 356 ALA A CA 1
ATOM 2725 C C . ALA A 1 356 ? -27.457 -9.218 59.846 1.00 87.88 356 ALA A C 1
ATOM 2727 O O . ALA A 1 356 ? -27.802 -8.258 60.538 1.00 87.88 356 ALA A O 1
ATOM 2728 N N . THR A 1 357 ? -27.062 -9.081 58.578 1.00 85.00 357 THR A N 1
ATOM 2729 C CA . THR A 1 357 ? -27.103 -7.815 57.834 1.00 85.00 357 THR A CA 1
ATOM 2730 C C . THR A 1 357 ? -28.366 -7.753 56.973 1.00 85.00 357 THR A C 1
ATOM 2732 O O . THR A 1 357 ? -28.599 -8.617 56.119 1.00 85.00 357 THR A O 1
ATOM 2735 N N . GLY A 1 358 ? -29.192 -6.728 57.189 1.00 86.62 358 GLY A N 1
ATOM 2736 C CA . GLY A 1 358 ? -30.348 -6.442 56.34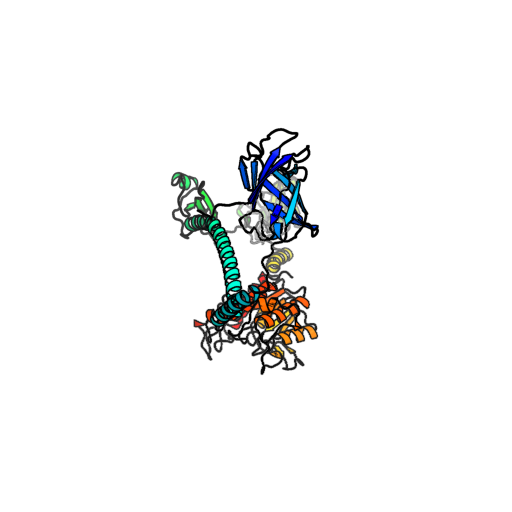4 1.00 86.62 358 GLY A CA 1
ATOM 2737 C C . GLY A 1 358 ? -29.913 -5.932 54.970 1.00 86.62 358 GLY A C 1
ATOM 2738 O O . GLY A 1 358 ? -29.097 -5.020 54.871 1.00 86.62 358 GLY A O 1
ATOM 2739 N N . VAL A 1 359 ? -30.450 -6.517 53.900 1.00 88.94 359 VAL A N 1
ATOM 2740 C CA . VAL A 1 359 ? -30.241 -6.072 52.514 1.00 88.94 359 VAL A CA 1
ATOM 2741 C C . VAL A 1 359 ? -31.564 -6.203 51.770 1.00 88.94 359 VAL A C 1
ATOM 2743 O O . VAL A 1 359 ? -32.219 -7.241 51.868 1.00 88.94 359 VAL A O 1
ATOM 2746 N N . LEU A 1 360 ? -31.929 -5.165 51.019 1.00 91.06 360 LEU A N 1
ATOM 2747 C CA . LEU A 1 360 ? -33.059 -5.161 50.090 1.00 91.06 360 LEU A CA 1
ATOM 2748 C C . LEU A 1 360 ? -32.547 -4.651 48.744 1.00 91.06 360 LEU A C 1
ATOM 2750 O O . LEU A 1 360 ? -32.092 -3.513 48.653 1.00 91.06 360 LEU A O 1
ATOM 2754 N N . CYS A 1 361 ? -32.616 -5.483 47.711 1.00 88.12 361 CYS A N 1
ATOM 2755 C CA . CYS A 1 361 ? -32.180 -5.134 46.361 1.00 88.12 361 CYS A CA 1
ATOM 2756 C C . CYS A 1 361 ? -33.366 -4.857 45.452 1.00 88.12 361 CYS A C 1
ATOM 2758 O O . CYS A 1 361 ? -34.318 -5.635 45.439 1.00 88.12 361 CYS A O 1
ATOM 2760 N N . GLU A 1 362 ? -33.267 -3.806 44.644 1.00 86.56 362 GLU A N 1
ATOM 2761 C CA . GLU A 1 362 ? -34.116 -3.642 43.464 1.00 86.56 362 GLU A CA 1
ATOM 2762 C C . GLU A 1 362 ? -33.594 -4.530 42.327 1.00 86.56 362 GLU A C 1
ATOM 2764 O O . GLU A 1 362 ? -32.515 -4.288 41.778 1.00 86.56 362 GLU A O 1
ATOM 2769 N N . GLY A 1 363 ? -34.344 -5.581 41.997 1.00 81.31 363 GLY A N 1
ATOM 2770 C CA . GLY A 1 363 ? -33.998 -6.549 40.961 1.00 81.31 363 GLY A CA 1
ATOM 2771 C C . GLY A 1 363 ? -34.122 -8.016 41.392 1.00 81.31 363 GLY A C 1
ATOM 2772 O O . GLY A 1 363 ? -34.457 -8.331 42.536 1.00 81.31 363 GLY A O 1
ATOM 2773 N N . PRO A 1 364 ? -33.868 -8.952 40.459 1.00 78.44 364 PRO A N 1
ATOM 2774 C CA . PRO A 1 364 ? -34.042 -10.383 40.694 1.00 78.44 364 PRO A CA 1
ATOM 2775 C C . PRO A 1 364 ? -32.936 -11.020 41.550 1.00 78.44 364 PRO A C 1
ATOM 2777 O O . PRO A 1 364 ? -33.116 -12.143 42.022 1.00 78.44 364 PRO A O 1
ATOM 2780 N N . VAL A 1 365 ? -31.800 -10.347 41.767 1.00 77.12 365 VAL A N 1
ATOM 2781 C CA . VAL A 1 365 ? -30.598 -10.929 42.388 1.00 77.12 365 VAL A CA 1
ATOM 2782 C C . VAL A 1 365 ? -30.182 -10.121 43.621 1.00 77.12 365 VAL A C 1
ATOM 2784 O O . VAL A 1 365 ? -30.207 -8.896 43.610 1.00 77.12 365 VAL A O 1
ATOM 2787 N N . LEU A 1 366 ? -29.758 -10.803 44.688 1.00 74.62 366 LEU A N 1
ATOM 2788 C CA . LEU A 1 366 ? -29.173 -10.144 45.860 1.00 74.62 366 LEU A CA 1
ATOM 2789 C C . LEU A 1 366 ? -27.762 -9.624 45.561 1.00 74.62 366 LEU A C 1
ATOM 2791 O O . LEU A 1 366 ? -26.928 -10.342 44.995 1.00 74.62 366 LEU A O 1
ATOM 2795 N N . VAL A 1 367 ? -27.461 -8.400 46.004 1.00 69.62 367 VAL A N 1
ATOM 2796 C CA . VAL A 1 367 ? -26.066 -8.005 46.234 1.00 69.62 367 VAL A CA 1
ATOM 2797 C C . VAL A 1 367 ? -25.499 -8.776 47.424 1.00 69.62 367 VAL A C 1
ATOM 2799 O O . VAL A 1 367 ? -26.245 -9.377 48.195 1.00 69.62 367 VAL A O 1
ATOM 2802 N N . ASP A 1 368 ? -24.171 -8.807 47.548 1.00 68.19 368 ASP A N 1
ATOM 2803 C CA . ASP A 1 368 ? -23.506 -9.457 48.680 1.00 68.19 368 ASP A CA 1
ATOM 2804 C C . ASP A 1 368 ? -24.141 -9.014 50.014 1.00 68.19 368 ASP A C 1
ATOM 2806 O O . ASP A 1 368 ? -24.414 -7.837 50.232 1.00 68.19 368 ASP A O 1
ATOM 2810 N N . SER A 1 369 ? -24.369 -9.960 50.923 1.00 61.44 369 SER A N 1
ATOM 2811 C CA . SER A 1 369 ? -24.824 -9.711 52.295 1.00 61.44 369 SER A CA 1
ATOM 2812 C C . SER A 1 369 ? -23.922 -8.762 53.105 1.00 61.44 369 SER A C 1
ATOM 2814 O O . SER A 1 369 ? -24.336 -8.282 54.157 1.00 61.44 369 SER A O 1
ATOM 2816 N N . SER A 1 370 ? -22.704 -8.478 52.629 1.00 62.62 370 SER A N 1
ATOM 2817 C CA . SER A 1 370 ? -21.787 -7.476 53.191 1.00 62.62 370 SER A CA 1
ATOM 2818 C C . SER A 1 370 ? -21.971 -6.053 52.628 1.00 62.62 370 SER A C 1
ATOM 2820 O O . SER A 1 370 ? -21.293 -5.120 53.063 1.00 62.62 370 SER A O 1
ATOM 2822 N N . ALA A 1 371 ? -22.863 -5.867 51.652 1.00 62.91 371 ALA A N 1
ATOM 2823 C CA . ALA A 1 371 ? -22.928 -4.655 50.850 1.00 62.91 371 ALA A CA 1
ATOM 2824 C C . ALA A 1 371 ? -23.571 -3.478 51.611 1.00 62.91 371 ALA A C 1
ATOM 2826 O O . ALA A 1 371 ? -24.661 -3.584 52.176 1.00 62.91 371 ALA A O 1
ATOM 2827 N N . THR A 1 372 ? -22.901 -2.325 51.613 1.00 71.25 372 THR A N 1
ATOM 2828 C CA . THR A 1 372 ? -23.353 -1.110 52.308 1.00 71.25 372 THR A CA 1
ATOM 2829 C C . THR A 1 372 ? -24.564 -0.469 51.626 1.00 71.25 372 THR A C 1
ATOM 2831 O O . THR A 1 372 ? -24.847 -0.729 50.455 1.00 71.25 372 THR A O 1
ATOM 2834 N N . PHE A 1 373 ? -25.295 0.392 52.336 1.00 72.25 373 PHE A N 1
ATOM 2835 C CA . PHE A 1 373 ? -26.368 1.193 51.737 1.00 72.25 373 PHE A CA 1
ATOM 2836 C C . PHE A 1 373 ? -25.862 1.950 50.497 1.00 72.25 373 PHE A C 1
ATOM 2838 O O . PHE A 1 373 ? -24.795 2.565 50.541 1.00 72.25 373 PHE A O 1
ATOM 2845 N N . GLY A 1 374 ? -26.605 1.881 49.388 1.00 63.00 374 GLY A N 1
ATOM 2846 C CA . GLY A 1 374 ? -26.233 2.526 48.124 1.00 63.00 374 GLY A CA 1
ATOM 2847 C C . GLY A 1 374 ? -25.197 1.773 47.278 1.00 63.00 374 GLY A C 1
ATOM 2848 O O . GLY A 1 374 ? -24.827 2.246 46.205 1.00 63.00 374 GLY A O 1
ATOM 2849 N N . SER A 1 375 ? -24.729 0.604 47.721 1.00 59.81 375 SER A N 1
ATOM 2850 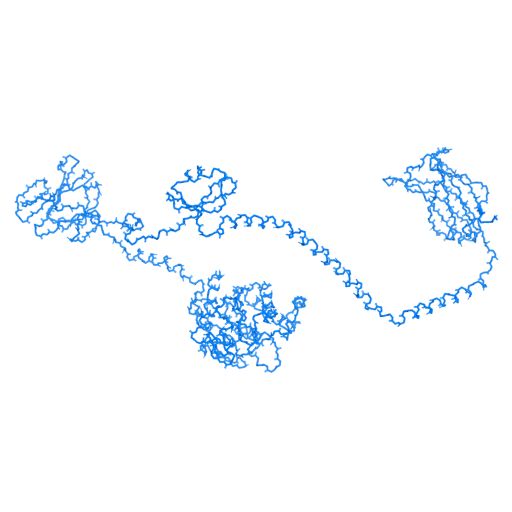C CA . SER A 1 375 ? -23.859 -0.252 46.909 1.00 59.81 375 SER A CA 1
ATOM 2851 C C . SER A 1 375 ? -24.614 -0.862 45.719 1.00 59.81 375 SER A C 1
ATOM 2853 O O . SER A 1 375 ? -25.789 -1.226 45.813 1.00 59.81 375 SER A O 1
ATOM 2855 N N . GLN A 1 376 ? -23.919 -0.967 44.585 1.00 62.38 376 GLN A N 1
ATOM 2856 C CA . GLN A 1 376 ? -24.414 -1.548 43.335 1.00 62.38 376 GLN A CA 1
ATOM 2857 C C . GLN A 1 376 ? -23.508 -2.713 42.932 1.00 62.38 376 GLN A C 1
ATOM 2859 O O . GLN A 1 376 ? -22.288 -2.637 43.098 1.00 62.38 376 GLN A O 1
ATOM 2864 N N . LYS A 1 377 ? -24.081 -3.781 42.369 1.00 58.75 377 LYS A N 1
ATOM 2865 C CA . LYS A 1 377 ? -23.308 -4.882 41.782 1.00 58.75 377 LYS A CA 1
ATOM 2866 C C . LYS A 1 377 ? -23.367 -4.801 40.262 1.00 58.75 377 LYS A C 1
ATOM 2868 O O . LYS A 1 377 ? -24.422 -4.980 39.669 1.00 58.75 377 LYS A O 1
ATOM 2873 N N . ILE A 1 378 ? -22.217 -4.586 39.630 1.00 58.12 378 ILE A N 1
ATOM 2874 C CA . ILE A 1 378 ? -22.085 -4.733 38.179 1.00 58.12 378 ILE A CA 1
ATOM 2875 C C . ILE A 1 378 ? -22.065 -6.232 37.872 1.00 58.12 378 ILE A C 1
ATOM 2877 O O . ILE A 1 378 ? -21.169 -6.949 38.321 1.00 58.12 378 ILE A O 1
ATOM 2881 N N . VAL A 1 379 ? -23.059 -6.712 37.127 1.00 59.25 379 VAL A N 1
ATOM 2882 C CA . VAL A 1 379 ? -23.086 -8.084 36.615 1.00 59.25 379 VAL A CA 1
ATOM 2883 C C . VAL A 1 379 ? -22.756 -8.023 35.133 1.00 59.25 379 VAL A C 1
ATOM 2885 O O . VAL A 1 379 ? -23.491 -7.418 34.365 1.00 59.25 379 VAL A O 1
ATOM 2888 N N . VAL A 1 380 ? -21.647 -8.648 34.741 1.00 57.41 380 VAL A N 1
ATOM 2889 C CA . VAL A 1 380 ? -21.349 -8.928 33.334 1.00 57.41 380 VAL A CA 1
ATOM 2890 C C . VAL A 1 380 ? -21.672 -10.398 33.115 1.00 57.41 380 VAL A C 1
ATOM 2892 O O . VAL A 1 380 ? -21.026 -11.270 33.703 1.00 57.41 380 VAL A O 1
ATOM 2895 N N . THR A 1 381 ? -22.704 -10.698 32.332 1.00 63.56 381 THR A N 1
ATOM 2896 C CA . THR A 1 381 ? -23.001 -12.087 31.970 1.00 63.56 381 THR A CA 1
ATOM 2897 C C . THR A 1 381 ? -21.890 -12.644 31.081 1.00 63.56 381 THR A C 1
ATOM 2899 O O . THR A 1 381 ? -21.201 -11.905 30.380 1.00 63.56 381 THR A O 1
ATOM 2902 N N . LYS A 1 382 ? -21.722 -13.972 31.068 1.00 57.97 382 LYS A N 1
ATOM 2903 C CA . LYS A 1 382 ? -20.766 -14.632 30.166 1.00 57.97 382 LYS A CA 1
ATOM 2904 C C . LYS A 1 382 ? -21.008 -14.237 28.701 1.00 57.97 382 LYS A C 1
ATOM 2906 O O . LYS A 1 382 ? -20.045 -13.959 28.005 1.00 57.97 382 LYS A O 1
ATOM 2911 N N . ALA A 1 383 ? -22.268 -14.127 28.277 1.00 64.56 383 ALA A N 1
ATOM 2912 C CA . ALA A 1 383 ? -22.630 -13.709 26.923 1.00 64.56 383 ALA A CA 1
ATOM 2913 C C . ALA A 1 383 ? -22.281 -12.234 26.638 1.00 64.56 383 ALA A C 1
ATOM 2915 O O . ALA A 1 383 ? -21.756 -11.927 25.573 1.00 64.56 383 ALA A O 1
ATOM 2916 N N . GLU A 1 384 ? -22.522 -11.318 27.584 1.00 62.44 384 GLU A N 1
ATOM 2917 C CA . GLU A 1 384 ? -22.112 -9.909 27.450 1.00 62.44 384 GLU A CA 1
ATOM 2918 C C . GLU A 1 384 ? -20.584 -9.780 27.408 1.00 62.44 384 GLU A C 1
ATOM 2920 O O . GLU A 1 384 ? -20.051 -9.056 26.572 1.00 62.44 384 GLU A O 1
ATOM 2925 N N . PHE A 1 385 ? -19.868 -10.544 28.238 1.00 60.91 385 PHE A N 1
ATOM 2926 C CA . PHE A 1 385 ? -18.408 -10.605 28.218 1.00 60.91 385 PHE A CA 1
ATOM 2927 C C . PHE A 1 385 ? -17.875 -11.176 26.896 1.00 60.91 385 PHE A C 1
ATOM 2929 O O . PHE A 1 385 ? -16.949 -10.624 26.308 1.00 60.91 385 PHE A O 1
ATOM 2936 N N . GLU A 1 386 ? -18.482 -12.252 26.394 1.00 62.50 386 GLU A N 1
ATOM 2937 C CA . GLU A 1 386 ? -18.134 -12.865 25.111 1.00 62.50 386 GLU A CA 1
ATOM 2938 C C . GLU A 1 386 ? -18.403 -11.917 23.934 1.00 62.50 386 GLU A C 1
ATOM 2940 O O . GLU A 1 386 ? -17.566 -11.823 23.039 1.00 62.50 386 GLU A O 1
ATOM 2945 N N . ASN A 1 387 ? -19.494 -11.147 23.959 1.00 62.97 387 ASN A N 1
ATOM 2946 C CA . ASN A 1 387 ? -19.796 -10.131 22.946 1.00 62.97 387 ASN A CA 1
ATOM 2947 C C . ASN A 1 387 ? -18.828 -8.938 23.003 1.00 62.97 387 ASN A C 1
ATOM 2949 O O . ASN A 1 387 ? -18.349 -8.485 21.963 1.00 62.97 387 ASN A O 1
ATOM 2953 N N . MET A 1 388 ? -18.474 -8.466 24.203 1.00 59.75 388 MET A N 1
ATOM 2954 C CA . MET A 1 388 ? -17.453 -7.425 24.384 1.00 59.75 388 MET A CA 1
ATOM 2955 C C . MET A 1 388 ? -16.077 -7.893 23.887 1.00 59.75 388 MET A C 1
ATOM 2957 O O . MET A 1 388 ? -15.342 -7.122 23.269 1.00 59.75 388 MET A O 1
ATOM 2961 N N . ILE A 1 389 ? -15.733 -9.168 24.100 1.00 57.78 389 ILE A N 1
ATOM 2962 C CA . ILE A 1 389 ? -14.538 -9.778 23.510 1.00 57.78 389 ILE A CA 1
ATOM 2963 C C . ILE A 1 389 ? -14.679 -9.878 21.990 1.00 57.78 389 ILE A C 1
ATOM 2965 O O . ILE A 1 389 ? -13.715 -9.574 21.294 1.00 57.78 389 ILE A O 1
ATOM 2969 N N . GLN A 1 390 ? -15.841 -10.249 21.448 1.00 53.25 390 GLN A N 1
ATOM 2970 C CA . GLN A 1 390 ? -16.033 -10.311 19.999 1.00 53.25 390 GLN A CA 1
ATOM 2971 C C . GLN A 1 390 ? -15.835 -8.955 19.316 1.00 53.25 390 GLN A C 1
ATOM 2973 O O . GLN A 1 390 ? -15.178 -8.922 18.284 1.00 53.25 390 GLN A O 1
ATOM 2978 N N . GLU A 1 391 ? -16.282 -7.829 19.877 1.00 49.88 391 GLU A N 1
ATOM 2979 C CA . GLU A 1 391 ? -15.997 -6.507 19.286 1.00 49.88 391 GLU A CA 1
ATOM 2980 C C . GLU A 1 391 ? -14.499 -6.150 19.297 1.00 49.88 391 GLU A C 1
ATOM 2982 O O . GLU A 1 391 ? -13.997 -5.488 18.382 1.00 49.88 391 GLU A O 1
ATOM 2987 N N . ILE A 1 392 ? -13.755 -6.627 20.299 1.00 47.00 392 ILE A N 1
ATOM 2988 C CA . ILE A 1 392 ? -12.293 -6.488 20.371 1.00 47.00 392 ILE A CA 1
ATOM 2989 C C . ILE A 1 392 ? -11.613 -7.432 19.364 1.00 47.00 392 ILE A C 1
ATOM 2991 O O . ILE A 1 392 ? -10.661 -7.038 18.690 1.00 47.00 392 ILE A O 1
ATOM 2995 N N . VAL A 1 393 ? -12.131 -8.652 19.200 1.00 46.41 393 VAL A N 1
ATOM 2996 C CA . VAL A 1 393 ? -11.607 -9.673 18.284 1.00 46.41 393 VAL A CA 1
ATOM 2997 C C . VAL A 1 393 ? -11.921 -9.343 16.821 1.00 46.41 393 VAL A C 1
ATOM 2999 O O . VAL A 1 393 ? -11.047 -9.507 15.974 1.00 46.41 393 VAL A O 1
ATOM 3002 N N . VAL A 1 394 ? -13.088 -8.776 16.504 1.00 46.59 394 VAL A N 1
ATOM 3003 C CA . VAL A 1 394 ? -13.459 -8.313 15.152 1.00 46.59 394 VAL A CA 1
ATOM 3004 C C . VAL A 1 394 ? -12.532 -7.185 14.677 1.00 46.59 394 VAL A C 1
ATOM 3006 O O . VAL A 1 394 ? -12.204 -7.129 13.494 1.00 46.59 394 VAL A O 1
ATOM 3009 N N . LYS A 1 395 ? -11.980 -6.362 15.584 1.00 48.41 395 LYS A N 1
ATOM 3010 C CA . LYS A 1 395 ? -10.893 -5.411 15.261 1.00 48.41 395 LYS A CA 1
ATOM 3011 C C . LYS A 1 395 ? -9.532 -6.073 14.994 1.00 48.41 395 LYS A C 1
ATOM 3013 O O . LYS A 1 395 ? -8.634 -5.420 14.470 1.00 48.41 395 LYS A O 1
ATOM 3018 N N . THR A 1 396 ? -9.376 -7.353 15.326 1.00 49.53 396 THR A N 1
ATOM 3019 C CA . THR A 1 396 ? -8.160 -8.156 15.093 1.00 49.53 396 THR A CA 1
ATOM 3020 C C . THR A 1 396 ? -8.333 -9.243 14.034 1.00 49.53 396 THR A C 1
ATOM 3022 O O . THR A 1 396 ? -7.369 -9.962 13.755 1.00 49.53 396 THR A O 1
ATOM 3025 N N . ASN A 1 397 ? -9.514 -9.343 13.408 1.00 53.47 397 ASN A N 1
ATOM 3026 C CA . ASN A 1 397 ? -9.741 -10.259 12.298 1.00 53.47 397 ASN A CA 1
ATOM 3027 C C . ASN A 1 397 ? -8.816 -9.843 11.153 1.00 53.47 397 ASN A C 1
ATOM 3029 O O . ASN A 1 397 ? -9.007 -8.829 10.477 1.00 53.47 397 ASN A O 1
ATOM 3033 N N . THR A 1 398 ? -7.732 -10.592 11.000 1.00 65.88 398 THR A N 1
ATOM 3034 C CA . THR A 1 398 ? -6.768 -10.357 9.940 1.00 65.88 398 THR A CA 1
ATOM 3035 C C . THR A 1 398 ? -7.488 -10.850 8.702 1.00 65.88 398 THR A C 1
ATOM 3037 O O . THR A 1 398 ? -7.736 -12.038 8.582 1.00 65.88 398 THR A O 1
ATOM 3040 N N . LYS A 1 399 ? -7.895 -9.953 7.797 1.00 85.00 399 LYS A N 1
ATOM 3041 C CA . LYS A 1 399 ? -8.567 -10.307 6.525 1.00 85.00 399 LYS A CA 1
ATOM 3042 C C . LYS A 1 399 ? -7.811 -11.387 5.724 1.00 85.00 399 LYS A C 1
ATOM 3044 O O . LYS A 1 399 ? -8.355 -12.023 4.834 1.00 85.00 399 LYS A O 1
ATOM 3049 N N . THR A 1 400 ? -6.543 -11.572 6.066 1.00 91.94 400 THR A N 1
ATOM 3050 C CA . THR A 1 400 ? -5.585 -12.547 5.563 1.00 91.94 400 THR A CA 1
ATOM 3051 C C . THR A 1 400 ? -5.660 -13.929 6.234 1.00 91.94 400 THR A C 1
ATOM 3053 O O . THR A 1 400 ? -4.970 -14.844 5.795 1.00 91.94 400 THR A O 1
ATOM 3056 N N . GLU A 1 401 ? -6.450 -14.103 7.297 1.00 91.62 401 GLU A N 1
ATOM 3057 C CA . GLU A 1 401 ? -6.545 -15.352 8.056 1.00 91.62 401 GLU A CA 1
ATOM 3058 C C . GLU A 1 401 ? -7.058 -16.488 7.163 1.00 91.62 401 GLU A C 1
ATOM 3060 O O . GLU A 1 401 ? -8.060 -16.352 6.463 1.00 91.62 401 GLU A O 1
ATOM 3065 N N . GLY A 1 402 ? -6.324 -17.604 7.136 1.00 91.06 402 GLY A N 1
ATOM 3066 C CA . GLY A 1 402 ? -6.648 -18.764 6.299 1.00 91.06 402 GLY A CA 1
ATOM 3067 C C . GLY A 1 402 ? -6.345 -18.611 4.801 1.00 91.06 402 GLY A C 1
ATOM 3068 O O . GLY A 1 402 ? -6.411 -19.605 4.082 1.00 91.06 402 GLY A O 1
ATOM 3069 N N . LYS A 1 403 ? -5.955 -17.420 4.326 1.00 95.44 403 LYS A N 1
ATOM 3070 C CA . LYS A 1 403 ? -5.589 -17.168 2.920 1.00 95.44 403 LYS A CA 1
ATOM 3071 C C . LYS A 1 403 ? -4.267 -17.839 2.537 1.00 95.44 403 LYS A C 1
ATOM 3073 O O . LYS A 1 403 ? -3.470 -18.203 3.411 1.00 95.44 403 LYS A O 1
ATOM 3078 N N . SER A 1 404 ? -4.009 -17.977 1.236 1.00 97.06 404 SER A N 1
ATOM 3079 C CA . SER A 1 404 ? -2.733 -18.470 0.714 1.00 97.06 404 SER A CA 1
ATOM 3080 C C . SER A 1 404 ? -1.764 -17.340 0.338 1.00 97.06 404 SER A C 1
ATOM 3082 O O . SER A 1 404 ? -2.130 -16.363 -0.315 1.00 97.06 404 SER A O 1
ATOM 3084 N N . LEU A 1 405 ? -0.499 -17.494 0.730 1.00 97.56 405 LEU A N 1
ATOM 3085 C CA . LEU A 1 405 ? 0.597 -16.576 0.422 1.00 97.56 405 LEU A CA 1
ATOM 3086 C C . LEU A 1 405 ? 1.606 -17.259 -0.506 1.00 97.56 405 LEU A C 1
ATOM 3088 O O . LEU A 1 405 ? 2.303 -18.186 -0.094 1.00 97.56 405 LEU A O 1
ATOM 3092 N N . LEU A 1 406 ? 1.707 -16.783 -1.741 1.00 98.56 406 LEU A N 1
ATOM 3093 C CA . LEU A 1 406 ? 2.655 -17.267 -2.743 1.00 98.56 406 LEU A CA 1
ATOM 3094 C C . LEU A 1 406 ? 3.789 -16.248 -2.908 1.00 98.56 406 LEU A C 1
ATOM 3096 O O . LEU A 1 406 ? 3.543 -15.062 -3.120 1.00 98.56 406 LEU A O 1
ATOM 3100 N N . ILE A 1 407 ? 5.037 -16.698 -2.773 1.00 98.69 407 ILE A N 1
ATOM 3101 C CA . ILE A 1 407 ? 6.207 -15.814 -2.701 1.00 98.69 407 ILE A CA 1
ATOM 3102 C C . ILE A 1 407 ? 7.248 -16.218 -3.734 1.00 98.69 407 ILE A C 1
ATOM 3104 O O . ILE A 1 407 ? 7.629 -17.383 -3.806 1.00 98.69 407 ILE A O 1
ATOM 3108 N N . PHE A 1 408 ? 7.766 -15.228 -4.453 1.00 98.69 408 PHE A N 1
ATOM 3109 C CA . PHE A 1 408 ? 8.907 -15.335 -5.358 1.00 98.69 408 PHE A CA 1
ATOM 3110 C C . PHE A 1 408 ? 10.002 -14.400 -4.858 1.00 98.69 408 PHE A C 1
ATOM 3112 O O . PHE A 1 408 ? 9.762 -13.202 -4.697 1.00 98.69 408 PHE A O 1
ATOM 3119 N N . ALA A 1 409 ? 11.182 -14.926 -4.543 1.00 98.00 409 ALA A N 1
ATOM 3120 C CA . ALA A 1 409 ? 12.192 -14.147 -3.833 1.00 98.00 409 ALA A CA 1
ATOM 3121 C C . ALA A 1 409 ? 13.626 -14.626 -4.081 1.00 98.00 409 ALA A C 1
ATOM 3123 O O . ALA A 1 409 ? 13.878 -15.645 -4.728 1.00 98.00 409 ALA A O 1
ATOM 3124 N N . ASP A 1 410 ? 14.572 -13.877 -3.524 1.00 97.56 410 ASP A N 1
ATOM 3125 C CA . ASP A 1 410 ? 15.976 -14.262 -3.423 1.00 97.56 410 ASP A CA 1
ATOM 3126 C C . ASP A 1 410 ? 16.348 -14.786 -2.022 1.00 97.56 410 ASP A C 1
ATOM 3128 O O . ASP A 1 410 ? 15.488 -15.200 -1.236 1.00 97.56 410 ASP A O 1
ATOM 3132 N N . SER A 1 411 ? 17.645 -14.783 -1.703 1.00 96.88 411 SER A N 1
ATOM 3133 C CA . SER A 1 411 ? 18.200 -15.222 -0.418 1.00 96.88 411 SER A CA 1
ATOM 3134 C C . SER A 1 411 ? 17.572 -14.520 0.791 1.00 96.88 411 SER A C 1
ATOM 3136 O O . SER A 1 411 ? 17.448 -15.119 1.863 1.00 96.88 411 SER A O 1
ATOM 3138 N N . THR A 1 412 ? 17.124 -13.272 0.630 1.00 96.81 412 THR A N 1
ATOM 3139 C CA . THR A 1 412 ? 16.533 -12.467 1.709 1.00 96.81 412 THR A CA 1
ATOM 3140 C C . THR A 1 412 ? 15.099 -12.879 2.047 1.00 96.81 412 THR A C 1
ATOM 3142 O O . THR A 1 412 ? 14.603 -12.563 3.131 1.00 96.81 412 THR A O 1
ATOM 3145 N N . GLY A 1 413 ? 14.437 -13.605 1.140 1.00 97.19 413 GLY A N 1
ATOM 3146 C CA . GLY A 1 413 ? 13.081 -14.122 1.306 1.00 97.19 413 GLY A CA 1
ATOM 3147 C C . GLY A 1 413 ? 12.980 -15.645 1.314 1.00 97.19 413 GLY A C 1
ATOM 3148 O O . GLY A 1 413 ? 11.891 -16.156 1.532 1.00 97.19 413 GLY A O 1
ATOM 3149 N N . GLN A 1 414 ? 14.062 -16.396 1.107 1.00 97.25 414 GLN A N 1
ATOM 3150 C CA . GLN A 1 414 ? 14.007 -17.858 1.033 1.00 97.25 414 GLN A CA 1
ATOM 3151 C C . GLN A 1 414 ? 13.636 -18.497 2.382 1.00 97.25 414 GLN A C 1
ATOM 3153 O O . GLN A 1 414 ? 14.357 -18.337 3.368 1.00 97.25 414 GLN A O 1
ATOM 3158 N N . THR A 1 415 ? 12.556 -19.283 2.407 1.00 97.00 415 THR A N 1
ATOM 3159 C CA . THR A 1 415 ? 12.194 -20.137 3.558 1.00 97.00 415 THR A CA 1
ATOM 3160 C C . THR A 1 415 ? 12.026 -21.610 3.200 1.00 97.00 415 THR A C 1
ATOM 3162 O O . THR A 1 415 ? 11.964 -22.439 4.105 1.00 97.00 415 THR A O 1
ATOM 3165 N N . ALA A 1 416 ? 11.960 -21.951 1.912 1.00 95.88 416 ALA A N 1
ATOM 3166 C CA . ALA A 1 416 ? 11.847 -23.324 1.434 1.00 95.88 416 ALA A CA 1
ATOM 3167 C C . ALA A 1 416 ? 13.174 -23.824 0.844 1.00 95.88 416 ALA A C 1
ATOM 3169 O O . ALA A 1 416 ? 13.983 -23.045 0.326 1.00 95.88 416 ALA A O 1
ATOM 3170 N N . ASN A 1 417 ? 13.383 -25.136 0.909 1.00 95.31 417 ASN A N 1
ATOM 3171 C CA . ASN A 1 417 ? 14.384 -25.829 0.116 1.00 95.31 417 ASN A CA 1
ATOM 3172 C C . ASN A 1 417 ? 13.740 -26.315 -1.183 1.00 95.31 417 ASN A C 1
ATOM 3174 O O . ASN A 1 417 ? 12.728 -27.014 -1.148 1.00 95.31 417 ASN A O 1
ATOM 3178 N N . ILE A 1 418 ? 14.324 -25.944 -2.317 1.00 93.88 418 ILE A N 1
ATOM 3179 C CA . ILE A 1 418 ? 13.812 -26.272 -3.648 1.00 93.88 418 ILE A CA 1
ATOM 3180 C C . ILE A 1 418 ? 14.968 -26.862 -4.437 1.00 93.88 418 ILE A C 1
ATOM 3182 O O . ILE A 1 418 ? 16.013 -26.207 -4.572 1.00 93.88 418 ILE A O 1
ATOM 3186 N N . ALA A 1 419 ? 14.780 -28.090 -4.921 1.00 92.94 419 ALA A N 1
ATOM 3187 C CA . ALA A 1 419 ? 15.752 -28.737 -5.792 1.00 92.94 419 ALA A CA 1
ATOM 3188 C C . ALA A 1 419 ? 15.957 -27.908 -7.063 1.00 92.94 419 ALA A C 1
ATOM 3190 O O . ALA A 1 419 ? 15.029 -27.258 -7.540 1.00 92.94 419 ALA A O 1
ATOM 3191 N N . ASP A 1 420 ? 17.173 -27.923 -7.605 1.00 90.88 420 ASP A N 1
ATOM 3192 C CA . ASP A 1 420 ? 17.569 -27.053 -8.722 1.00 90.88 420 ASP A CA 1
ATOM 3193 C C . ASP A 1 420 ? 16.775 -27.320 -10.016 1.00 90.88 420 ASP A C 1
ATOM 3195 O O . ASP A 1 420 ? 16.695 -26.454 -10.886 1.00 90.88 420 ASP A O 1
ATOM 3199 N N . ASP A 1 421 ? 16.160 -28.499 -10.115 1.00 88.88 421 ASP A N 1
ATOM 3200 C CA . ASP A 1 421 ? 15.262 -28.943 -11.184 1.00 88.88 421 ASP A CA 1
ATOM 3201 C C . ASP A 1 421 ? 13.766 -28.819 -10.822 1.00 88.88 421 ASP A C 1
ATOM 3203 O O . ASP A 1 421 ? 12.906 -29.300 -11.556 1.00 88.88 421 ASP A O 1
ATOM 3207 N N . PHE A 1 422 ? 13.446 -28.204 -9.679 1.00 91.62 422 PHE A N 1
ATOM 3208 C CA . PHE A 1 422 ? 12.104 -28.099 -9.099 1.00 91.62 422 PHE A CA 1
ATOM 3209 C C . PHE A 1 422 ? 11.401 -29.438 -8.799 1.00 91.62 422 PHE A C 1
ATOM 3211 O O . PHE A 1 422 ? 10.185 -29.458 -8.565 1.00 91.62 422 PHE A O 1
ATOM 3218 N N . SER A 1 423 ? 12.135 -30.556 -8.748 1.00 91.94 423 SER A N 1
ATOM 3219 C CA . SER A 1 423 ? 11.579 -31.883 -8.430 1.00 91.94 423 SER A CA 1
ATOM 3220 C C . SER A 1 423 ? 11.037 -31.992 -7.001 1.00 91.94 423 SER A C 1
ATOM 3222 O O . SER A 1 423 ? 10.147 -32.798 -6.731 1.00 91.94 423 SER A O 1
ATOM 3224 N N . SER A 1 424 ? 11.534 -31.159 -6.081 1.00 92.19 424 SER A N 1
ATOM 3225 C CA . SER A 1 424 ? 11.088 -31.112 -4.688 1.00 92.19 424 SER A CA 1
ATOM 3226 C C . SER A 1 424 ? 10.969 -29.683 -4.165 1.00 92.19 424 SER A C 1
ATOM 3228 O O . SER A 1 424 ? 11.684 -28.775 -4.594 1.00 92.19 424 SER A O 1
ATOM 3230 N N . HIS A 1 425 ? 10.039 -29.503 -3.227 1.00 93.25 425 HIS A N 1
ATOM 3231 C CA . HIS A 1 425 ? 9.754 -28.248 -2.538 1.00 93.25 425 HIS A CA 1
ATOM 3232 C C . HIS A 1 425 ? 9.433 -28.569 -1.074 1.00 93.25 425 HIS A C 1
ATOM 3234 O O . HIS A 1 425 ? 8.484 -29.302 -0.797 1.00 93.25 425 HIS A O 1
ATOM 3240 N N . VAL A 1 426 ? 10.275 -28.091 -0.156 1.00 92.38 426 VAL A N 1
ATOM 3241 C CA . VAL A 1 426 ? 10.181 -28.365 1.285 1.00 92.38 426 VAL A CA 1
ATOM 3242 C C . VAL A 1 426 ? 10.185 -27.046 2.048 1.00 92.38 426 VAL A C 1
ATOM 3244 O O . VAL A 1 426 ? 11.217 -26.384 2.153 1.00 92.38 426 VAL A O 1
ATOM 3247 N N . ASP A 1 427 ? 9.035 -26.663 2.594 1.00 88.69 427 ASP A N 1
ATOM 3248 C CA . ASP A 1 427 ? 8.900 -25.463 3.421 1.00 88.69 427 ASP A CA 1
ATOM 3249 C C . ASP A 1 427 ? 9.613 -25.580 4.779 1.00 88.69 427 ASP A C 1
ATOM 3251 O O . ASP A 1 427 ? 9.901 -26.668 5.272 1.00 88.69 427 ASP A O 1
ATOM 3255 N N . GLY A 1 428 ? 9.876 -24.432 5.412 1.00 87.00 428 GLY A N 1
ATOM 3256 C CA . GLY A 1 428 ? 10.436 -24.366 6.769 1.00 87.00 428 GLY A CA 1
ATOM 3257 C C . GLY A 1 428 ? 11.933 -24.677 6.864 1.00 87.00 428 GLY A C 1
ATOM 3258 O O . GLY A 1 428 ? 12.445 -24.875 7.960 1.00 87.00 428 GLY A O 1
ATOM 3259 N N . TRP A 1 429 ? 12.646 -24.696 5.736 1.00 92.38 429 TRP A N 1
ATOM 3260 C CA . TRP A 1 429 ? 14.084 -24.960 5.677 1.00 92.38 429 TRP A CA 1
ATOM 3261 C C . TRP A 1 429 ? 14.942 -23.833 6.266 1.00 92.38 429 TRP A C 1
ATOM 3263 O O . TRP A 1 429 ? 15.980 -24.083 6.875 1.00 92.38 429 TRP A O 1
ATOM 3273 N N . LYS A 1 430 ? 14.512 -22.581 6.083 1.00 92.75 430 LYS A N 1
ATOM 3274 C CA . LYS A 1 430 ? 15.169 -21.385 6.626 1.00 92.75 430 LYS A CA 1
ATOM 3275 C C . LYS A 1 430 ? 14.143 -20.459 7.258 1.00 92.75 430 LYS A C 1
ATOM 3277 O O . LYS A 1 430 ? 13.018 -20.334 6.774 1.00 92.75 430 LYS A O 1
ATOM 3282 N N . THR A 1 431 ? 14.573 -19.742 8.288 1.00 95.19 431 THR A N 1
ATOM 3283 C CA . THR A 1 431 ? 13.802 -18.639 8.864 1.00 95.19 431 THR A CA 1
ATOM 3284 C C . THR A 1 431 ? 14.188 -17.337 8.177 1.00 95.19 431 THR A C 1
ATOM 3286 O O . THR A 1 431 ? 15.354 -16.942 8.205 1.00 95.19 431 THR A O 1
ATOM 3289 N N . ASN A 1 432 ? 13.205 -16.660 7.591 1.00 97.69 432 ASN A N 1
ATOM 3290 C CA . ASN A 1 432 ? 13.321 -15.331 6.984 1.00 97.69 432 ASN A CA 1
ATOM 3291 C C . ASN A 1 432 ? 12.023 -14.546 7.226 1.00 97.69 432 ASN A C 1
ATOM 3293 O O . ASN A 1 432 ? 11.123 -15.031 7.915 1.00 97.69 432 ASN A O 1
ATOM 3297 N N . TRP A 1 433 ? 11.909 -13.334 6.672 1.00 97.75 433 TRP A N 1
ATOM 3298 C CA . TRP A 1 433 ? 10.718 -12.497 6.857 1.00 97.75 433 TRP A CA 1
ATOM 3299 C C . TRP A 1 433 ? 9.380 -13.219 6.587 1.00 97.75 433 TRP A C 1
ATOM 3301 O O . TRP A 1 433 ? 8.455 -13.005 7.377 1.00 97.75 433 TRP A O 1
ATOM 3311 N N . PRO A 1 434 ? 9.252 -14.132 5.593 1.00 97.94 434 PRO A N 1
ATOM 3312 C CA . PRO A 1 434 ? 7.978 -14.799 5.343 1.00 97.94 434 PRO A CA 1
ATOM 3313 C C . PRO A 1 434 ? 7.507 -15.681 6.492 1.00 97.94 434 PRO A C 1
ATOM 3315 O O . PRO A 1 434 ? 6.304 -15.805 6.697 1.00 97.94 434 PRO A O 1
ATOM 3318 N N . THR A 1 435 ? 8.434 -16.263 7.263 1.00 96.12 435 THR A N 1
ATOM 3319 C CA . THR A 1 435 ? 8.112 -17.087 8.435 1.00 96.12 435 THR A CA 1
ATOM 3320 C C . THR A 1 435 ? 7.309 -16.274 9.449 1.00 96.12 435 THR A C 1
ATOM 3322 O O . THR A 1 435 ? 6.222 -16.681 9.851 1.00 96.12 435 THR A O 1
ATOM 3325 N N . PHE A 1 436 ? 7.804 -15.084 9.795 1.00 96.00 436 PHE A N 1
ATOM 3326 C CA . PHE A 1 436 ? 7.163 -14.194 10.763 1.00 96.00 436 PHE A CA 1
ATOM 3327 C C . PHE A 1 436 ? 5.905 -13.531 10.191 1.00 96.00 436 PHE A C 1
ATOM 3329 O O . PHE A 1 436 ? 4.907 -13.384 10.892 1.00 96.00 436 PHE A O 1
ATOM 3336 N N . THR A 1 437 ? 5.920 -13.152 8.908 1.00 95.62 437 THR A N 1
ATOM 3337 C CA . THR A 1 437 ? 4.745 -12.569 8.245 1.00 95.62 437 THR A CA 1
ATOM 3338 C C . THR A 1 437 ? 3.592 -13.567 8.157 1.00 95.62 437 THR A C 1
ATOM 3340 O O . THR A 1 437 ? 2.453 -13.177 8.402 1.00 95.62 437 THR A O 1
ATOM 3343 N N . LYS A 1 438 ? 3.866 -14.851 7.882 1.00 94.31 438 LYS A N 1
ATOM 3344 C CA . LYS A 1 438 ? 2.852 -15.917 7.885 1.00 94.31 438 LYS A CA 1
ATOM 3345 C C . LYS A 1 438 ? 2.128 -15.982 9.228 1.00 94.31 438 LYS A C 1
ATOM 3347 O O . LYS A 1 438 ? 0.901 -15.973 9.257 1.00 94.31 438 LYS A O 1
ATOM 3352 N N . GLU A 1 439 ? 2.890 -16.024 10.318 1.00 93.19 439 GLU A N 1
ATOM 3353 C CA . GLU A 1 439 ? 2.360 -16.093 11.680 1.00 93.19 439 GLU A CA 1
ATOM 3354 C C . GLU A 1 439 ? 1.555 -14.832 12.029 1.00 93.19 439 GLU A C 1
ATOM 3356 O O . GLU A 1 439 ? 0.393 -14.921 12.419 1.00 93.19 439 GLU A O 1
ATOM 3361 N N . ALA A 1 440 ? 2.123 -13.645 11.796 1.00 91.50 440 ALA A N 1
ATOM 3362 C CA . ALA A 1 440 ? 1.495 -12.375 12.154 1.00 91.50 440 ALA A CA 1
ATOM 3363 C C . ALA A 1 440 ? 0.226 -12.051 11.341 1.00 91.50 440 ALA A C 1
ATOM 3365 O O . ALA A 1 440 ? -0.631 -11.292 11.804 1.00 91.50 440 ALA A O 1
ATOM 3366 N N . LEU A 1 441 ? 0.115 -12.574 10.119 1.00 93.12 441 LEU A N 1
ATOM 3367 C CA . LEU A 1 441 ? -1.061 -12.428 9.256 1.00 93.12 441 LEU A CA 1
ATOM 3368 C C . LEU A 1 441 ? -2.020 -13.623 9.333 1.00 93.12 441 LEU A C 1
ATOM 3370 O O . LEU A 1 441 ? -3.045 -13.604 8.651 1.00 93.12 441 LEU A O 1
ATOM 3374 N N . LYS A 1 442 ? -1.696 -14.646 10.135 1.00 92.81 442 LYS A N 1
ATOM 3375 C CA . LYS A 1 442 ? -2.447 -15.905 10.246 1.00 92.81 442 LYS A CA 1
ATOM 3376 C C . LYS A 1 442 ? -2.729 -16.581 8.894 1.00 92.81 442 LYS A C 1
ATOM 3378 O O . LYS A 1 442 ? -3.800 -17.140 8.663 1.00 92.81 442 LYS A O 1
ATOM 3383 N N . ILE A 1 443 ? -1.759 -16.519 7.988 1.00 94.62 443 ILE A N 1
ATOM 3384 C CA . ILE A 1 443 ? -1.843 -17.134 6.659 1.00 94.62 443 ILE A CA 1
ATOM 3385 C C . ILE A 1 443 ? -2.005 -18.651 6.808 1.00 94.62 443 ILE A C 1
ATOM 3387 O O . ILE A 1 443 ? -1.210 -19.299 7.496 1.00 94.62 443 ILE A O 1
ATOM 3391 N N . GLY A 1 444 ? -2.999 -19.222 6.124 1.00 93.25 444 GLY A N 1
ATOM 3392 C CA . GLY A 1 444 ? -3.301 -20.653 6.189 1.00 93.25 444 GLY A CA 1
ATOM 3393 C C . GLY A 1 444 ? -2.252 -21.506 5.474 1.00 93.25 444 GLY A C 1
ATOM 3394 O O . GLY A 1 444 ? -1.727 -22.465 6.039 1.00 93.25 444 GLY A O 1
ATOM 3395 N N . ALA A 1 445 ? -1.889 -21.119 4.250 1.00 93.56 445 ALA A N 1
ATOM 3396 C CA . ALA A 1 445 ? -0.902 -21.823 3.434 1.00 93.56 445 ALA A CA 1
ATOM 3397 C C . ALA A 1 445 ? 0.141 -20.853 2.875 1.00 93.56 445 ALA A C 1
ATOM 3399 O O . ALA A 1 445 ? -0.204 -19.788 2.373 1.00 93.56 445 ALA A O 1
ATOM 3400 N N . ILE A 1 446 ? 1.418 -21.229 2.934 1.00 94.81 446 ILE A N 1
ATOM 3401 C CA . ILE A 1 446 ? 2.506 -20.475 2.305 1.00 94.81 446 ILE A CA 1
ATOM 3402 C C . ILE A 1 446 ? 3.163 -21.356 1.248 1.00 94.81 446 ILE A C 1
ATOM 3404 O O . ILE A 1 446 ? 3.397 -22.530 1.504 1.00 94.81 446 ILE A O 1
ATOM 3408 N N . TRP A 1 447 ? 3.460 -20.785 0.086 1.00 96.75 447 TRP A N 1
ATOM 3409 C CA . TRP A 1 447 ? 4.243 -21.421 -0.968 1.00 96.75 447 TRP A CA 1
ATOM 3410 C C . TRP A 1 447 ? 5.385 -20.481 -1.324 1.00 96.75 447 TRP A C 1
ATOM 3412 O O . TRP A 1 447 ? 5.188 -19.489 -2.024 1.00 96.75 447 TRP A O 1
ATOM 3422 N N . ASN A 1 448 ? 6.576 -20.743 -0.793 1.00 97.75 448 ASN A N 1
ATOM 3423 C CA . ASN A 1 448 ? 7.721 -19.868 -1.013 1.00 97.75 448 ASN A CA 1
ATOM 3424 C C . ASN A 1 448 ? 8.681 -20.477 -2.029 1.00 97.75 448 ASN A C 1
ATOM 3426 O O . ASN A 1 448 ? 9.235 -21.545 -1.790 1.00 97.75 448 ASN A O 1
ATOM 3430 N N . TYR A 1 449 ? 8.884 -19.785 -3.143 1.00 97.62 449 TYR A N 1
ATOM 3431 C CA . TYR A 1 449 ? 9.774 -20.193 -4.221 1.00 97.62 449 TYR A CA 1
ATOM 3432 C C . TYR A 1 449 ? 11.167 -19.559 -4.160 1.00 97.62 449 TYR A C 1
ATOM 3434 O O . TYR A 1 449 ? 11.985 -19.781 -5.050 1.00 97.62 449 TYR A O 1
ATOM 3442 N N . GLY A 1 450 ? 11.450 -18.782 -3.112 1.00 97.06 450 GLY A N 1
ATOM 3443 C CA . GLY A 1 450 ? 12.685 -18.029 -2.994 1.00 97.06 450 GLY A CA 1
ATOM 3444 C C . GLY A 1 450 ? 13.938 -18.902 -3.047 1.00 97.06 450 GLY A C 1
ATOM 3445 O O . GLY A 1 450 ? 13.994 -19.965 -2.426 1.00 97.06 450 GLY A O 1
ATOM 3446 N N . LYS A 1 451 ? 14.965 -18.432 -3.759 1.00 96.69 451 LYS A N 1
ATOM 3447 C CA . LYS A 1 451 ? 16.239 -19.144 -3.934 1.00 96.69 451 LYS A CA 1
ATOM 3448 C C . LYS A 1 451 ? 17.411 -18.193 -3.746 1.00 96.69 451 LYS A C 1
ATOM 3450 O O . LYS A 1 451 ? 17.416 -17.078 -4.264 1.00 96.69 451 LYS A O 1
ATOM 3455 N N . ASP A 1 452 ? 18.422 -18.654 -3.023 1.00 95.00 452 ASP A N 1
ATOM 3456 C CA . ASP A 1 452 ? 19.684 -17.940 -2.871 1.00 95.00 452 ASP A CA 1
ATOM 3457 C C . ASP A 1 452 ? 20.265 -17.498 -4.226 1.00 95.00 452 ASP A C 1
ATOM 3459 O O . ASP A 1 452 ? 20.297 -18.282 -5.173 1.00 95.00 452 ASP A O 1
ATOM 3463 N N . GLY A 1 453 ? 20.662 -16.228 -4.343 1.00 95.44 453 GLY A N 1
ATOM 3464 C CA . GLY A 1 453 ? 21.179 -15.643 -5.588 1.00 95.44 453 GLY A CA 1
ATOM 3465 C C . GLY A 1 453 ? 20.144 -15.355 -6.687 1.00 95.44 453 GLY A C 1
ATOM 3466 O O . GLY A 1 453 ? 20.538 -14.955 -7.784 1.00 95.44 453 GLY A O 1
ATOM 3467 N N . ALA A 1 454 ? 18.841 -15.529 -6.433 1.00 97.25 454 ALA A N 1
ATOM 3468 C CA . ALA A 1 454 ? 17.822 -15.279 -7.451 1.00 97.25 454 ALA A CA 1
ATOM 3469 C C . ALA A 1 454 ? 17.708 -13.801 -7.858 1.00 97.25 454 ALA A C 1
ATOM 3471 O O . ALA A 1 454 ? 17.986 -12.899 -7.066 1.00 97.25 454 ALA A O 1
ATOM 3472 N N . GLY A 1 455 ? 17.274 -13.563 -9.093 1.00 96.38 455 GLY A N 1
ATOM 3473 C CA . GLY A 1 455 ? 16.993 -12.234 -9.629 1.00 96.38 455 GLY A CA 1
ATOM 3474 C C . GLY A 1 455 ? 15.994 -12.285 -10.782 1.00 96.38 455 GLY A C 1
ATOM 3475 O O . GLY A 1 455 ? 15.631 -13.360 -11.270 1.00 96.38 455 GLY A O 1
ATOM 3476 N N . TYR A 1 456 ? 15.543 -11.113 -11.219 1.00 97.38 456 TYR A N 1
ATOM 3477 C CA . TYR A 1 456 ? 14.642 -10.987 -12.363 1.00 97.38 456 TYR A CA 1
ATOM 3478 C C . TYR A 1 456 ? 15.316 -11.420 -13.668 1.00 97.38 456 TYR A C 1
ATOM 3480 O O . TYR A 1 456 ? 14.724 -12.165 -14.446 1.00 97.38 456 TYR A O 1
ATOM 3488 N N . LYS A 1 457 ? 16.545 -10.954 -13.908 1.00 95.38 457 LYS A N 1
ATOM 3489 C CA . LYS A 1 457 ? 17.289 -11.166 -15.147 1.00 95.38 457 LYS A CA 1
ATOM 3490 C C . LYS A 1 457 ? 17.731 -12.616 -15.287 1.00 95.38 457 LYS A C 1
ATOM 3492 O O . LYS A 1 457 ? 18.461 -13.152 -14.448 1.00 95.38 457 LYS A O 1
ATOM 3497 N N . GLU A 1 458 ? 17.391 -13.199 -16.427 1.00 93.94 458 GLU A N 1
ATOM 3498 C CA . GLU A 1 458 ? 17.954 -14.463 -16.882 1.00 93.94 458 GLU A CA 1
ATOM 3499 C C . GLU A 1 458 ? 19.393 -14.208 -17.347 1.00 93.94 458 GLU A C 1
ATOM 3501 O O . GLU A 1 458 ? 19.644 -13.448 -18.283 1.00 93.94 458 GLU A O 1
ATOM 3506 N N . ARG A 1 459 ? 20.361 -14.798 -16.640 1.00 90.69 459 ARG A N 1
ATOM 3507 C CA . ARG A 1 459 ? 21.796 -14.647 -16.914 1.00 90.69 459 ARG A CA 1
ATOM 3508 C C . ARG A 1 459 ? 22.466 -16.014 -17.024 1.00 90.69 459 ARG A C 1
ATOM 3510 O O . ARG A 1 459 ? 22.106 -16.912 -16.254 1.00 90.69 459 ARG A O 1
ATOM 3517 N N . PRO A 1 460 ? 23.456 -16.171 -17.921 1.00 89.19 460 PRO A N 1
ATOM 3518 C CA . PRO A 1 460 ? 24.275 -17.376 -17.976 1.00 89.19 460 PRO A CA 1
ATOM 3519 C C . PRO A 1 460 ? 24.940 -17.671 -16.625 1.00 89.19 460 PRO A C 1
ATOM 3521 O O . PRO A 1 460 ? 25.350 -16.753 -15.918 1.00 89.19 460 PRO A O 1
ATOM 3524 N N . GLY A 1 461 ? 25.061 -18.954 -16.282 1.00 89.25 461 GLY A N 1
ATOM 3525 C CA . GLY A 1 461 ? 25.740 -19.410 -15.062 1.00 89.25 461 GLY A CA 1
ATOM 3526 C C . GLY A 1 461 ? 24.881 -19.436 -13.793 1.00 89.25 461 GLY A C 1
ATOM 3527 O O . GLY A 1 461 ? 25.370 -19.879 -12.759 1.00 89.25 461 GLY A O 1
ATOM 3528 N N . LEU A 1 462 ? 23.617 -19.008 -13.857 1.00 91.69 462 LEU A N 1
ATOM 3529 C CA . LEU A 1 462 ? 22.656 -19.169 -12.763 1.00 91.69 462 LEU A CA 1
ATOM 3530 C C . LEU A 1 462 ? 21.862 -20.476 -12.908 1.00 91.69 462 LEU A C 1
ATOM 3532 O O . LEU A 1 462 ? 21.587 -20.934 -14.018 1.00 91.69 462 LEU A O 1
ATOM 3536 N N . LEU A 1 463 ? 21.461 -21.049 -11.776 1.00 94.00 463 LEU A N 1
ATOM 3537 C CA . LEU A 1 463 ? 20.547 -22.189 -11.710 1.00 94.00 463 LEU A CA 1
ATOM 3538 C C . LEU A 1 463 ? 19.157 -21.782 -12.206 1.00 94.00 463 LEU A C 1
ATOM 3540 O O . LEU A 1 463 ? 18.718 -20.653 -11.989 1.00 94.00 463 LEU A O 1
ATOM 3544 N N . GLN A 1 464 ? 18.402 -22.725 -12.774 1.00 91.75 464 GLN A N 1
ATOM 3545 C CA . GLN A 1 464 ? 17.040 -22.445 -13.244 1.00 91.75 464 GLN A CA 1
ATOM 3546 C C . GLN A 1 464 ? 16.134 -21.913 -12.125 1.00 91.75 464 GLN A C 1
ATOM 3548 O O . GLN A 1 464 ? 15.328 -21.022 -12.371 1.00 91.75 464 GLN A O 1
ATOM 3553 N N . THR A 1 465 ? 16.312 -22.382 -10.888 1.00 94.50 465 THR A N 1
ATOM 3554 C CA . THR A 1 465 ? 15.603 -21.884 -9.694 1.00 94.50 465 THR A CA 1
ATOM 3555 C C . THR A 1 465 ? 15.944 -20.448 -9.290 1.00 94.50 465 THR A C 1
ATOM 3557 O O . THR A 1 465 ? 15.212 -19.837 -8.513 1.00 94.50 465 THR A O 1
ATOM 3560 N N . GLN A 1 466 ? 17.060 -19.899 -9.780 1.00 96.81 466 GLN A N 1
ATOM 3561 C CA . GLN A 1 466 ? 17.480 -18.522 -9.499 1.00 96.81 466 GLN A CA 1
ATOM 3562 C C . GLN A 1 466 ? 16.840 -17.506 -10.455 1.00 96.81 466 GLN A C 1
ATOM 3564 O O . GLN A 1 466 ? 16.930 -16.304 -10.220 1.00 96.81 466 GLN A O 1
ATOM 3569 N N . TRP A 1 467 ? 16.163 -17.949 -11.513 1.00 96.94 467 TRP A N 1
ATOM 3570 C CA . TRP A 1 467 ? 15.379 -17.047 -12.349 1.00 96.94 467 TRP A CA 1
ATOM 3571 C C . TRP A 1 467 ? 13.960 -16.946 -11.800 1.00 96.94 467 TRP A C 1
ATOM 3573 O O . TRP A 1 467 ? 13.234 -17.941 -11.736 1.00 96.94 467 TRP A O 1
ATOM 3583 N N . ILE A 1 468 ? 13.536 -15.733 -11.437 1.00 98.06 468 ILE A N 1
ATOM 3584 C CA . ILE A 1 468 ? 12.172 -15.481 -10.938 1.00 98.06 468 ILE A CA 1
ATOM 3585 C C . ILE A 1 468 ? 11.121 -15.919 -11.966 1.00 98.06 468 ILE A C 1
ATOM 3587 O O . ILE A 1 468 ? 10.063 -16.430 -11.605 1.00 98.06 468 ILE A O 1
ATOM 3591 N N . THR A 1 469 ? 11.446 -15.815 -13.255 1.00 97.75 469 THR A N 1
ATOM 3592 C CA . THR A 1 469 ? 10.620 -16.303 -14.364 1.00 97.75 469 THR A CA 1
ATOM 3593 C C . THR A 1 469 ? 10.309 -17.798 -14.227 1.00 97.75 469 THR A C 1
ATOM 3595 O O . THR A 1 469 ? 9.160 -18.205 -14.385 1.00 97.75 469 THR A O 1
ATOM 3598 N N . ASN A 1 470 ? 11.294 -18.621 -13.862 1.00 97.50 470 ASN A N 1
ATOM 3599 C CA . ASN A 1 470 ? 11.121 -20.058 -13.656 1.00 97.50 470 ASN A CA 1
ATOM 3600 C C . ASN A 1 470 ? 10.457 -20.394 -12.325 1.00 97.50 470 ASN A C 1
ATOM 3602 O O . ASN A 1 470 ? 9.646 -21.315 -12.288 1.00 97.50 470 ASN A O 1
ATOM 3606 N N . GLN A 1 471 ? 10.730 -19.633 -11.262 1.00 98.19 471 GLN A N 1
ATOM 3607 C CA . GLN A 1 471 ? 9.980 -19.775 -10.013 1.00 98.19 471 GLN A CA 1
ATOM 3608 C C . GLN A 1 471 ? 8.469 -19.596 -10.261 1.00 98.19 471 GLN A C 1
ATOM 3610 O O . GLN A 1 471 ? 7.662 -20.411 -9.818 1.00 98.19 471 GLN A O 1
ATOM 3615 N N . ILE A 1 472 ? 8.091 -18.574 -11.040 1.00 98.62 472 ILE A N 1
ATOM 3616 C CA . ILE A 1 472 ? 6.700 -18.310 -11.437 1.00 98.62 472 ILE A CA 1
ATOM 3617 C C . ILE A 1 472 ? 6.141 -19.444 -12.304 1.00 98.62 472 ILE A C 1
ATOM 3619 O O . ILE A 1 472 ? 5.040 -19.924 -12.032 1.00 98.62 472 ILE A O 1
ATOM 3623 N N . ARG A 1 473 ? 6.885 -19.898 -13.326 1.00 97.88 473 ARG A N 1
ATOM 3624 C CA . ARG A 1 473 ? 6.458 -21.017 -14.190 1.00 97.88 473 ARG A CA 1
ATOM 3625 C C . ARG A 1 473 ? 6.179 -22.279 -13.385 1.00 97.88 473 ARG A C 1
ATOM 3627 O O . ARG A 1 473 ? 5.162 -22.920 -13.627 1.00 97.88 473 ARG A O 1
ATOM 3634 N N . ASP A 1 474 ? 7.046 -22.614 -12.434 1.00 98.00 474 ASP A N 1
ATOM 3635 C CA . ASP A 1 474 ? 6.879 -23.814 -11.617 1.00 98.00 474 ASP A CA 1
ATOM 3636 C C . ASP A 1 474 ? 5.681 -23.713 -10.662 1.00 98.00 474 ASP A C 1
ATOM 3638 O O . ASP A 1 474 ? 4.912 -24.661 -10.514 1.00 98.00 474 ASP A O 1
ATOM 3642 N N . ALA A 1 475 ? 5.463 -22.547 -10.048 1.00 98.00 475 ALA A N 1
ATOM 3643 C CA . ALA A 1 475 ? 4.281 -22.332 -9.218 1.00 98.00 475 ALA A CA 1
ATOM 3644 C C . ALA A 1 475 ? 2.975 -22.480 -10.019 1.00 98.00 475 ALA A C 1
ATOM 3646 O O . ALA A 1 475 ? 2.023 -23.098 -9.541 1.00 98.00 475 ALA A O 1
ATOM 3647 N N . ILE A 1 476 ? 2.940 -21.943 -11.243 1.00 98.38 476 ILE A N 1
ATOM 3648 C CA . ILE A 1 476 ? 1.787 -22.059 -12.145 1.00 98.38 476 ILE A CA 1
ATOM 3649 C C . ILE A 1 476 ? 1.597 -23.510 -12.598 1.00 98.38 476 ILE A C 1
ATOM 3651 O O . ILE A 1 476 ? 0.486 -24.025 -12.508 1.00 98.38 476 ILE A O 1
ATOM 3655 N N . SER A 1 477 ? 2.659 -24.200 -13.030 1.00 97.44 477 SER A N 1
ATOM 3656 C CA . SER A 1 477 ? 2.560 -25.589 -13.506 1.00 97.44 477 SER A CA 1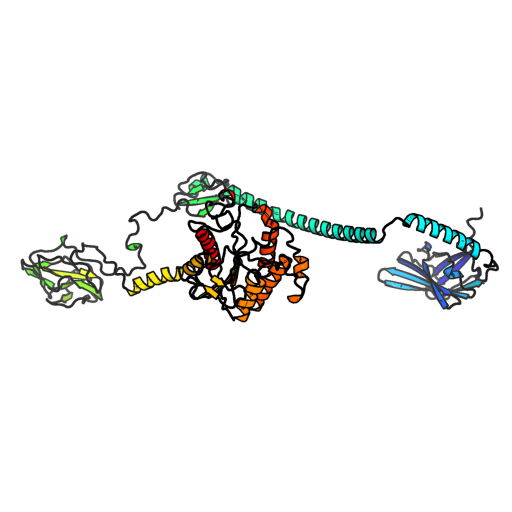
ATOM 3657 C C . SER A 1 477 ? 2.065 -26.549 -12.419 1.00 97.44 477 SER A C 1
ATOM 3659 O O . SER A 1 477 ? 1.368 -27.519 -12.715 1.00 97.44 477 SER A O 1
ATOM 3661 N N . LYS A 1 478 ? 2.373 -26.249 -11.152 1.00 95.94 478 LYS A N 1
ATOM 3662 C CA . LYS A 1 478 ? 1.910 -26.991 -9.973 1.00 95.94 478 LYS A CA 1
ATOM 3663 C C . LYS A 1 478 ? 0.579 -26.482 -9.394 1.00 95.94 478 LYS A C 1
ATOM 3665 O O . LYS A 1 478 ? 0.191 -26.945 -8.322 1.00 95.94 478 LYS A O 1
ATOM 3670 N N . ASN A 1 479 ? -0.115 -25.553 -10.061 1.00 96.31 479 ASN A N 1
ATOM 3671 C CA . ASN A 1 479 ? -1.388 -24.961 -9.619 1.00 96.31 479 ASN A CA 1
ATOM 3672 C C . ASN A 1 479 ? -1.354 -24.450 -8.165 1.00 96.31 479 ASN A C 1
ATOM 3674 O O . ASN A 1 479 ? -2.259 -24.719 -7.371 1.00 96.31 479 ASN A O 1
ATOM 3678 N N . ARG A 1 480 ? -0.281 -23.752 -7.773 1.00 96.81 480 ARG A N 1
ATOM 3679 C CA . ARG A 1 480 ? -0.155 -23.240 -6.402 1.00 96.81 480 ARG A CA 1
ATOM 3680 C C . ARG A 1 480 ? -1.194 -22.148 -6.135 1.00 96.81 480 ARG A C 1
ATOM 3682 O O . ARG A 1 480 ? -1.295 -21.230 -6.936 1.00 96.81 480 ARG A O 1
ATOM 3689 N N . PRO A 1 481 ? -1.942 -22.182 -5.019 1.00 96.56 481 PRO A N 1
ATOM 3690 C CA . PRO A 1 481 ? -2.889 -21.121 -4.694 1.00 96.56 481 PRO A CA 1
ATOM 3691 C C . PRO A 1 481 ? -2.157 -19.837 -4.279 1.00 96.56 481 PRO A C 1
ATOM 3693 O O . PRO A 1 481 ? -1.189 -19.885 -3.515 1.00 96.56 481 PRO A O 1
ATOM 3696 N N . GLY A 1 482 ? -2.670 -18.676 -4.686 1.00 95.94 482 GLY A N 1
ATOM 3697 C CA . GLY A 1 482 ? -2.120 -17.370 -4.312 1.00 95.94 482 GLY A CA 1
ATOM 3698 C C . GLY A 1 482 ? -3.199 -16.304 -4.160 1.00 95.94 482 GLY A C 1
ATOM 3699 O O . GLY A 1 482 ? -3.433 -15.561 -5.102 1.00 95.94 482 GLY A O 1
ATOM 3700 N N . ASP A 1 483 ? -3.825 -16.200 -2.985 1.00 97.81 483 ASP A N 1
ATOM 3701 C CA . ASP A 1 483 ? -4.682 -15.050 -2.646 1.00 97.81 483 ASP A CA 1
ATOM 3702 C C . ASP A 1 483 ? -3.846 -13.769 -2.493 1.00 97.81 483 ASP A C 1
ATOM 3704 O O . ASP A 1 483 ? -4.267 -12.669 -2.856 1.00 97.81 483 ASP A O 1
ATOM 3708 N N . ILE A 1 484 ? -2.642 -13.929 -1.941 1.00 98.44 484 ILE A N 1
ATOM 3709 C CA . ILE A 1 484 ? -1.643 -12.886 -1.734 1.00 98.44 484 ILE A CA 1
ATOM 3710 C C . ILE A 1 484 ? -0.370 -13.331 -2.445 1.00 98.44 484 ILE A C 1
ATOM 3712 O O . ILE A 1 484 ? 0.169 -14.398 -2.150 1.00 98.44 484 ILE A O 1
ATOM 3716 N N . ILE A 1 485 ? 0.124 -12.515 -3.372 1.00 98.81 485 ILE A N 1
ATOM 3717 C CA . ILE A 1 485 ? 1.325 -12.813 -4.153 1.00 98.81 485 ILE A CA 1
ATOM 3718 C C . ILE A 1 485 ? 2.377 -11.749 -3.885 1.00 98.81 485 ILE A C 1
ATOM 3720 O O . ILE A 1 485 ? 2.122 -10.563 -4.082 1.00 98.81 485 ILE A O 1
ATOM 3724 N N . VAL A 1 486 ? 3.568 -12.172 -3.464 1.00 98.88 486 VAL A N 1
ATOM 3725 C CA . VAL A 1 486 ? 4.699 -11.279 -3.195 1.00 98.88 486 VAL A CA 1
ATOM 3726 C C . VAL A 1 486 ? 5.863 -11.623 -4.116 1.00 98.88 486 VAL A C 1
ATOM 3728 O O . VAL A 1 486 ? 6.330 -12.759 -4.127 1.00 98.88 486 VAL A O 1
ATOM 3731 N N . VAL A 1 487 ? 6.384 -10.627 -4.831 1.00 98.81 487 VAL A N 1
ATOM 3732 C CA . VAL A 1 487 ? 7.685 -10.720 -5.510 1.00 98.81 487 VAL A CA 1
ATOM 3733 C C . VAL A 1 487 ? 8.683 -9.838 -4.761 1.00 98.81 487 VAL A C 1
ATOM 3735 O O . VAL A 1 487 ? 8.521 -8.624 -4.725 1.00 98.81 487 VAL A O 1
ATOM 3738 N N . ALA A 1 488 ? 9.692 -10.424 -4.118 1.00 98.12 488 ALA A N 1
ATOM 3739 C CA . ALA A 1 488 ? 10.653 -9.712 -3.270 1.00 98.12 488 ALA A CA 1
ATOM 3740 C C . ALA A 1 488 ? 12.089 -10.046 -3.690 1.00 98.12 488 ALA A C 1
ATOM 3742 O O . ALA A 1 488 ? 12.695 -10.996 -3.194 1.00 98.12 488 ALA A O 1
ATOM 3743 N N . THR A 1 489 ? 12.609 -9.292 -4.658 1.00 96.81 489 THR A N 1
ATOM 3744 C CA . THR A 1 489 ? 13.927 -9.525 -5.262 1.00 96.81 489 THR A CA 1
ATOM 3745 C C . THR A 1 489 ? 14.444 -8.268 -5.974 1.00 96.81 489 THR A C 1
ATOM 3747 O O . THR A 1 489 ? 13.792 -7.222 -5.965 1.00 96.81 489 THR A O 1
ATOM 3750 N N . GLY A 1 490 ? 15.626 -8.353 -6.581 1.00 95.38 490 GLY A N 1
ATOM 3751 C CA . GLY A 1 490 ? 16.265 -7.282 -7.347 1.00 95.38 490 GLY A CA 1
ATOM 3752 C C . GLY A 1 490 ? 17.733 -7.089 -6.979 1.00 95.38 490 GLY A C 1
ATOM 3753 O O . GLY A 1 490 ? 18.554 -6.787 -7.834 1.00 95.38 490 GLY A O 1
ATOM 3754 N N . THR A 1 491 ? 18.117 -7.331 -5.721 1.00 94.94 491 THR A N 1
ATOM 3755 C CA . THR A 1 491 ? 19.473 -7.007 -5.225 1.00 94.94 491 THR A CA 1
ATOM 3756 C C . THR A 1 491 ? 20.597 -7.712 -6.002 1.00 94.94 491 THR A C 1
ATOM 3758 O O . THR A 1 491 ? 21.711 -7.189 -6.103 1.00 94.94 491 THR A O 1
ATOM 3761 N N . ASN A 1 492 ? 20.298 -8.882 -6.580 1.00 94.88 492 ASN A N 1
ATOM 3762 C CA . ASN A 1 492 ? 21.231 -9.687 -7.365 1.00 94.88 492 ASN A CA 1
ATOM 3763 C C . ASN A 1 492 ? 21.265 -9.303 -8.847 1.00 94.88 492 ASN A C 1
ATOM 3765 O O . ASN A 1 492 ? 22.195 -9.704 -9.547 1.00 94.88 492 ASN A O 1
ATOM 3769 N N . ASP A 1 493 ? 20.287 -8.549 -9.349 1.00 93.25 493 ASP A N 1
ATOM 3770 C CA . ASP A 1 493 ? 20.221 -8.110 -10.746 1.00 93.25 493 ASP A CA 1
ATOM 3771 C C . ASP A 1 493 ? 21.302 -7.077 -11.081 1.00 93.25 493 ASP A C 1
ATOM 3773 O O . ASP A 1 493 ? 21.710 -6.939 -12.236 1.00 93.25 493 ASP A O 1
ATOM 3777 N N . GLY A 1 494 ? 21.831 -6.407 -10.060 1.00 83.62 494 GLY A N 1
ATOM 3778 C CA . GLY A 1 494 ? 22.762 -5.304 -10.225 1.00 83.62 494 GLY A CA 1
ATOM 3779 C C . GLY A 1 494 ? 22.052 -4.010 -10.624 1.00 83.62 494 GLY A C 1
ATOM 3780 O O . GLY A 1 494 ? 20.848 -3.965 -10.861 1.00 83.62 494 GLY A O 1
ATOM 3781 N N . ILE A 1 495 ? 22.833 -2.937 -10.666 1.00 84.94 495 ILE A N 1
ATOM 3782 C CA . ILE A 1 495 ? 22.355 -1.556 -10.847 1.00 84.94 495 ILE A CA 1
ATOM 3783 C C . ILE A 1 495 ? 22.618 -1.009 -12.257 1.00 84.94 495 ILE A C 1
ATOM 3785 O O . ILE A 1 495 ? 22.183 0.090 -12.591 1.00 84.94 495 ILE A O 1
ATOM 3789 N N . THR A 1 496 ? 23.345 -1.770 -13.074 1.00 80.19 496 THR A N 1
ATOM 3790 C CA . THR A 1 496 ? 23.664 -1.459 -14.468 1.00 80.19 496 THR A CA 1
ATOM 3791 C C . THR A 1 496 ? 22.791 -2.292 -15.407 1.00 80.19 496 THR A C 1
ATOM 3793 O O . THR A 1 496 ? 22.248 -3.335 -15.026 1.00 80.19 496 THR A O 1
ATOM 3796 N N . ASP A 1 497 ? 22.648 -1.831 -16.650 1.00 81.75 497 ASP A N 1
ATOM 3797 C CA . ASP A 1 497 ? 21.900 -2.524 -17.707 1.00 81.75 497 ASP A CA 1
ATOM 3798 C C . ASP A 1 497 ? 20.439 -2.826 -17.342 1.00 81.75 497 ASP A C 1
ATOM 3800 O O . ASP A 1 497 ? 19.922 -3.926 -17.561 1.00 81.75 497 ASP A O 1
ATOM 3804 N N . VAL A 1 498 ? 19.754 -1.828 -16.774 1.00 89.69 498 VAL A N 1
ATOM 3805 C CA . VAL A 1 498 ? 18.338 -1.954 -16.395 1.00 89.69 498 VAL A CA 1
ATOM 3806 C C . VAL A 1 498 ? 17.393 -1.989 -17.609 1.00 89.69 498 VAL A C 1
ATOM 3808 O O . VAL A 1 498 ? 16.265 -2.469 -17.500 1.00 89.69 498 VAL A O 1
ATOM 3811 N N . GLY A 1 499 ? 17.867 -1.561 -18.783 1.00 92.06 499 GLY A N 1
ATOM 3812 C CA . GLY A 1 499 ? 17.068 -1.432 -20.003 1.00 92.06 499 GLY A CA 1
ATOM 3813 C C . GLY A 1 499 ? 16.218 -0.159 -20.010 1.00 92.06 499 GLY A C 1
ATOM 3814 O O . GLY A 1 499 ? 16.459 0.759 -19.227 1.00 92.06 499 GLY A O 1
ATOM 3815 N N . ASP A 1 500 ? 15.207 -0.125 -20.875 1.00 94.88 500 ASP A N 1
ATOM 3816 C CA . ASP A 1 500 ? 14.297 1.011 -21.028 1.00 94.88 500 ASP A CA 1
ATOM 3817 C C . ASP A 1 500 ? 12.829 0.585 -20.862 1.00 94.88 500 ASP A C 1
ATOM 3819 O O . ASP A 1 500 ? 12.413 -0.485 -21.314 1.00 94.88 500 ASP A O 1
ATOM 3823 N N . PHE A 1 501 ? 12.044 1.435 -20.198 1.00 97.00 501 PHE A N 1
ATOM 3824 C CA . PHE A 1 501 ? 10.639 1.159 -19.909 1.00 97.00 501 PHE A CA 1
ATOM 3825 C C . PHE A 1 501 ? 9.790 1.173 -21.181 1.00 97.00 501 PHE A C 1
ATOM 3827 O O . PHE A 1 501 ? 8.973 0.275 -21.365 1.00 97.00 501 PHE A O 1
ATOM 3834 N N . ASP A 1 502 ? 9.981 2.156 -22.063 1.00 97.50 502 ASP A N 1
ATOM 3835 C CA . ASP A 1 502 ? 9.143 2.314 -23.256 1.00 97.50 502 ASP A CA 1
ATOM 3836 C C . ASP A 1 502 ? 9.417 1.187 -24.258 1.00 97.50 502 ASP A C 1
ATOM 3838 O O . ASP A 1 502 ? 8.488 0.588 -24.800 1.00 97.50 502 ASP A O 1
ATOM 3842 N N . THR A 1 503 ? 10.685 0.806 -24.407 1.00 97.25 503 THR A N 1
ATOM 3843 C CA . THR A 1 503 ? 11.116 -0.376 -25.162 1.00 97.25 503 THR A CA 1
ATOM 3844 C C . THR A 1 503 ? 10.451 -1.630 -24.617 1.00 97.25 503 THR A C 1
ATOM 3846 O O . THR A 1 503 ? 9.816 -2.368 -25.376 1.00 97.25 503 THR A O 1
ATOM 3849 N N . ALA A 1 504 ? 10.533 -1.841 -23.297 1.00 97.38 504 ALA A N 1
ATOM 3850 C CA . ALA A 1 504 ? 9.907 -2.987 -22.665 1.00 97.38 504 ALA A CA 1
ATOM 3851 C C . ALA A 1 504 ? 8.410 -3.003 -22.933 1.00 97.38 504 ALA A C 1
ATOM 3853 O O . ALA A 1 504 ? 7.913 -4.069 -23.259 1.00 97.38 504 ALA A O 1
ATOM 3854 N N . MET A 1 505 ? 7.719 -1.860 -22.846 1.00 97.88 505 MET A N 1
ATOM 3855 C CA . MET A 1 505 ? 6.275 -1.717 -23.050 1.00 97.88 505 MET A CA 1
ATOM 3856 C C . MET A 1 505 ? 5.819 -1.811 -24.513 1.00 97.88 505 MET A C 1
ATOM 3858 O O . MET A 1 505 ? 4.693 -2.245 -24.757 1.00 97.88 505 MET A O 1
ATOM 3862 N N . SER A 1 506 ? 6.681 -1.473 -25.476 1.00 97.62 506 SER A N 1
ATOM 3863 C CA . SER A 1 506 ? 6.376 -1.516 -26.916 1.00 97.62 506 SER A CA 1
ATOM 3864 C C . SER A 1 506 ? 6.130 -2.933 -27.451 1.00 97.62 506 SER A C 1
ATOM 3866 O O . SER A 1 506 ? 5.425 -3.121 -28.442 1.00 97.62 506 SER A O 1
ATOM 3868 N N . LYS A 1 507 ? 6.684 -3.947 -26.777 1.00 97.62 507 LYS A N 1
ATOM 3869 C CA . LYS A 1 507 ? 6.547 -5.359 -27.148 1.00 97.62 507 LYS A CA 1
ATOM 3870 C C . LYS A 1 507 ? 5.131 -5.855 -26.854 1.00 97.62 507 LYS A C 1
ATOM 3872 O O . LYS A 1 507 ? 4.617 -5.671 -25.751 1.00 97.62 507 LYS A O 1
ATOM 3877 N N . THR A 1 508 ? 4.475 -6.472 -27.830 1.00 95.56 508 THR A N 1
ATOM 3878 C CA . THR A 1 508 ? 3.052 -6.840 -27.707 1.00 95.56 508 THR A CA 1
ATOM 3879 C C . THR A 1 508 ? 2.831 -8.264 -27.207 1.00 95.56 508 THR A C 1
ATOM 3881 O O . THR A 1 508 ? 1.716 -8.585 -26.799 1.00 95.56 508 THR A O 1
ATOM 3884 N N . LYS A 1 509 ? 3.877 -9.100 -27.172 1.00 95.94 509 LYS A N 1
ATOM 3885 C CA . LYS A 1 509 ? 3.808 -10.482 -26.688 1.00 95.94 509 LYS A CA 1
ATOM 3886 C C . LYS A 1 509 ? 4.830 -10.760 -25.590 1.00 95.94 509 LYS A C 1
ATOM 3888 O O . LYS A 1 509 ? 5.902 -10.160 -25.550 1.00 95.94 509 LYS A O 1
ATOM 3893 N N . LEU A 1 510 ? 4.504 -11.717 -24.718 1.00 94.31 510 LEU A N 1
ATOM 3894 C CA . LEU A 1 510 ? 5.400 -12.181 -23.653 1.00 94.31 510 LEU A CA 1
ATOM 3895 C C . LEU A 1 510 ? 6.677 -12.828 -24.206 1.00 94.31 510 LEU A C 1
ATOM 3897 O O . LEU A 1 510 ? 7.737 -12.667 -23.602 1.00 94.31 510 LEU A O 1
ATOM 3901 N N . GLU A 1 511 ? 6.589 -13.555 -25.326 1.00 96.12 511 GLU A N 1
ATOM 3902 C CA . GLU A 1 511 ? 7.747 -14.208 -25.954 1.00 96.12 511 GLU A CA 1
ATOM 3903 C C . GLU A 1 511 ? 8.793 -13.222 -26.490 1.00 96.12 511 GLU A C 1
ATOM 3905 O O . GLU A 1 511 ? 9.977 -13.554 -26.511 1.00 96.12 511 GLU A O 1
ATOM 3910 N N . ASP A 1 512 ? 8.381 -12.000 -26.836 1.00 97.44 512 ASP A N 1
ATOM 3911 C CA . ASP A 1 512 ? 9.263 -10.979 -27.409 1.00 97.44 512 ASP A CA 1
ATOM 3912 C C . ASP A 1 512 ? 10.166 -10.319 -26.349 1.00 97.44 512 ASP A C 1
ATOM 3914 O O . ASP A 1 512 ? 11.127 -9.622 -26.690 1.00 97.44 512 ASP A O 1
ATOM 3918 N N . LEU A 1 513 ? 9.856 -10.493 -25.057 1.00 97.56 513 LEU A N 1
ATOM 3919 C CA . LEU A 1 513 ? 10.582 -9.866 -23.951 1.00 97.56 513 LEU A CA 1
ATOM 3920 C C . LEU A 1 513 ? 11.961 -10.509 -23.741 1.00 97.56 513 LEU A C 1
ATOM 3922 O O . LEU A 1 513 ? 12.092 -11.708 -23.447 1.00 97.56 513 LEU A O 1
ATOM 3926 N N . ASP A 1 514 ? 12.993 -9.669 -23.817 1.00 95.50 514 ASP A N 1
ATOM 3927 C CA . ASP A 1 514 ? 14.377 -10.027 -23.536 1.00 95.50 514 ASP A CA 1
ATOM 3928 C C . ASP A 1 514 ? 14.608 -10.029 -22.022 1.00 95.50 514 ASP A C 1
ATOM 3930 O O . ASP A 1 514 ? 14.907 -9.015 -21.391 1.00 95.50 514 ASP A O 1
ATOM 3934 N N . LYS A 1 515 ? 14.490 -11.214 -21.426 1.00 95.12 515 LYS A N 1
ATOM 3935 C CA . LYS A 1 515 ? 14.627 -11.418 -19.979 1.00 95.12 515 LYS A CA 1
ATOM 3936 C C . LYS A 1 515 ? 16.066 -11.243 -19.483 1.00 95.12 515 LYS A C 1
ATOM 3938 O O . LYS A 1 515 ? 16.291 -11.329 -18.281 1.00 95.12 515 LYS A O 1
ATOM 3943 N N . THR A 1 516 ? 17.033 -10.957 -20.356 1.00 93.00 516 THR A N 1
ATOM 3944 C CA . THR A 1 516 ? 18.371 -10.515 -19.938 1.00 93.00 516 THR A CA 1
ATOM 3945 C C . THR A 1 516 ? 18.399 -9.030 -19.545 1.00 93.00 516 THR A C 1
ATOM 3947 O O . THR A 1 516 ? 19.364 -8.580 -18.925 1.00 93.00 516 THR A O 1
ATOM 3950 N N . LYS A 1 517 ? 17.343 -8.259 -19.855 1.00 94.38 517 LYS A N 1
ATOM 3951 C CA . LYS A 1 517 ? 17.164 -6.848 -19.471 1.00 94.38 517 LYS A CA 1
ATOM 3952 C C . LYS A 1 517 ? 16.173 -6.721 -18.316 1.00 94.38 517 LYS A C 1
ATOM 3954 O O . LYS A 1 517 ? 15.132 -7.372 -18.307 1.00 94.38 517 LYS A O 1
ATOM 3959 N N . LEU A 1 518 ? 16.473 -5.857 -17.342 1.00 96.25 518 LEU A N 1
ATOM 3960 C CA . LEU A 1 518 ? 15.708 -5.800 -16.090 1.00 96.25 518 LEU A CA 1
ATOM 3961 C C . LEU A 1 518 ? 14.241 -5.392 -16.304 1.00 96.25 518 LEU A C 1
ATOM 3963 O O . LEU A 1 518 ? 13.352 -6.105 -15.847 1.00 96.25 518 LEU A O 1
ATOM 3967 N N . TYR A 1 519 ? 13.967 -4.291 -17.015 1.00 97.69 519 TYR A N 1
ATOM 3968 C CA . TYR A 1 519 ? 12.587 -3.849 -17.273 1.00 97.69 519 TYR A CA 1
ATOM 3969 C C . TYR A 1 519 ? 11.740 -4.928 -17.953 1.00 97.69 519 TYR A C 1
ATOM 3971 O O . TYR A 1 519 ? 10.589 -5.150 -17.582 1.00 97.69 519 TYR A O 1
ATOM 3979 N N . GLU A 1 520 ? 12.313 -5.619 -18.931 1.00 97.75 520 GLU A N 1
ATOM 3980 C CA . GLU A 1 520 ? 11.622 -6.649 -19.700 1.00 97.75 520 GLU A CA 1
ATOM 3981 C C . GLU A 1 520 ? 11.402 -7.928 -18.887 1.00 97.75 520 GLU A C 1
ATOM 3983 O O . GLU A 1 520 ? 10.315 -8.506 -18.937 1.00 97.75 520 GLU A O 1
ATOM 3988 N N . ALA A 1 521 ? 12.379 -8.326 -18.069 1.00 97.50 521 ALA A N 1
ATOM 3989 C CA . ALA A 1 521 ? 12.242 -9.442 -17.140 1.00 97.50 521 ALA A CA 1
ATOM 3990 C C . ALA A 1 521 ? 11.165 -9.181 -16.073 1.00 97.50 521 ALA A C 1
ATOM 3992 O O . ALA A 1 521 ? 10.313 -10.041 -15.831 1.00 97.50 521 ALA A O 1
ATOM 3993 N N . ILE A 1 522 ? 11.145 -7.981 -15.477 1.00 98.38 522 ILE A N 1
ATOM 3994 C CA . ILE A 1 522 ? 10.103 -7.583 -14.518 1.00 98.38 522 ILE A CA 1
ATOM 3995 C C . ILE A 1 522 ? 8.735 -7.572 -15.208 1.00 98.38 522 ILE A C 1
ATOM 3997 O O . ILE A 1 522 ? 7.773 -8.127 -14.672 1.00 98.38 522 ILE A O 1
ATOM 4001 N N . ARG A 1 523 ? 8.645 -6.993 -16.417 1.00 98.31 523 ARG A N 1
ATOM 4002 C CA . ARG A 1 523 ? 7.404 -6.972 -17.203 1.00 98.31 523 ARG A CA 1
ATOM 4003 C C . ARG A 1 523 ? 6.884 -8.384 -17.441 1.00 98.31 523 ARG A C 1
ATOM 4005 O O . ARG A 1 523 ? 5.700 -8.623 -17.223 1.00 98.31 523 ARG A O 1
ATOM 4012 N N . TRP A 1 524 ? 7.756 -9.311 -17.840 1.00 98.62 524 TRP A N 1
ATOM 4013 C CA . TRP A 1 524 ? 7.389 -10.709 -18.049 1.00 98.62 524 TRP A CA 1
ATOM 4014 C C . TRP A 1 524 ? 6.801 -11.322 -16.773 1.00 98.62 524 TRP A C 1
ATOM 4016 O O . TRP A 1 524 ? 5.734 -11.934 -16.821 1.00 98.62 524 TRP A O 1
ATOM 4026 N N . CYS A 1 525 ? 7.454 -11.108 -15.625 1.00 98.75 525 CYS A N 1
ATOM 4027 C CA . CYS A 1 525 ? 7.012 -11.645 -14.338 1.00 98.75 525 CYS A CA 1
ATOM 4028 C C . CYS A 1 525 ? 5.629 -11.112 -13.942 1.00 98.75 525 CYS A C 1
ATOM 4030 O O . CYS A 1 525 ? 4.724 -11.894 -13.651 1.00 98.75 525 CYS A O 1
ATOM 4032 N N . TYR A 1 526 ? 5.437 -9.790 -13.957 1.00 98.69 526 TYR A N 1
ATOM 4033 C CA . TYR A 1 526 ? 4.193 -9.174 -13.480 1.00 98.69 526 TYR A CA 1
ATOM 4034 C C . TYR A 1 526 ? 3.020 -9.427 -14.420 1.00 98.69 526 TYR A C 1
ATOM 4036 O O . TYR A 1 526 ? 1.911 -9.691 -13.956 1.00 98.69 526 TYR A O 1
ATOM 4044 N N . TRP A 1 527 ? 3.265 -9.415 -15.731 1.00 98.50 527 TRP A N 1
ATOM 4045 C CA . TRP A 1 527 ? 2.254 -9.762 -16.723 1.00 98.50 527 TRP A CA 1
ATOM 4046 C C . TRP A 1 527 ? 1.814 -11.222 -16.558 1.00 98.50 527 TRP A C 1
ATOM 4048 O O . TRP A 1 527 ? 0.620 -11.489 -16.404 1.00 98.50 527 TRP A O 1
ATOM 4058 N N . THR A 1 528 ? 2.760 -12.162 -16.492 1.00 98.69 528 THR A N 1
ATOM 4059 C CA . THR A 1 528 ? 2.451 -13.593 -16.329 1.00 98.69 528 THR A CA 1
ATOM 4060 C C . THR A 1 528 ? 1.650 -13.850 -15.052 1.00 98.69 528 THR A C 1
ATOM 4062 O O . THR A 1 528 ? 0.647 -14.563 -15.078 1.00 98.69 528 THR A O 1
ATOM 4065 N N . LEU A 1 529 ? 2.041 -13.228 -13.938 1.00 98.69 529 LEU A N 1
ATOM 4066 C CA . LEU A 1 529 ? 1.329 -13.348 -12.668 1.00 98.69 529 LEU A CA 1
ATOM 4067 C C . LEU A 1 529 ? -0.104 -12.808 -12.747 1.00 98.69 529 LEU A C 1
ATOM 4069 O O . LEU A 1 529 ? -1.035 -13.492 -12.327 1.00 98.69 529 LEU A O 1
ATOM 4073 N N . ARG A 1 530 ? -0.302 -11.630 -13.346 1.00 97.69 530 ARG A N 1
ATOM 4074 C CA . ARG A 1 530 ? -1.636 -11.040 -13.536 1.00 97.69 530 ARG A CA 1
ATOM 4075 C C . ARG A 1 530 ? -2.552 -11.897 -14.404 1.00 97.69 530 ARG A C 1
ATOM 4077 O O . ARG A 1 530 ? -3.744 -11.961 -14.125 1.00 97.69 530 ARG A O 1
ATOM 4084 N N . GLN A 1 531 ? -2.009 -12.554 -15.427 1.00 97.44 531 GLN A N 1
ATOM 4085 C CA . GLN A 1 531 ? -2.786 -13.448 -16.289 1.00 97.44 531 GLN A CA 1
ATOM 4086 C C . GLN A 1 531 ? -3.239 -14.720 -15.571 1.00 97.44 531 GLN A C 1
ATOM 4088 O O . GLN A 1 531 ? -4.353 -15.178 -15.801 1.00 97.44 531 GLN A O 1
ATOM 4093 N N . ASN A 1 532 ? -2.389 -15.289 -14.713 1.00 98.38 532 ASN A N 1
ATOM 4094 C CA . ASN A 1 532 ? -2.644 -16.599 -14.108 1.00 98.38 532 ASN A CA 1
ATOM 4095 C C . ASN A 1 532 ? -3.323 -16.517 -12.731 1.00 98.38 532 ASN A C 1
ATOM 4097 O O . ASN A 1 532 ? -3.929 -17.491 -12.296 1.00 98.38 532 ASN A O 1
ATOM 4101 N N . TYR A 1 533 ? -3.275 -15.359 -12.066 1.00 98.06 533 TYR A N 1
ATOM 4102 C CA . TYR A 1 533 ? -3.871 -15.138 -10.745 1.00 98.06 533 TYR A CA 1
ATOM 4103 C C . TYR A 1 533 ? -4.795 -13.907 -10.734 1.00 98.06 533 TYR A C 1
ATOM 4105 O O . TYR A 1 533 ? -4.536 -12.938 -10.018 1.00 98.06 533 TYR A O 1
ATOM 4113 N N . PRO A 1 534 ? -5.890 -13.902 -11.517 1.00 96.19 534 PRO A N 1
ATOM 4114 C CA . PRO A 1 534 ? -6.698 -12.700 -11.748 1.00 96.19 534 PRO A CA 1
ATOM 4115 C C . PRO A 1 534 ? -7.334 -12.106 -10.479 1.00 96.19 534 PRO A C 1
ATOM 4117 O O . PRO A 1 534 ? -7.573 -10.903 -10.430 1.00 96.19 534 PRO A O 1
ATOM 4120 N N . ASN A 1 535 ? -7.565 -12.928 -9.450 1.00 95.25 535 ASN A N 1
ATOM 4121 C CA . ASN A 1 535 ? -8.214 -12.520 -8.198 1.00 95.25 535 ASN A CA 1
ATOM 4122 C C . ASN A 1 535 ? -7.227 -12.230 -7.054 1.00 95.25 535 ASN A C 1
ATOM 4124 O O . ASN A 1 535 ? -7.654 -11.891 -5.953 1.00 95.25 535 ASN A O 1
ATOM 4128 N N . ALA A 1 536 ? -5.922 -12.390 -7.284 1.00 97.56 536 ALA A N 1
ATOM 4129 C CA . ALA A 1 536 ? -4.922 -12.203 -6.243 1.00 97.56 536 ALA A CA 1
ATOM 4130 C C . ALA A 1 536 ? -4.644 -10.723 -5.963 1.00 97.56 536 ALA A C 1
ATOM 4132 O O . ALA A 1 536 ? -4.728 -9.863 -6.848 1.00 97.56 536 ALA A O 1
ATOM 4133 N N . MET A 1 537 ? -4.213 -10.436 -4.736 1.00 97.81 537 MET A N 1
ATOM 4134 C CA . MET A 1 537 ? -3.567 -9.170 -4.409 1.00 97.81 537 MET A CA 1
ATOM 4135 C C . MET A 1 537 ? -2.057 -9.292 -4.562 1.00 97.81 537 MET A C 1
ATOM 4137 O O . MET A 1 537 ? -1.428 -10.194 -4.009 1.00 97.81 537 MET A O 1
ATOM 4141 N N . PHE A 1 538 ? -1.478 -8.361 -5.313 1.00 98.69 538 PHE A N 1
ATOM 4142 C CA . PHE A 1 538 ? -0.081 -8.413 -5.716 1.00 98.69 538 PHE A CA 1
ATOM 4143 C C . PHE A 1 538 ? 0.744 -7.375 -4.977 1.00 98.69 538 PHE A C 1
ATOM 4145 O O . PHE A 1 538 ? 0.380 -6.201 -4.920 1.00 98.69 538 PHE A O 1
ATOM 4152 N N . TYR A 1 539 ? 1.886 -7.813 -4.470 1.00 98.81 539 TYR A N 1
ATOM 4153 C CA . TYR A 1 539 ? 2.829 -7.014 -3.715 1.00 98.81 539 TYR A CA 1
ATOM 4154 C C . TYR A 1 539 ? 4.223 -7.168 -4.306 1.00 98.81 539 TYR A C 1
ATOM 4156 O O . TYR A 1 539 ? 4.618 -8.255 -4.736 1.00 98.81 539 TYR A O 1
ATOM 4164 N N . VAL A 1 540 ? 4.995 -6.088 -4.282 1.00 98.81 540 VAL A N 1
ATOM 4165 C CA . VAL A 1 540 ? 6.419 -6.127 -4.610 1.00 98.81 540 VAL A CA 1
ATOM 4166 C C . VAL A 1 540 ? 7.239 -5.616 -3.436 1.00 98.81 540 VAL A C 1
ATOM 4168 O O . VAL A 1 540 ? 7.018 -4.510 -2.959 1.00 98.81 540 VAL A O 1
ATOM 4171 N N . GLY A 1 541 ? 8.201 -6.409 -2.976 1.00 98.44 541 GLY A N 1
ATOM 4172 C CA . GLY A 1 541 ? 9.248 -5.946 -2.073 1.00 98.44 541 GLY A CA 1
ATOM 4173 C C . GLY A 1 541 ? 10.421 -5.421 -2.878 1.00 98.44 541 GLY A C 1
ATOM 4174 O O . GLY A 1 541 ? 11.100 -6.207 -3.539 1.00 98.44 541 GLY A O 1
ATOM 4175 N N . ILE A 1 542 ? 10.671 -4.113 -2.832 1.00 97.56 542 ILE A N 1
ATOM 4176 C CA . ILE A 1 542 ? 11.912 -3.582 -3.412 1.00 97.56 542 ILE A CA 1
ATOM 4177 C C . ILE A 1 542 ? 13.104 -3.959 -2.512 1.00 97.56 542 ILE A C 1
ATOM 4179 O O . ILE A 1 542 ? 12.899 -4.210 -1.326 1.00 97.56 542 ILE A O 1
ATOM 4183 N N . PRO A 1 543 ? 14.347 -3.995 -3.019 1.00 97.12 543 PRO A N 1
ATOM 4184 C CA . PRO A 1 543 ? 15.500 -4.410 -2.218 1.00 97.12 543 PRO A CA 1
ATOM 4185 C C . PRO A 1 543 ? 15.733 -3.572 -0.951 1.00 97.12 543 PRO A C 1
ATOM 4187 O O . PRO A 1 543 ? 15.473 -2.372 -0.922 1.00 97.12 543 PRO A O 1
ATOM 4190 N N . LEU A 1 544 ? 16.275 -4.207 0.091 1.00 97.88 544 LEU A N 1
ATOM 4191 C CA . LEU A 1 544 ? 16.781 -3.531 1.290 1.00 97.88 544 LEU A CA 1
ATOM 4192 C C . LEU A 1 544 ? 18.010 -2.665 0.974 1.00 97.88 544 LEU A C 1
ATOM 4194 O O . LEU A 1 544 ? 18.707 -2.880 -0.022 1.00 97.88 544 LEU A O 1
ATOM 4198 N N . GLN A 1 545 ? 18.327 -1.733 1.876 1.00 97.69 545 GLN A N 1
ATOM 4199 C CA . GLN A 1 545 ? 19.657 -1.125 1.890 1.00 97.69 545 GLN A CA 1
ATOM 4200 C C . GLN A 1 545 ? 20.732 -2.183 2.174 1.00 97.69 545 GLN A C 1
ATOM 4202 O O . GLN A 1 545 ? 20.489 -3.153 2.890 1.00 97.69 545 GLN A O 1
ATOM 4207 N N . ARG A 1 546 ? 21.932 -1.980 1.627 1.00 96.12 546 ARG A N 1
ATOM 4208 C CA . ARG A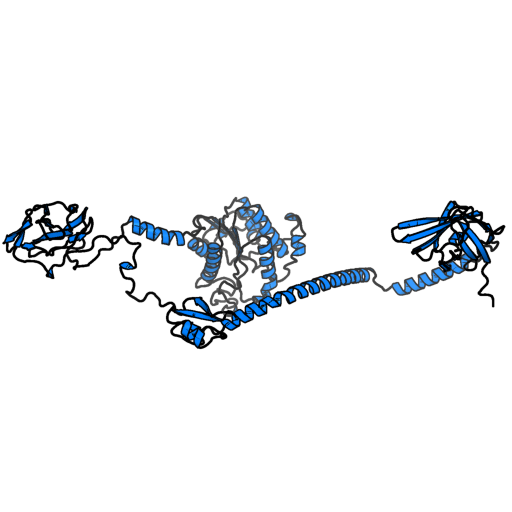 1 546 ? 23.080 -2.886 1.770 1.00 96.12 546 ARG A CA 1
ATOM 4209 C C . ARG A 1 546 ? 24.393 -2.120 1.762 1.00 96.12 546 ARG A C 1
ATOM 4211 O O . ARG A 1 546 ? 24.453 -0.986 1.305 1.00 96.12 546 ARG A O 1
ATOM 4218 N N . THR A 1 547 ? 25.470 -2.736 2.228 1.00 97.31 547 THR A N 1
ATOM 4219 C CA . THR A 1 547 ? 26.757 -2.044 2.422 1.00 97.31 547 THR A CA 1
ATOM 4220 C C . THR A 1 547 ? 27.502 -1.753 1.122 1.00 97.31 547 THR A C 1
ATOM 4222 O O . THR A 1 547 ? 28.132 -0.701 1.004 1.00 97.31 547 THR A O 1
ATOM 4225 N N . SER A 1 548 ? 27.384 -2.617 0.110 1.00 94.94 548 SER A N 1
ATOM 4226 C CA . SER A 1 548 ? 28.175 -2.519 -1.129 1.00 94.94 548 SER A CA 1
ATOM 4227 C C . SER A 1 548 ? 27.866 -1.302 -2.009 1.00 94.94 548 SER A C 1
ATOM 4229 O O . SER A 1 548 ? 28.673 -0.969 -2.868 1.00 94.94 548 SER A O 1
ATOM 4231 N N . TYR A 1 549 ? 26.714 -0.650 -1.836 1.00 94.75 549 TYR A N 1
ATOM 4232 C CA . TYR A 1 549 ? 26.365 0.595 -2.528 1.00 94.75 549 TYR A CA 1
ATOM 4233 C C . TYR A 1 549 ? 25.279 1.360 -1.765 1.00 94.75 549 TYR A C 1
ATOM 4235 O O . TYR A 1 549 ? 24.530 0.764 -0.996 1.00 94.75 549 TYR A O 1
ATOM 4243 N N . SER A 1 550 ? 25.203 2.681 -1.947 1.00 94.81 550 SER A N 1
ATOM 4244 C CA . SER A 1 550 ? 24.188 3.505 -1.281 1.00 94.81 550 SER A CA 1
ATOM 4245 C C . SER A 1 550 ? 22.801 3.345 -1.926 1.00 94.81 550 SER A C 1
ATOM 4247 O O . SER A 1 550 ? 22.709 2.909 -3.078 1.00 94.81 550 SER A O 1
ATOM 4249 N N . PRO A 1 551 ? 21.716 3.746 -1.238 1.00 94.62 551 PRO A N 1
ATOM 4250 C CA . PRO A 1 551 ? 20.378 3.780 -1.833 1.00 94.62 551 PRO A CA 1
ATOM 4251 C C . PRO A 1 551 ? 20.320 4.583 -3.141 1.00 94.62 551 PRO A C 1
ATOM 4253 O O . PRO A 1 551 ? 19.696 4.152 -4.100 1.00 94.62 551 PRO A O 1
ATOM 4256 N N . GLN A 1 552 ? 21.046 5.704 -3.228 1.00 95.00 552 GLN A N 1
ATOM 4257 C CA . GLN A 1 552 ? 21.090 6.545 -4.433 1.00 95.00 552 GLN A CA 1
ATOM 4258 C C . GLN A 1 552 ? 21.719 5.815 -5.625 1.00 95.00 552 GLN A C 1
ATOM 4260 O O . GLN A 1 552 ? 21.318 6.016 -6.765 1.00 95.00 552 GLN A O 1
ATOM 4265 N N . VAL A 1 553 ? 22.696 4.946 -5.365 1.00 95.38 553 VAL A N 1
ATOM 4266 C CA . VAL A 1 553 ? 23.336 4.127 -6.399 1.00 95.38 553 VAL A CA 1
ATOM 4267 C C . VAL A 1 553 ? 22.413 2.985 -6.854 1.00 95.38 553 VAL A C 1
ATOM 4269 O O . VAL A 1 553 ? 22.480 2.558 -8.004 1.00 95.38 553 VAL A O 1
ATOM 4272 N N . ALA A 1 554 ? 21.509 2.519 -5.987 1.00 95.00 554 ALA A N 1
ATOM 4273 C CA . ALA A 1 554 ? 20.492 1.520 -6.317 1.00 95.00 554 ALA A CA 1
ATOM 4274 C C . ALA A 1 554 ? 19.306 2.084 -7.128 1.00 95.00 554 ALA A C 1
ATOM 4276 O O . ALA A 1 554 ? 18.506 1.306 -7.657 1.00 95.00 554 ALA A O 1
ATOM 4277 N N . GLU A 1 555 ? 19.191 3.411 -7.237 1.00 94.06 555 GLU A N 1
ATOM 4278 C CA . GLU A 1 555 ? 18.024 4.109 -7.784 1.00 94.06 555 GLU A CA 1
ATOM 4279 C C . GLU A 1 555 ? 17.590 3.634 -9.183 1.00 94.06 555 GLU A C 1
ATOM 4281 O O . GLU A 1 555 ? 16.390 3.435 -9.368 1.00 94.06 555 GLU A O 1
ATOM 4286 N N . PRO A 1 556 ? 18.484 3.358 -10.159 1.00 94.88 556 PRO A N 1
ATOM 4287 C CA . PRO A 1 556 ? 18.057 2.874 -11.476 1.00 94.88 556 PRO A CA 1
ATOM 4288 C C . PRO A 1 556 ? 17.270 1.558 -11.409 1.00 94.88 556 PRO A C 1
ATOM 4290 O O . PRO A 1 556 ? 16.238 1.401 -12.063 1.00 94.88 556 PRO A O 1
ATOM 4293 N N . MET A 1 557 ? 17.730 0.620 -10.577 1.00 96.44 557 MET A N 1
ATOM 4294 C CA . MET A 1 557 ? 17.070 -0.666 -10.351 1.00 96.44 557 MET A CA 1
ATOM 4295 C C . MET A 1 557 ? 15.762 -0.479 -9.572 1.00 96.44 557 MET A C 1
ATOM 4297 O O . MET A 1 557 ? 14.730 -1.029 -9.956 1.00 96.44 557 MET A O 1
ATOM 4301 N N . VAL A 1 558 ? 15.786 0.316 -8.498 1.00 96.38 558 VAL A N 1
ATOM 4302 C CA . VAL A 1 558 ? 14.600 0.591 -7.671 1.00 96.38 558 VAL A CA 1
ATOM 4303 C C . VAL A 1 558 ? 13.505 1.276 -8.489 1.00 96.38 558 VAL A C 1
ATOM 4305 O O . VAL A 1 558 ? 12.347 0.857 -8.437 1.00 96.38 558 VAL A O 1
ATOM 4308 N N . THR A 1 559 ? 13.868 2.270 -9.299 1.00 96.38 559 THR A N 1
ATOM 4309 C CA . THR A 1 559 ? 12.959 2.951 -10.225 1.00 96.38 559 THR A CA 1
ATOM 4310 C C . THR A 1 559 ? 12.354 1.964 -11.217 1.00 96.38 559 THR A C 1
ATOM 4312 O O . THR A 1 559 ? 11.142 1.998 -11.428 1.00 96.38 559 THR A O 1
ATOM 4315 N N . ALA A 1 560 ? 13.146 1.046 -11.784 1.00 97.50 560 ALA A N 1
ATOM 4316 C CA . ALA A 1 560 ? 12.628 0.064 -12.732 1.00 97.50 560 ALA A CA 1
ATOM 4317 C C . ALA A 1 560 ? 11.557 -0.846 -12.112 1.00 97.50 560 ALA A C 1
ATOM 4319 O O . ALA A 1 560 ? 10.472 -1.015 -12.680 1.00 97.50 560 ALA A O 1
ATOM 4320 N N . ILE A 1 561 ? 11.828 -1.359 -10.908 1.00 98.31 561 ILE A N 1
ATOM 4321 C CA . ILE A 1 561 ? 10.893 -2.198 -10.150 1.00 98.31 561 ILE A CA 1
ATOM 4322 C C . ILE A 1 561 ? 9.620 -1.415 -9.810 1.00 98.31 561 ILE A C 1
ATOM 4324 O O . ILE A 1 561 ? 8.522 -1.891 -10.105 1.00 98.31 561 ILE A O 1
ATOM 4328 N N . LYS A 1 562 ? 9.746 -0.202 -9.250 1.00 98.25 562 LYS A N 1
ATOM 4329 C CA . LYS A 1 562 ? 8.600 0.642 -8.864 1.00 98.25 562 LYS A CA 1
ATOM 4330 C C . LYS A 1 562 ? 7.745 1.037 -10.067 1.00 98.25 562 LYS A C 1
ATOM 4332 O O . LYS A 1 562 ? 6.521 0.939 -10.009 1.00 98.25 562 LYS A O 1
ATOM 4337 N N . LYS A 1 563 ? 8.369 1.460 -11.170 1.00 98.25 563 LYS A N 1
ATOM 4338 C CA . LYS A 1 563 ? 7.659 1.912 -12.374 1.00 98.25 563 LYS A CA 1
ATOM 4339 C C . LYS A 1 563 ? 6.834 0.779 -12.985 1.00 98.25 563 LYS A C 1
ATOM 4341 O O . LYS A 1 563 ? 5.662 0.979 -13.293 1.00 98.25 563 LYS A O 1
ATOM 4346 N N . MET A 1 564 ? 7.408 -0.420 -13.091 1.00 98.31 564 MET A N 1
ATOM 4347 C CA . MET A 1 564 ? 6.688 -1.585 -13.611 1.00 98.31 564 MET A CA 1
ATOM 4348 C C . MET A 1 564 ? 5.611 -2.086 -12.638 1.00 98.31 564 MET A C 1
ATOM 4350 O O . MET A 1 564 ? 4.526 -2.475 -13.065 1.00 98.31 564 MET A O 1
ATOM 4354 N N . ALA A 1 565 ? 5.874 -2.034 -11.330 1.00 98.50 565 ALA A N 1
ATOM 4355 C CA . ALA A 1 565 ? 4.905 -2.415 -10.306 1.00 98.50 565 ALA A CA 1
ATOM 4356 C C . ALA A 1 565 ? 3.657 -1.533 -10.352 1.00 98.50 565 ALA A C 1
ATOM 4358 O O . ALA A 1 565 ? 2.549 -2.057 -10.419 1.00 98.50 565 ALA A O 1
ATOM 4359 N N . ASN A 1 566 ? 3.834 -0.211 -10.418 1.00 98.44 566 ASN A N 1
ATOM 4360 C CA . ASN A 1 566 ? 2.727 0.731 -10.573 1.00 98.44 566 ASN A CA 1
ATOM 4361 C C . ASN A 1 566 ? 1.928 0.463 -11.855 1.00 98.44 566 ASN A C 1
ATOM 4363 O O . ASN A 1 566 ? 0.701 0.456 -11.813 1.00 98.44 566 ASN A O 1
ATOM 4367 N N . TYR A 1 567 ? 2.604 0.178 -12.976 1.00 98.31 567 TYR A N 1
ATOM 4368 C CA . TYR A 1 567 ? 1.929 -0.135 -14.239 1.00 98.31 567 TYR A CA 1
ATOM 4369 C C . TYR A 1 567 ? 1.024 -1.377 -14.134 1.00 98.31 567 TYR A C 1
ATOM 4371 O O . TYR A 1 567 ? -0.109 -1.358 -14.605 1.00 98.31 567 TYR A O 1
ATOM 4379 N N . TYR A 1 568 ? 1.489 -2.442 -13.471 1.00 97.69 568 TYR A N 1
ATOM 4380 C CA . TYR A 1 568 ? 0.706 -3.666 -13.241 1.00 97.69 568 TYR A CA 1
ATOM 4381 C C . TYR A 1 568 ? -0.099 -3.649 -11.931 1.00 97.69 568 TYR A C 1
ATOM 4383 O O . TYR A 1 568 ? -0.611 -4.691 -11.507 1.00 97.69 568 TYR A O 1
ATOM 4391 N N . ASN A 1 569 ? -0.234 -2.487 -11.286 1.00 96.50 569 ASN A N 1
ATOM 4392 C CA . ASN A 1 569 ? -0.991 -2.279 -10.051 1.00 96.50 569 ASN A CA 1
ATOM 4393 C C . ASN A 1 569 ? -0.560 -3.199 -8.882 1.00 96.50 569 ASN A C 1
ATOM 4395 O O . ASN A 1 569 ? -1.389 -3.748 -8.157 1.00 96.50 569 ASN A O 1
ATOM 4399 N N . PHE A 1 570 ? 0.742 -3.442 -8.738 1.00 98.62 570 PHE A N 1
ATOM 4400 C CA . PHE A 1 570 ? 1.314 -4.107 -7.566 1.00 98.62 570 PHE A CA 1
ATOM 4401 C C . PHE A 1 570 ? 1.456 -3.088 -6.434 1.00 98.62 570 PHE A C 1
ATOM 4403 O O . PHE A 1 570 ? 1.923 -1.970 -6.647 1.00 98.62 570 PHE A O 1
ATOM 4410 N N . ILE A 1 571 ? 1.116 -3.492 -5.214 1.00 98.75 571 ILE A N 1
ATOM 4411 C CA . ILE A 1 571 ? 1.332 -2.685 -4.016 1.00 98.75 571 ILE A CA 1
ATOM 4412 C C . ILE A 1 571 ? 2.814 -2.755 -3.650 1.00 98.75 571 ILE A C 1
ATOM 4414 O O . ILE A 1 571 ? 3.374 -3.830 -3.426 1.00 98.75 571 ILE A O 1
ATOM 4418 N N . ILE A 1 572 ? 3.464 -1.598 -3.590 1.00 98.81 572 ILE A N 1
ATOM 4419 C CA . ILE A 1 572 ? 4.889 -1.509 -3.283 1.00 98.81 572 ILE A CA 1
ATOM 4420 C C . ILE A 1 572 ? 5.097 -1.599 -1.768 1.00 98.81 572 ILE A C 1
ATOM 4422 O O . ILE A 1 572 ? 4.548 -0.816 -0.997 1.00 98.81 572 ILE A O 1
ATOM 4426 N N . VAL A 1 573 ? 5.936 -2.545 -1.357 1.00 98.75 573 VAL A N 1
ATOM 4427 C CA . VAL A 1 573 ? 6.524 -2.650 -0.025 1.00 98.75 573 VAL A CA 1
ATOM 4428 C C . VAL A 1 573 ? 7.929 -2.053 -0.117 1.00 98.75 573 VAL A C 1
ATOM 4430 O O . VAL A 1 573 ? 8.846 -2.661 -0.676 1.00 98.75 573 VAL A O 1
ATOM 4433 N N . ASP A 1 574 ? 8.088 -0.821 0.370 1.00 98.19 574 ASP A N 1
ATOM 4434 C CA . ASP A 1 574 ? 9.333 -0.061 0.238 1.00 98.19 574 ASP A CA 1
ATOM 4435 C C . ASP A 1 574 ? 10.376 -0.497 1.282 1.00 98.19 574 ASP A C 1
ATOM 4437 O O . ASP A 1 574 ? 10.597 0.157 2.302 1.00 98.19 574 ASP A O 1
ATOM 4441 N N . CYS A 1 575 ? 11.024 -1.643 1.061 1.00 97.94 575 CYS A N 1
ATOM 4442 C CA . CYS A 1 575 ? 12.015 -2.141 2.015 1.00 97.94 575 CYS A CA 1
ATOM 4443 C C . CYS A 1 575 ? 13.269 -1.253 2.089 1.00 97.94 575 CYS A C 1
ATOM 4445 O O . CYS A 1 575 ? 13.972 -1.287 3.100 1.00 97.94 575 CYS A O 1
ATOM 4447 N N . MET A 1 576 ? 13.545 -0.427 1.077 1.00 96.62 576 MET A N 1
ATOM 4448 C CA . MET A 1 576 ? 14.716 0.449 1.072 1.00 96.62 576 MET A CA 1
ATOM 4449 C C . MET A 1 576 ? 14.572 1.625 2.041 1.00 96.62 576 MET A C 1
ATOM 4451 O O . MET A 1 576 ? 15.540 1.986 2.715 1.00 96.62 576 MET A O 1
ATOM 4455 N N . TYR A 1 577 ? 13.375 2.208 2.124 1.00 96.69 577 TYR A N 1
ATOM 4456 C CA . TYR A 1 577 ? 13.137 3.439 2.878 1.00 96.69 577 TYR A CA 1
ATOM 4457 C C . TYR A 1 577 ? 12.194 3.265 4.077 1.00 96.69 577 TYR A C 1
ATOM 4459 O O . TYR A 1 577 ? 12.204 4.110 4.968 1.00 96.69 577 TYR A O 1
ATOM 4467 N N . GLU A 1 578 ? 11.437 2.163 4.170 1.00 97.94 578 GLU A N 1
ATOM 4468 C CA . GLU A 1 578 ? 10.465 1.938 5.257 1.00 97.94 578 GLU A CA 1
ATOM 4469 C C . GLU A 1 578 ? 10.785 0.747 6.178 1.00 97.94 578 GLU A C 1
ATOM 4471 O O . GLU A 1 578 ? 10.067 0.515 7.153 1.00 97.94 578 GLU A O 1
ATOM 4476 N N . SER A 1 579 ? 11.850 -0.021 5.919 1.00 96.44 579 SER A N 1
ATOM 4477 C CA . SER A 1 579 ? 12.203 -1.184 6.760 1.00 96.44 579 SER A CA 1
ATOM 4478 C C . SER A 1 579 ? 12.824 -0.804 8.107 1.00 96.44 579 SER A C 1
ATOM 4480 O O . SER A 1 579 ? 12.842 -1.615 9.033 1.00 96.44 579 SER A O 1
ATOM 4482 N N . GLY A 1 580 ? 13.369 0.411 8.224 1.00 95.81 580 GLY A N 1
ATOM 4483 C CA . GLY A 1 580 ? 14.176 0.822 9.375 1.00 95.81 580 GLY A CA 1
ATOM 4484 C C . GLY A 1 580 ? 15.548 0.134 9.452 1.00 95.81 580 GLY A C 1
ATOM 4485 O O . GLY A 1 580 ? 16.178 0.174 10.513 1.00 95.81 580 GLY A O 1
ATOM 4486 N N . ILE A 1 581 ? 15.988 -0.513 8.366 1.00 97.06 581 ILE A N 1
ATOM 4487 C CA . ILE A 1 581 ? 17.361 -0.993 8.166 1.00 97.06 581 ILE A CA 1
ATOM 4488 C C . ILE A 1 581 ? 18.128 0.102 7.425 1.00 97.06 581 ILE A C 1
ATOM 4490 O O . ILE A 1 581 ? 17.704 0.553 6.362 1.00 97.06 581 ILE A O 1
ATOM 4494 N N . VAL A 1 582 ? 19.240 0.545 8.008 1.00 97.56 582 VAL A N 1
ATOM 4495 C CA . VAL A 1 582 ? 19.996 1.712 7.538 1.00 97.56 582 VAL A CA 1
ATOM 4496 C C . VAL A 1 582 ? 21.432 1.291 7.282 1.00 97.56 582 VAL A C 1
ATOM 4498 O O . VAL A 1 582 ? 22.120 0.856 8.204 1.00 97.56 582 VAL A O 1
ATOM 4501 N N . ARG A 1 583 ? 21.880 1.444 6.034 1.00 96.88 583 ARG A N 1
ATOM 4502 C CA . ARG A 1 583 ? 23.189 1.000 5.537 1.00 96.88 583 ARG A CA 1
ATOM 4503 C C . ARG A 1 583 ? 24.355 1.413 6.431 1.00 96.88 583 ARG A C 1
ATOM 4505 O O . ARG A 1 583 ? 25.275 0.628 6.625 1.00 96.88 583 ARG A O 1
ATOM 4512 N N . GLU A 1 584 ? 24.339 2.638 6.944 1.00 97.56 584 GLU A N 1
ATOM 4513 C CA . GLU A 1 584 ? 25.422 3.235 7.734 1.00 97.56 584 GLU A CA 1
ATOM 4514 C C . GLU A 1 584 ? 25.681 2.501 9.059 1.00 97.56 584 GLU A C 1
ATOM 4516 O O . GLU A 1 584 ? 26.719 2.709 9.684 1.00 97.56 584 GLU A O 1
ATOM 4521 N N . PHE A 1 585 ? 24.757 1.643 9.496 1.00 98.12 585 PHE A N 1
ATOM 4522 C CA . PHE A 1 585 ? 24.904 0.823 10.698 1.00 98.12 585 PHE A CA 1
ATOM 4523 C C . PHE A 1 585 ? 25.315 -0.622 10.402 1.00 98.12 585 PHE A C 1
ATOM 4525 O O . PHE A 1 585 ? 25.395 -1.436 11.325 1.00 98.12 585 PHE A O 1
ATOM 4532 N N . GLU A 1 586 ? 25.564 -0.940 9.134 1.00 98.44 586 GLU A N 1
ATOM 4533 C CA . GLU A 1 586 ? 25.848 -2.288 8.668 1.00 98.44 586 GLU A CA 1
ATOM 4534 C C . GLU A 1 586 ? 27.317 -2.453 8.272 1.00 98.44 586 GLU A C 1
ATOM 4536 O O . GLU A 1 586 ? 27.974 -1.515 7.817 1.00 98.44 586 GLU A O 1
ATOM 4541 N N . VAL A 1 587 ? 27.842 -3.668 8.436 1.00 97.50 587 VAL A N 1
ATOM 4542 C CA . VAL A 1 587 ? 29.257 -3.982 8.199 1.00 97.50 587 VAL A CA 1
ATOM 4543 C C . VAL A 1 587 ? 29.386 -4.847 6.950 1.00 97.50 587 VAL A C 1
ATOM 4545 O O . VAL A 1 587 ? 28.688 -5.843 6.792 1.00 97.50 587 VAL A O 1
ATOM 4548 N N . GLN A 1 588 ? 30.262 -4.469 6.018 1.00 96.88 588 GLN A N 1
ATOM 4549 C CA . GLN A 1 588 ? 30.497 -5.267 4.815 1.00 96.88 588 GLN A CA 1
ATOM 4550 C C . GLN A 1 588 ? 31.235 -6.563 5.170 1.00 96.88 588 GLN A C 1
ATOM 4552 O O . GLN A 1 588 ? 32.327 -6.515 5.727 1.00 96.88 588 GLN A O 1
ATOM 4557 N N . GLY A 1 589 ? 30.647 -7.714 4.830 1.00 95.56 589 GLY A N 1
ATOM 4558 C CA . GLY A 1 589 ? 31.234 -9.030 5.099 1.00 95.56 589 GLY A CA 1
ATOM 4559 C C . GLY A 1 589 ? 31.243 -9.430 6.578 1.00 95.56 589 GLY A C 1
ATOM 4560 O O . GLY A 1 589 ? 31.896 -10.408 6.932 1.00 95.56 589 GLY A O 1
ATOM 4561 N N . GLY A 1 590 ? 30.540 -8.693 7.441 1.00 95.06 590 GLY A N 1
ATOM 4562 C CA . GLY A 1 590 ? 30.477 -8.966 8.874 1.00 95.06 590 GLY A CA 1
ATOM 4563 C C . GLY A 1 590 ? 29.151 -8.539 9.506 1.00 95.06 590 GLY A C 1
ATOM 4564 O O . GLY A 1 590 ? 28.316 -7.923 8.839 1.00 95.06 590 GLY A O 1
ATOM 4565 N N . PRO A 1 591 ? 28.949 -8.854 10.797 1.00 97.06 591 PRO A N 1
ATOM 4566 C CA . PRO A 1 591 ? 27.700 -8.570 11.486 1.00 97.06 591 PRO A CA 1
ATOM 4567 C C . PRO A 1 591 ? 27.543 -7.065 11.713 1.00 97.06 591 PRO A C 1
ATOM 4569 O O . PRO A 1 591 ? 28.303 -6.442 12.456 1.00 97.06 591 PRO A O 1
ATOM 4572 N N . GLY A 1 592 ? 26.539 -6.491 11.064 1.00 97.44 592 GLY A N 1
ATOM 4573 C CA . GLY A 1 592 ? 26.026 -5.162 11.341 1.00 97.44 592 GLY A CA 1
ATOM 4574 C C . GLY A 1 592 ? 24.896 -5.178 12.370 1.00 97.44 592 GLY A C 1
ATOM 4575 O O . GLY A 1 592 ? 24.648 -6.182 13.046 1.00 97.44 592 GLY A O 1
ATOM 4576 N N . ARG A 1 593 ? 24.199 -4.045 12.501 1.00 98.06 593 ARG A N 1
ATOM 4577 C CA . ARG A 1 593 ? 23.059 -3.913 13.417 1.00 98.06 593 ARG A CA 1
ATOM 4578 C C . ARG A 1 593 ? 21.908 -4.827 13.014 1.00 98.06 593 ARG A C 1
ATOM 4580 O O . ARG A 1 593 ? 21.385 -5.545 13.862 1.00 98.06 593 ARG A O 1
ATOM 4587 N N . ASP A 1 594 ? 21.512 -4.793 11.746 1.00 98.50 594 ASP A N 1
ATOM 4588 C CA . ASP A 1 594 ? 20.352 -5.514 11.224 1.00 98.50 594 ASP A CA 1
ATOM 4589 C C . ASP A 1 594 ? 20.716 -6.516 10.114 1.00 98.50 594 ASP A C 1
ATOM 4591 O O . ASP A 1 594 ? 19.910 -7.393 9.800 1.00 98.50 594 ASP A O 1
ATOM 4595 N N . LEU A 1 595 ? 21.921 -6.448 9.543 1.00 98.50 595 LEU A N 1
ATOM 4596 C CA . LEU A 1 595 ? 22.412 -7.372 8.518 1.00 98.50 595 LEU A CA 1
ATOM 4597 C C . LEU A 1 595 ? 23.554 -8.247 9.060 1.00 98.50 595 LEU A C 1
ATOM 4599 O O . LEU A 1 595 ? 24.377 -7.792 9.847 1.00 98.50 595 LEU A O 1
ATOM 4603 N N . SER A 1 596 ? 23.628 -9.515 8.653 1.00 97.94 596 SER A N 1
ATOM 4604 C CA . SER A 1 596 ? 24.658 -10.461 9.116 1.00 97.94 596 SER A CA 1
ATOM 4605 C C . SER A 1 596 ? 25.995 -10.321 8.390 1.00 97.94 596 SER A C 1
ATOM 4607 O O . SER A 1 596 ? 27.024 -10.722 8.923 1.00 97.94 596 SER A O 1
ATOM 4609 N N . ASP A 1 597 ? 25.970 -9.791 7.171 1.00 97.81 597 ASP A N 1
ATOM 4610 C CA . ASP A 1 597 ? 27.129 -9.649 6.280 1.00 97.81 597 ASP A CA 1
ATOM 4611 C C . ASP A 1 597 ? 27.081 -8.353 5.447 1.00 97.81 597 ASP A C 1
ATOM 4613 O O . ASP A 1 597 ? 27.815 -8.179 4.469 1.00 97.81 597 ASP A O 1
ATOM 4617 N N . GLY A 1 598 ? 26.178 -7.442 5.816 1.00 97.69 598 GLY A N 1
ATOM 4618 C CA . GLY A 1 598 ? 25.903 -6.218 5.075 1.00 97.69 598 GLY A CA 1
ATOM 4619 C C . GLY A 1 598 ? 24.934 -6.376 3.898 1.00 97.69 598 GLY A C 1
ATOM 4620 O O . GLY A 1 598 ? 24.715 -5.395 3.185 1.00 97.69 598 GLY A O 1
ATOM 4621 N N . LEU A 1 599 ? 24.340 -7.561 3.700 1.00 97.38 599 LEU A N 1
ATOM 4622 C CA . LEU A 1 599 ? 23.281 -7.824 2.717 1.00 97.38 599 LEU A CA 1
ATOM 4623 C C . LEU A 1 599 ? 22.091 -8.592 3.315 1.00 97.38 599 LEU A C 1
ATOM 4625 O O . LEU A 1 599 ? 20.943 -8.193 3.125 1.00 97.38 599 LEU A O 1
ATOM 4629 N N . HIS A 1 600 ? 22.346 -9.695 4.015 1.00 98.12 600 HIS A N 1
ATOM 4630 C CA . HIS A 1 600 ? 21.305 -10.591 4.513 1.00 98.12 600 HIS A CA 1
ATOM 4631 C C . HIS A 1 600 ? 20.798 -10.146 5.887 1.00 98.12 600 HIS A C 1
ATOM 4633 O O . HIS A 1 600 ? 21.613 -9.903 6.775 1.00 98.12 600 HIS A O 1
ATOM 4639 N N . PRO A 1 601 ? 19.475 -10.061 6.114 1.00 98.19 601 PRO A N 1
ATOM 4640 C CA . PRO A 1 601 ? 18.939 -9.730 7.429 1.00 98.19 601 PRO A CA 1
ATOM 4641 C C . PRO A 1 601 ? 19.357 -10.745 8.501 1.00 98.19 601 PRO A C 1
ATOM 4643 O O . PRO A 1 601 ? 19.206 -11.953 8.314 1.00 98.19 601 PRO A O 1
ATOM 4646 N N . ASN A 1 602 ? 19.847 -10.257 9.640 1.00 97.81 602 ASN A N 1
ATOM 4647 C CA . ASN A 1 602 ? 20.245 -11.096 10.770 1.00 97.81 602 ASN A CA 1
ATOM 4648 C C . ASN A 1 602 ? 19.033 -11.604 11.583 1.00 97.81 602 ASN A C 1
ATOM 4650 O O . ASN A 1 602 ? 17.901 -11.125 11.437 1.00 97.81 602 ASN A O 1
ATOM 4654 N N . ASP A 1 603 ? 19.270 -12.590 12.453 1.00 95.38 603 ASP A N 1
ATOM 4655 C CA . ASP A 1 603 ? 18.230 -13.200 13.296 1.00 95.38 603 ASP A CA 1
ATOM 4656 C C . ASP A 1 603 ? 17.791 -12.321 14.478 1.00 95.38 603 ASP A C 1
ATOM 4658 O O . ASP A 1 603 ? 16.660 -12.446 14.957 1.00 95.38 603 ASP A O 1
ATOM 4662 N N . SER A 1 604 ? 18.662 -11.427 14.957 1.00 93.38 604 SER A N 1
ATOM 4663 C CA . SER A 1 604 ? 18.394 -10.595 16.134 1.00 93.38 604 SER A CA 1
ATOM 4664 C C . SER A 1 604 ? 17.322 -9.540 15.861 1.00 93.38 604 SER A C 1
ATOM 4666 O O . SER A 1 604 ? 16.398 -9.386 16.667 1.00 93.38 604 SER A O 1
ATOM 4668 N N . SER A 1 605 ? 17.406 -8.838 14.727 1.00 95.88 605 SER A N 1
ATOM 4669 C CA . SER A 1 605 ? 16.507 -7.721 14.410 1.00 95.88 605 SER A CA 1
ATOM 4670 C C . SER A 1 605 ? 16.110 -7.625 12.938 1.00 95.88 605 SER A C 1
ATOM 4672 O O . SER A 1 605 ? 14.937 -7.356 12.657 1.00 95.88 605 SER A O 1
ATOM 4674 N N . GLY A 1 606 ? 17.024 -7.876 11.998 1.00 97.88 606 GLY A N 1
ATOM 4675 C CA . GLY A 1 606 ? 16.811 -7.611 10.574 1.00 97.88 606 GLY A CA 1
ATOM 4676 C C . GLY A 1 606 ? 15.606 -8.336 9.989 1.00 97.88 606 GLY A C 1
ATOM 4677 O O . GLY A 1 606 ? 14.718 -7.711 9.404 1.00 97.88 606 GLY A O 1
ATOM 4678 N N . LYS A 1 607 ? 15.527 -9.658 10.189 1.00 98.19 607 LYS A N 1
ATOM 4679 C CA . LYS A 1 607 ? 14.415 -10.473 9.663 1.00 98.19 607 LYS A CA 1
ATOM 4680 C C . LYS A 1 607 ? 13.058 -10.024 10.211 1.00 98.19 607 LYS A C 1
ATOM 4682 O O . LYS A 1 607 ? 12.078 -9.999 9.468 1.00 98.19 607 LYS A O 1
ATOM 4687 N N . LYS A 1 608 ? 13.004 -9.618 11.486 1.00 96.56 608 LYS A N 1
ATOM 4688 C CA . LYS A 1 608 ? 11.780 -9.127 12.144 1.00 96.56 608 LYS A CA 1
ATOM 4689 C C . LYS A 1 608 ? 11.368 -7.752 11.628 1.00 96.56 608 LYS A C 1
ATOM 4691 O O . LYS A 1 608 ? 10.193 -7.548 11.352 1.00 96.56 608 LYS A O 1
ATOM 4696 N N . LYS A 1 609 ? 12.311 -6.822 11.445 1.00 98.06 609 LYS A N 1
ATOM 4697 C CA . LYS A 1 609 ? 12.035 -5.510 10.832 1.00 98.06 609 LYS A CA 1
ATOM 4698 C C . LYS A 1 609 ? 11.471 -5.660 9.422 1.00 98.06 609 LYS A C 1
ATOM 4700 O O . LYS A 1 609 ? 10.441 -5.069 9.101 1.00 98.06 609 LYS A O 1
ATOM 4705 N N . HIS A 1 610 ? 12.097 -6.520 8.622 1.00 98.06 610 HIS A N 1
ATOM 4706 C CA . HIS A 1 610 ? 11.642 -6.822 7.271 1.00 98.06 610 HIS A CA 1
ATOM 4707 C C . HIS A 1 610 ? 10.224 -7.423 7.279 1.00 98.06 610 HIS A C 1
ATOM 4709 O O . HIS A 1 610 ? 9.344 -6.948 6.563 1.00 98.06 610 HIS A O 1
ATOM 4715 N N . ALA A 1 611 ? 9.959 -8.389 8.166 1.00 98.12 611 ALA A N 1
ATOM 4716 C CA . ALA A 1 611 ? 8.635 -8.988 8.324 1.00 98.12 611 ALA A CA 1
ATOM 4717 C C . ALA A 1 611 ? 7.571 -7.998 8.808 1.00 98.12 611 ALA A C 1
ATOM 4719 O O . ALA A 1 611 ? 6.441 -8.026 8.321 1.00 98.12 611 ALA A O 1
ATOM 4720 N N . ASN A 1 612 ? 7.906 -7.117 9.753 1.00 96.81 612 ASN A N 1
ATOM 4721 C CA . ASN A 1 612 ? 6.989 -6.107 10.279 1.00 96.81 612 ASN A CA 1
ATOM 4722 C C . ASN A 1 612 ? 6.515 -5.162 9.174 1.00 96.81 612 ASN A C 1
ATOM 4724 O O . ASN A 1 612 ? 5.333 -4.818 9.134 1.00 96.81 612 ASN A O 1
ATOM 4728 N N . LEU A 1 613 ? 7.411 -4.789 8.256 1.00 98.31 613 LEU A N 1
ATOM 4729 C CA . LEU A 1 613 ? 7.068 -3.973 7.098 1.00 98.31 613 LEU A CA 1
ATOM 4730 C C . LEU A 1 613 ? 6.067 -4.690 6.180 1.00 98.31 613 LEU A C 1
ATOM 4732 O O . LEU A 1 613 ? 4.980 -4.158 5.953 1.00 98.31 613 LEU A O 1
ATOM 4736 N N . PHE A 1 614 ? 6.385 -5.904 5.713 1.00 98.25 614 PHE A N 1
ATOM 4737 C CA . PHE A 1 614 ? 5.465 -6.688 4.876 1.00 98.25 614 PHE A CA 1
ATOM 4738 C C . PHE A 1 614 ? 4.116 -6.906 5.561 1.00 98.25 614 PHE A C 1
ATOM 4740 O O . PHE A 1 614 ? 3.067 -6.674 4.967 1.00 98.25 614 PHE A O 1
ATOM 4747 N N . THR A 1 615 ? 4.139 -7.282 6.839 1.00 96.50 615 THR A N 1
ATOM 4748 C CA . THR A 1 615 ? 2.939 -7.509 7.650 1.00 96.50 615 THR A CA 1
ATOM 4749 C C . THR A 1 615 ? 2.076 -6.254 7.726 1.00 96.50 615 THR A C 1
ATOM 4751 O O . THR A 1 615 ? 0.874 -6.331 7.494 1.00 96.50 615 THR A O 1
ATOM 4754 N N . ARG A 1 616 ? 2.668 -5.089 8.026 1.00 94.88 616 ARG A N 1
ATOM 4755 C CA . ARG A 1 616 ? 1.949 -3.809 8.090 1.00 94.88 616 ARG A CA 1
ATOM 4756 C C . ARG A 1 616 ? 1.296 -3.482 6.751 1.00 94.88 616 ARG A C 1
ATOM 4758 O O . ARG A 1 616 ? 0.112 -3.156 6.727 1.00 94.88 616 ARG A O 1
ATOM 4765 N N . VAL A 1 617 ? 2.054 -3.563 5.657 1.00 97.31 617 VAL A N 1
ATOM 4766 C CA . VAL A 1 617 ? 1.554 -3.190 4.327 1.00 97.31 617 VAL A CA 1
ATOM 4767 C C . VAL A 1 617 ? 0.441 -4.135 3.889 1.00 97.31 617 VAL A C 1
ATOM 4769 O O . VAL A 1 617 ? -0.642 -3.665 3.547 1.00 97.31 617 VAL A O 1
ATOM 4772 N N . ILE A 1 618 ? 0.655 -5.451 3.967 1.00 96.31 618 ILE A N 1
ATOM 4773 C CA . ILE A 1 618 ? -0.349 -6.442 3.563 1.00 96.31 618 ILE A CA 1
ATOM 4774 C C . ILE A 1 618 ? -1.604 -6.308 4.431 1.00 96.31 618 ILE A C 1
ATOM 4776 O O . ILE A 1 618 ? -2.695 -6.157 3.894 1.00 96.31 618 ILE A O 1
ATOM 4780 N N . ARG A 1 619 ? -1.474 -6.264 5.765 1.00 92.31 619 ARG A N 1
ATOM 4781 C CA . ARG A 1 619 ? -2.630 -6.160 6.675 1.00 92.31 619 ARG A CA 1
ATOM 4782 C C . ARG A 1 619 ? -3.503 -4.939 6.384 1.00 92.31 619 ARG A C 1
ATOM 4784 O O . ARG A 1 619 ? -4.725 -5.038 6.450 1.00 92.31 619 ARG A O 1
ATOM 4791 N N . ASN A 1 620 ? -2.883 -3.801 6.080 1.00 91.19 620 ASN A N 1
ATOM 4792 C CA . ASN A 1 620 ? -3.601 -2.542 5.893 1.00 91.19 620 ASN A CA 1
ATOM 4793 C C . ASN A 1 620 ? -4.237 -2.409 4.508 1.00 91.19 620 ASN A C 1
ATOM 4795 O O . ASN A 1 620 ? -5.194 -1.656 4.350 1.00 91.19 620 ASN A O 1
ATOM 4799 N N . THR A 1 621 ? -3.698 -3.105 3.510 1.00 93.81 621 THR A N 1
ATOM 4800 C CA . THR A 1 621 ? -4.118 -2.947 2.113 1.00 93.81 621 THR A CA 1
ATOM 4801 C C . THR A 1 621 ? -4.911 -4.129 1.585 1.00 93.81 621 THR A C 1
ATOM 4803 O O . THR A 1 621 ? -5.597 -3.971 0.583 1.00 93.81 621 THR A O 1
ATOM 4806 N N . TYR A 1 622 ? -4.854 -5.291 2.239 1.00 92.94 622 TYR A N 1
ATOM 4807 C CA . TYR A 1 622 ? -5.583 -6.464 1.784 1.00 92.94 622 TYR A CA 1
ATOM 4808 C C . TYR A 1 622 ? -7.101 -6.248 1.895 1.00 92.94 622 TYR A C 1
ATOM 4810 O O . TYR A 1 622 ? -7.632 -5.895 2.956 1.00 92.94 622 TYR A O 1
ATOM 4818 N N . THR A 1 623 ? -7.800 -6.449 0.782 1.00 85.25 623 THR A N 1
ATOM 4819 C CA . THR A 1 623 ? -9.253 -6.279 0.640 1.00 85.25 623 THR A CA 1
ATOM 4820 C C . THR A 1 623 ? -9.954 -7.510 0.063 1.00 85.25 623 THR A C 1
ATOM 4822 O O . THR A 1 623 ? -11.163 -7.438 -0.151 1.00 85.25 623 THR A O 1
ATOM 4825 N N . GLY A 1 624 ? -9.213 -8.595 -0.203 1.00 61.69 624 GLY A N 1
ATOM 4826 C CA . GLY A 1 624 ? -9.736 -9.841 -0.784 1.00 61.69 624 GLY A CA 1
ATOM 4827 C C . GLY A 1 624 ? -10.356 -10.817 0.208 1.00 61.69 624 GLY A C 1
ATOM 4828 O O . GLY A 1 624 ? -10.458 -10.496 1.413 1.00 61.69 624 GLY A O 1
#

Foldseek 3Di:
DPVDAAAEFEKEWELPDHIDGDPAAEDELPCAQRYKYKYFYYYPPAFAAQVQFPFKKKWKQAPVRDIDIDTWADPDNGRRITMDGQHSVSQVHFFKIKMKMWTHHPPGDITITDIDMHGYHYDPDDPPPPVVVVVVVVVVVVVVVCVVCVPPPPVVVVVVVVVVVVVVVVVVVVVVVVVVVVVCCVVVVVVVQVCQQAVVVDAPEEAQAPVRVCVVAVQFDRYWYAHNVVQWIWTDPRHDTDTDDRDPPPPCPPPNDDVVNVVVFPFFWAWQFAPVQKDAQWFQAQQRDIDGHRFKIKTDWGFDAAQFKKDKPAQCKKWFAAPVRHTDGMHHRPDDPTDTHHRRGGTMMGMDTPPFAITMIGDRDHDPSPDHHRDIDGDQDPVNVVVVVVVVVVVVQQVQAQAEEEEQEEPQQDQWDAPLVRPDIGGRNDDFLVVLLCVLSNHNYYHYLYYYLAALADDPPDGLSSHSLSSLVSCLVVVPGAQEYEYEYQPNLDLPQQDDQVVLVVDPDLVVQNSNHNLSSLLNNLVSCCVRHVNHAAAYEYFAFFQVDGPVSNVNRSVSNVVSCVVSVHHYLDNHPQLPDDQVQQDACAGGPQAGHRGHGDPPHNRVSSNVSVNVRCSVPDDD

Organism: NCBI:txid2026192

InterPro domains:
  IPR013830 SGNH hydrolase-type esterase domain [PF13472] (425-603)
  IPR018913 BppU, N-terminal [PF10651] (8-141)
  IPR036514 SGNH hydrolase superfamily [G3DSA:3.40.50.1110] (402-621)

Secondary structure (DSSP, 8-state):
--TT--EEEEEEEESSSPPB--S--EEETT-TTTEEEEEEEEETTEE---TT-SEEEEEEE-TTS-EEEEEPEEEEGGGTEEEEEPPHHHHSS-EEEEEEEEEE-GGG-EEEPPPEEEEEE-----GGGTHHHHHHHHHHHHHHHHHHHTT--HHHHHHHHHHHHHHHHHHHHHHHHHHHHHHTHHHHHHHHHHHHTTTTSS-SEEESSHHHHHHH-TT--SSEEEETTTTEEEEE-SSSEEEEEESS-----TT---GGG-TTS-EEEEE---GGGPEEEEEE-TTS-EEEEEEEEE---EE--TT-EEEES--SEEEEE-TT--EEEEEPTTPPSSEEPPTT--EEEEEEETTSPP-EEESSSPPPTTPPTT-EEE---HHHHHHHHHHHHHTT--TTTT-EEEEEE-TTT--SEE-TTSS-EETTSS--HHHHHHHHTT-SEEEE---TT-BSS--TTS-GGGBHHHHHHHHHHTT---SEEEEE--TTT-SS----HHHHHH--SGGG--TTSHHHHHHHHHHHHHHH-TT-EEEEEPPPPBTTB-HHHHHHHHHHHHHHHHHTTPEEE-HHHHS---GGG--TTS--SSBSSSSSBPTTTHHHHHHHHHHHHHHHH---